Protein 8E7F (pdb70)

Secondary structure (DSSP, 8-state):
-----BTTBGGGG--HHHHTSTHHHHTTHHHHHHTT-S-TT-EEEEEESPPP--GGGTTTEEE-SSS---EEE-TT-BEEE--HHHHHHHHHH---SSSS---TTTT-EEEEEESS--TT---HHHHHHSSEEEEEE----PPPBPB-TT-PBPBPTTSSB-BPPP-HHHHHHHHHHHHHHHHHHHHSPPPSSS--HHHHHHHHHHTTPEEEEE--SS-TT----GGGGGGGT-GGGGGGEEEEEEEEETTEE-TTPPP-GGGGGGEEEEE-SSEEEEEEEEEETTSS--BHHHHHTT-EEEEEEEEEE-SHHHHHHHHHHHHHHHHHHSTT--HHHHHHHHHHHSBP-SSSSSBTTTBT-B--HHHHTT--SB---GGGS-GGG--TT-S---EEEEE---TT-EESTTSTT-EE--SGGGTEEEE-S--BSS-EEEEESSSEEEE-SEE---S-EEE-SEEEEESSEE-SEEEE-TTEEEEESSEESEEEE-TT-EEEEBSSS-EEEEEEEEEE-TT-EEEEEE-STT-B-EEEEEEEEES--EEEEEETT-SSPPPHHHHHHTTT-EEEEEE-SS-EEE--SEEE-B-SS-EEEEEE-SSEEEEEEE-S--

InterPro domains:
  IPR000209 Peptidase S8/S53 domain [PF00082] (67-389)
  IPR005546 Autotransporter beta-domain [PF03797] (776-1025)
  IPR005546 Autotransporter beta-domain [PS51208] (769-1045)
  IPR005546 Autotransporter beta-domain [SM00869] (773-1035)
  IPR006315 Outer membrane autotransporter barrel domain [TIGR01414] (529-1045)
  IPR011050 Pectin lyase fold/virulence factor [SSF51126] (277-616)
  IPR013425 Autotransporter-associated beta strand repeat [PF12951] (465-494)
  IPR013425 Autotransporter-associated beta strand repeat [TIGR02601] (464-494)
  IPR015500 Peptidase S8, subtilisin-related [PR00723] (67-86)
  IPR015500 Peptidase S8, subtilisin-related [PR00723] (108-121)
  IPR015500 Peptidase S8, subtilisin-related [PR00723] (338-354)
  IPR022398 Peptidase S8, subtilisin, His-active site [PS00137] (112-122)
  IPR023828 Peptidase S8, subtilisin, Ser-active site [PS00138] (339-349)
  IPR034061 Autotransporter serine protease peptidase domain [cd04848] (66-375)
  IPR036709 Autotransporter beta-domain superfamily [G3DSA:2.40.128.130] (724-1045)
  IPR036709 Autotransporter beta-domain superfamily [SSF103515] (731-1045)
  IPR036852 Peptidase S8/S53 domain superfamily [G3DSA:3.40.50.200] (25-400)
  IPR036852 Peptidase S8/S53 domain superfamily [SSF52743] (48-401)
  IPR050131 Subtilisin-like serine protease [PTHR43806] (47-396)

Radius of gyration: 28.95 Å; Cα contacts (8 Å, |Δi|>4): 1780; chains: 1; bounding box: 59×85×85 Å

Organism: Serratia marcescens (NCBI:txid615)

Solvent-accessible surface area: 23981 Å² total; per-residue (Å²): 133,167,60,71,11,140,102,70,38,34,108,33,22,61,24,65,4,1,83,116,2,80,0,0,90,10,0,21,0,9,50,0,0,6,112,29,19,11,0,135,76,14,24,0,0,1,4,3,26,4,2,6,70,13,82,1,3,66,92,21,41,68,82,23,18,66,74,57,58,10,35,67,86,79,123,74,52,68,11,55,14,17,32,49,0,0,0,0,1,0,0,2,0,0,69,21,42,36,50,15,0,0,0,0,0,15,48,0,67,2,23,4,3,2,44,82,102,42,53,113,91,1,3,8,32,74,1,2,89,21,62,0,12,0,1,0,0,3,34,32,116,55,12,112,51,117,137,63,123,100,33,84,44,50,156,41,146,73,53,75,13,16,22,63,43,52,69,80,78,112,5,36,42,88,0,85,176,28,78,92,81,6,53,168,28,5,94,63,91,10,85,69,12,63,50,55,36,45,9,6,5,0,24,0,5,98,43,18,0,0,0,0,1,3,3,6,37,39,3,55,105,0,25,2,15,10,25,4,0,1,0,29,4,4,37,97,4,1,38,16,1,0,0,0,0,0,0,49,63,90,99,113,16,13,90,12,0,0,4,0,5,0,0,0,0,0,0,0,0,0,0,0,13,86,0,65,0,0,16,2,171,13,72,28,92,94,82,43,60,43,30,98,63,4,94,113,146,56,51,22,37,48,57,77,24,70,21,90,55,64,2,1,11,9,0,0,0,0,0,0,0,1,0,0,0,0,1,39,4,0,20,7,0,27,3,42,21,0,0,11,0,2,2,11,1,12,46,74,11,62,117,91,39,16,5,64,65,12,1,22,0,21,0,18,0,125,45,1,3,36,0,0,76,42,3,19,15,118,130,32,11,55,165,84,27,40,0,90,48,1,17,89,124,159,44,21,76,0,44,0,9,11,111,30,71,62,3,35,96,78,47,31,3,88,45,134,2,96,40,77,27,0,45,108,6,36,1,52,22,80,1,34,1,61,0,0,0,6,0,35,5,65,6,30,0,4,0,83,6,94,2,66,2,148,14,55,0,78,0,104,66,10,43,0,8,0,46,20,28,2,65,3,64,1,61,0,48,98,67,1,25,0,15,0,99,6,30,0,1,14,3,98,0,27,144,50,0,15,0,23,2,2,77,11,26,15,31,0,79,6,95,90,29,0,27,0,29,146,15,0,50,1,57,1,26,0,25,99,144,37,130,17,0,62,0,24,8,121,107,0,62,4,78,1,0,14,0,18,0,15,54,56,173,45,179,99,75,0,50,97,123,54,3,88,89,6,89,54,30,157,5,48,0,0,30,10,102,79,14,28,85,42,159,13,78,70,19,47,14,78,56,97,149,0,74,8,29,41,74,51,112,51,67,40,0,1,2,6,0,44,154,42,149,100

Sequence (614 aa):
YQDPGRRLGAPDSWKTAEFNRQWGLEAISAEFAYARGYTGKGITIGVIDNAILSHSEFSGKLTRLDNGSYNFSYDKQDNMSFGDHGTHVAGIAAAKRDGAGMHGVAFDADIIGTKLNDYGNRNGREELIQSAARVINNSWGIAPDIRRDAKGDIIWLPNGRPDYVAFVKKSEVIAEMMRSKSSVEWGSEQPVPTGGHSAMSTLLRAARHGKLIVFSAGNYNNYNIPEAQKSLPYAFPDVLNNYLIVTNLSDENQLSVSSTSCGQTASYCVSAPGSDIYSTVGRLESNTGGAVNREAYNKGELSLNPGYGNKSGTSMAAPHVTGVAAVLMQRFPYMSADQISAVIKTTATDLGVAGIDNLFGWGRVNLRDAINGPKMFITKEDIPQEYYVPGSYSEKQFVVNIPGLGNIVEPGTPVERRCTSSECSFDSWSNDISGHGGLTKTGAGTLALLGNNTYRRGDTWVKQGVLAIDGSVASNVYIENSGTLSSGEGTVGAFRAARSGSVAPGNGIGTLHVLHDAIFDRGSQYNVEVADNGRSDKIAARRAFLNGGSVNVSLERSQNLLSQNEAQSLLGNKYTILTTTDGVTGRFENANPSYPFVKVALDYRGNDVGLGITRTDA

Structure (mmCIF, N/CA/C/O backbone):
data_8E7F
#
_entry.id   8E7F
#
_cell.length_a   47.482
_cell.length_b   55.356
_cell.length_c   61.883
_cell.angle_alpha   91.520
_cell.angle_beta   93.040
_cell.angle_gamma   102.760
#
_symmetry.space_group_name_H-M   'P 1'
#
loop_
_entity.id
_entity.type
_entity.pdbx_description
1 polymer 'Extracellular serine protease'
2 non-polymer DI(HYDROXYETHYL)ETHER
3 non-polymer GLYCEROL
4 non-polymer 'IODIDE ION'
5 non-polymer 'CALCIUM ION'
6 water water
#
loop_
_atom_site.group_PDB
_atom_site.id
_atom_site.type_symbol
_atom_site.label_atom_id
_atom_site.label_alt_id
_atom_site.label_comp_id
_atom_site.label_asym_id
_atom_site.label_entity_id
_atom_site.label_seq_id
_atom_site.pdbx_PDB_ins_code
_atom_site.Cartn_x
_atom_site.Cartn_y
_atom_site.Cartn_z
_atom_site.occupancy
_atom_site.B_iso_or_equiv
_atom_site.auth_seq_id
_atom_site.auth_comp_id
_atom_site.auth_asym_id
_atom_site.auth_atom_id
_atom_site.pdbx_PDB_model_num
ATOM 1 N N . TYR A 1 2 ? 42.785 -23.590 57.802 1.00 82.71 29 TYR A N 1
ATOM 2 C CA . TYR A 1 2 ? 42.801 -24.459 56.591 1.00 71.78 29 TYR A CA 1
ATOM 3 C C . TYR A 1 2 ? 42.374 -23.632 55.381 1.00 61.92 29 TYR A C 1
ATOM 4 O O . TYR A 1 2 ? 41.249 -23.103 55.432 1.00 58.22 29 TYR A O 1
ATOM 13 N N . GLN A 1 3 ? 43.223 -23.565 54.348 1.00 60.34 30 GLN A N 1
ATOM 14 C CA . GLN A 1 3 ? 42.918 -22.932 53.034 1.00 64.02 30 GLN A CA 1
ATOM 15 C C . GLN A 1 3 ? 42.486 -24.038 52.064 1.00 60.50 30 GLN A C 1
ATOM 16 O O . GLN A 1 3 ? 43.365 -24.752 51.554 1.00 62.54 30 GLN A O 1
ATOM 22 N N . ASP A 1 4 ? 41.178 -24.203 51.856 1.00 56.52 31 ASP A N 1
ATOM 23 C CA . ASP A 1 4 ? 40.608 -25.312 51.040 1.00 52.92 31 ASP A CA 1
ATOM 24 C C . ASP A 1 4 ? 41.003 -25.055 49.587 1.00 47.26 31 ASP A C 1
ATOM 25 O O . ASP A 1 4 ? 40.708 -23.987 49.067 1.00 52.37 31 ASP A O 1
ATOM 30 N N . PRO A 1 5 ? 41.717 -25.982 48.900 1.00 47.29 32 PRO A N 1
ATOM 31 C CA . PRO A 1 5 ? 41.963 -25.862 47.459 1.00 46.76 32 PRO A CA 1
ATOM 32 C C . PRO A 1 5 ? 40.776 -26.218 46.547 1.00 50.01 32 PRO A C 1
ATOM 33 O O . PRO A 1 5 ? 40.895 -26.083 45.351 1.00 48.64 32 PRO A O 1
ATOM 37 N N . GLY A 1 6 ? 39.658 -26.675 47.115 1.00 53.89 33 GLY A N 1
ATOM 38 C CA . GLY A 1 6 ? 38.417 -26.939 46.358 1.00 52.08 33 GLY A CA 1
ATOM 39 C C . GLY A 1 6 ? 37.928 -25.684 45.652 1.00 52.86 33 GLY A C 1
ATOM 40 O O . GLY A 1 6 ? 37.852 -24.608 46.304 1.00 53.73 33 GLY A O 1
ATOM 41 N N A ARG A 1 7 ? 37.608 -25.794 44.360 0.53 50.19 34 ARG A N 1
ATOM 42 N N B ARG A 1 7 ? 37.596 -25.802 44.362 0.47 49.72 34 ARG A N 1
ATOM 43 C CA A ARG A 1 7 ? 37.159 -24.637 43.545 0.53 50.09 34 ARG A CA 1
ATOM 44 C CA B ARG A 1 7 ? 37.186 -24.653 43.514 0.47 49.20 34 ARG A CA 1
ATOM 45 C C A ARG A 1 7 ? 35.960 -25.030 42.680 0.53 46.56 34 ARG A C 1
ATOM 46 C C B ARG A 1 7 ? 35.961 -25.033 42.676 0.47 46.34 34 ARG A C 1
ATOM 47 O O A ARG A 1 7 ? 35.992 -26.101 42.054 0.53 47.62 34 ARG A O 1
ATOM 48 O O B ARG A 1 7 ? 35.975 -26.109 42.059 0.47 47.26 34 ARG A O 1
ATOM 63 N N . LEU A 1 8 ? 34.952 -24.159 42.648 1.00 48.85 35 LEU A N 1
ATOM 64 C CA . LEU A 1 8 ? 33.772 -24.282 41.754 1.00 48.40 35 LEU A CA 1
ATOM 65 C C . LEU A 1 8 ? 34.245 -24.510 40.317 1.00 45.88 35 LEU A C 1
ATOM 66 O O . LEU A 1 8 ? 35.131 -23.791 39.870 1.00 53.73 35 LEU A O 1
ATOM 71 N N . GLY A 1 9 ? 33.721 -25.537 39.660 1.00 46.02 36 GLY A N 1
ATOM 72 C CA . GLY A 1 9 ? 33.999 -25.838 38.247 1.00 47.62 36 GLY A CA 1
ATOM 73 C C . GLY A 1 9 ? 35.139 -26.825 38.065 1.00 50.47 36 GLY A C 1
ATOM 74 O O . GLY A 1 9 ? 35.379 -27.207 36.912 1.00 51.94 36 GLY A O 1
ATOM 75 N N . ALA A 1 10 ? 35.809 -27.239 39.147 1.00 52.79 37 ALA A N 1
ATOM 76 C CA . ALA A 1 10 ? 37.035 -28.073 39.125 1.00 53.10 37 ALA A CA 1
ATOM 77 C C . ALA A 1 10 ? 36.877 -29.305 40.023 1.00 51.80 37 ALA A C 1
ATOM 78 O O . ALA A 1 10 ? 37.438 -29.364 41.117 1.00 50.47 37 ALA A O 1
ATOM 80 N N . PRO A 1 11 ? 36.150 -30.356 39.582 1.00 48.07 38 PRO A N 1
ATOM 81 C CA . PRO A 1 11 ? 35.978 -31.567 40.384 1.00 50.35 38 PRO A CA 1
ATOM 82 C C . PRO A 1 11 ? 37.272 -32.179 40.948 1.00 49.85 38 PRO A C 1
ATOM 83 O O . PRO A 1 11 ? 37.241 -32.657 42.061 1.00 49.55 38 PRO A O 1
ATOM 87 N N . ASP A 1 12 ? 38.377 -32.141 40.203 1.00 51.45 39 ASP A N 1
ATOM 88 C CA . ASP A 1 12 ? 39.668 -32.727 40.653 1.00 53.51 39 ASP A CA 1
ATOM 89 C C . ASP A 1 12 ? 40.285 -31.874 41.770 1.00 50.01 39 ASP A C 1
ATOM 90 O O . ASP A 1 12 ? 41.036 -32.420 42.574 1.00 50.56 39 ASP A O 1
ATOM 95 N N . SER A 1 13 ? 39.947 -30.595 41.875 1.00 46.02 40 SER A N 1
ATOM 96 C CA . SER A 1 13 ? 40.488 -29.722 42.947 1.00 49.25 40 SER A CA 1
ATOM 97 C C . SER A 1 13 ? 40.039 -30.236 44.320 1.00 52.08 40 SER A C 1
ATOM 98 O O . SER A 1 13 ? 40.716 -29.929 45.315 1.00 52.59 40 SER A O 1
ATOM 101 N N . TRP A 1 14 ? 38.936 -30.990 44.380 1.00 49.83 41 TRP A N 1
ATOM 102 C CA . TRP A 1 14 ? 38.337 -31.446 45.661 1.00 47.03 41 TRP A CA 1
ATOM 103 C C . TRP A 1 14 ? 38.996 -32.747 46.145 1.00 46.69 41 TRP A C 1
ATOM 104 O O . TRP A 1 14 ? 38.852 -33.063 47.335 1.00 47.21 41 TRP A O 1
ATOM 115 N N . LYS A 1 15 ? 39.750 -33.438 45.288 1.00 51.27 42 LYS A N 1
ATOM 116 C CA . LYS A 1 15 ? 40.359 -34.770 45.575 1.00 52.57 42 LYS A CA 1
ATOM 117 C C . LYS A 1 15 ? 41.656 -34.557 46.375 1.00 49.80 42 LYS A C 1
ATOM 118 O O . LYS A 1 15 ? 42.731 -34.894 45.904 1.00 51.74 42 LYS A O 1
ATOM 124 N N . THR A 1 16 ? 41.549 -34.001 47.570 1.00 51.79 43 THR A N 1
ATOM 125 C CA . THR A 1 16 ? 42.691 -33.727 48.468 1.00 47.51 43 THR A CA 1
ATOM 126 C C . THR A 1 16 ? 43.002 -34.982 49.285 1.00 48.61 43 THR A C 1
ATOM 127 O O . THR A 1 16 ? 42.230 -35.953 49.213 1.00 49.23 43 THR A O 1
ATOM 131 N N . ALA A 1 17 ? 44.103 -34.967 50.035 1.00 48.83 44 ALA A N 1
ATOM 132 C CA . ALA A 1 17 ? 44.514 -36.088 50.908 1.00 44.37 44 ALA A CA 1
ATOM 133 C C . ALA A 1 17 ? 43.361 -36.416 51.865 1.00 41.94 44 ALA A C 1
ATOM 134 O O . ALA A 1 17 ? 43.062 -37.580 52.017 1.00 44.08 44 ALA A O 1
ATOM 136 N N . GLU A 1 18 ? 42.730 -35.417 52.477 1.00 45.57 45 GLU A N 1
ATOM 137 C CA . GLU A 1 18 ? 41.569 -35.605 53.385 1.00 44.51 45 GLU A CA 1
ATOM 138 C C . GLU A 1 18 ? 40.466 -36.372 52.644 1.00 43.89 45 GLU A C 1
ATOM 139 O O . GLU A 1 18 ? 40.007 -37.382 53.179 1.00 41.22 45 GLU A O 1
ATOM 145 N N . PHE A 1 19 ? 40.091 -35.906 51.451 1.00 42.35 46 PHE A N 1
ATOM 146 C CA . PHE A 1 19 ? 39.034 -36.485 50.579 1.00 40.53 46 PHE A CA 1
ATOM 147 C C . PHE A 1 19 ? 39.356 -37.944 50.250 1.00 43.38 46 PHE A C 1
ATOM 148 O O . PHE A 1 19 ? 38.465 -38.814 50.337 1.00 38.72 46 PHE A O 1
ATOM 156 N N . ASN A 1 20 ? 40.608 -38.189 49.867 1.00 43.75 47 ASN A N 1
ATOM 157 C CA . ASN A 1 20 ? 41.074 -39.492 49.344 1.00 44.67 47 ASN A CA 1
ATOM 158 C C . ASN A 1 20 ? 41.184 -40.520 50.467 1.00 43.02 47 ASN A C 1
ATOM 159 O O . ASN A 1 20 ? 41.164 -41.679 50.140 1.00 47.15 47 ASN A O 1
ATOM 164 N N . ARG A 1 21 ? 41.252 -40.120 51.734 1.00 45.70 48 ARG A N 1
ATOM 165 C CA . ARG A 1 21 ? 41.325 -41.075 52.875 1.00 44.72 48 ARG A CA 1
ATOM 166 C C . ARG A 1 21 ? 40.014 -41.865 53.037 1.00 45.23 48 ARG A C 1
ATOM 167 O O . ARG A 1 21 ? 40.075 -42.900 53.743 1.00 42.06 48 ARG A O 1
ATOM 175 N N . GLN A 1 22 ? 38.905 -41.451 52.391 1.00 43.31 49 GLN A N 1
ATOM 176 C CA . GLN A 1 22 ? 37.581 -42.144 52.472 1.00 38.76 49 GLN A CA 1
ATOM 177 C C . GLN A 1 22 ? 37.107 -42.514 51.060 1.00 38.26 49 GLN A C 1
ATOM 178 O O . GLN A 1 22 ? 36.419 -41.690 50.445 1.00 37.27 49 GLN A O 1
ATOM 184 N N . TRP A 1 23 ? 37.436 -43.722 50.581 1.00 37.76 50 TRP A N 1
ATOM 185 C CA . TRP A 1 23 ? 37.277 -44.149 49.161 1.00 34.05 50 TRP A CA 1
ATOM 186 C C . TRP A 1 23 ? 35.825 -44.055 48.688 1.00 34.94 50 TRP A C 1
ATOM 187 O O . TRP A 1 23 ? 35.614 -43.830 47.483 1.00 37.73 50 TRP A O 1
ATOM 198 N N . GLY A 1 24 ? 34.855 -44.185 49.590 1.00 34.94 51 GLY A N 1
ATOM 199 C CA . GLY A 1 24 ? 33.424 -44.052 49.261 1.00 33.79 51 GLY A CA 1
ATOM 200 C C . GLY A 1 24 ? 33.076 -42.738 48.580 1.00 32.69 51 GLY A C 1
ATOM 201 O O . GLY A 1 24 ? 32.136 -42.735 47.745 1.00 30.99 51 GLY A O 1
ATOM 202 N N . LEU A 1 25 ? 33.774 -41.648 48.901 1.00 31.65 52 LEU A N 1
ATOM 203 C CA . LEU A 1 25 ? 33.462 -40.309 48.341 1.00 34.45 52 L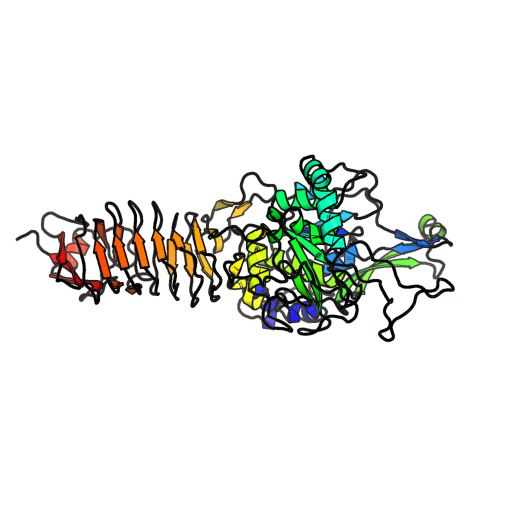EU A CA 1
ATOM 204 C C . LEU A 1 25 ? 33.665 -40.321 46.826 1.00 35.71 52 LEU A C 1
ATOM 205 O O . LEU A 1 25 ? 32.725 -39.937 46.099 1.00 36.96 52 LEU A O 1
ATOM 210 N N . GLU A 1 26 ? 34.844 -40.723 46.354 1.00 41.02 53 GLU A N 1
ATOM 211 C CA . GLU A 1 26 ? 35.121 -40.892 44.905 1.00 39.97 53 GLU A CA 1
ATOM 212 C C . GLU A 1 26 ? 34.122 -41.877 44.292 1.00 37.80 53 GLU A C 1
ATOM 213 O O . GLU A 1 26 ? 33.703 -41.629 43.173 1.00 40.10 53 GLU A O 1
ATOM 219 N N . ALA A 1 27 ? 33.763 -42.968 44.977 1.00 37.48 54 ALA A N 1
ATOM 220 C CA . ALA A 1 27 ? 32.898 -44.035 44.408 1.00 34.75 54 ALA A CA 1
ATOM 221 C C . ALA A 1 27 ? 31.481 -43.502 44.113 1.00 38.49 54 ALA A C 1
ATOM 222 O O . ALA A 1 27 ? 30.846 -44.019 43.174 1.00 43.72 54 ALA A O 1
ATOM 224 N N . ILE A 1 28 ? 30.992 -42.506 44.865 1.00 37.76 55 ILE A N 1
ATOM 225 C CA . ILE A 1 28 ? 29.643 -41.881 44.664 1.00 35.08 55 ILE A CA 1
ATOM 226 C C . ILE A 1 28 ? 29.774 -40.540 43.920 1.00 36.11 55 ILE A C 1
ATOM 227 O O . ILE A 1 28 ? 28.744 -39.869 43.749 1.00 34.03 55 ILE A O 1
ATOM 232 N N . SER A 1 29 ? 30.992 -40.158 43.518 1.00 36.40 56 SER A N 1
ATOM 233 C CA . SER A 1 29 ? 31.291 -38.966 42.682 1.00 37.88 56 SER A CA 1
ATOM 234 C C . SER A 1 29 ? 30.893 -37.681 43.421 1.00 37.79 56 SER A C 1
ATOM 235 O O . SER A 1 29 ? 30.365 -36.749 42.775 1.00 37.81 56 SER A O 1
ATOM 238 N N . ALA A 1 30 ? 31.164 -37.624 44.728 1.00 36.45 57 ALA A N 1
ATOM 239 C CA . ALA A 1 30 ? 30.870 -36.476 45.616 1.00 36.80 57 ALA A CA 1
ATOM 240 C C . ALA A 1 30 ? 31.551 -35.195 45.110 1.00 38.47 57 ALA A C 1
ATOM 241 O O . ALA A 1 30 ? 30.960 -34.107 45.291 1.00 37.05 57 ALA A O 1
ATOM 243 N N . GLU A 1 31 ? 32.738 -35.293 44.507 1.00 38.94 58 GLU A N 1
ATOM 244 C CA . GLU A 1 31 ? 33.504 -34.111 44.009 1.00 41.69 58 GLU A CA 1
ATOM 245 C C . GLU A 1 31 ? 32.702 -33.336 42.950 1.00 41.21 58 GLU A C 1
ATOM 246 O O . GLU A 1 31 ? 32.902 -32.109 42.840 1.00 44.73 58 GLU A O 1
ATOM 252 N N . PHE A 1 32 ? 31.807 -33.978 42.203 1.00 38.28 59 PHE A N 1
ATOM 253 C CA . PHE A 1 32 ? 31.030 -33.274 41.154 1.00 36.17 59 PHE A CA 1
ATOM 254 C C . PHE A 1 32 ? 29.991 -32.368 41.814 1.00 39.10 59 PHE A C 1
ATOM 255 O O . PHE A 1 32 ? 29.726 -31.284 41.272 1.00 41.53 59 PHE A O 1
ATOM 263 N N . ALA A 1 33 ? 29.443 -32.768 42.961 1.00 37.22 60 ALA A N 1
ATOM 264 C CA . ALA A 1 33 ? 28.489 -31.932 43.726 1.00 35.66 60 ALA A CA 1
ATOM 265 C C . ALA A 1 33 ? 29.255 -30.737 44.310 1.00 35.62 60 ALA A C 1
ATOM 266 O O . ALA A 1 33 ? 28.766 -29.612 44.210 1.00 36.10 60 ALA A O 1
ATOM 268 N N . TYR A 1 34 ? 30.419 -30.972 44.911 1.00 35.98 61 TYR A N 1
ATOM 269 C CA . TYR A 1 34 ? 31.253 -29.903 45.527 1.00 37.18 61 TYR A CA 1
ATOM 270 C C . TYR A 1 34 ? 31.601 -28.839 44.476 1.00 39.25 61 TYR A C 1
ATOM 271 O O . TYR A 1 34 ? 31.444 -27.625 44.757 1.00 40.06 61 TYR A O 1
ATOM 280 N N . ALA A 1 35 ? 31.992 -29.279 43.278 1.00 39.82 62 ALA A N 1
ATOM 281 C CA . ALA A 1 35 ? 32.425 -28.406 42.167 1.00 41.44 62 ALA A CA 1
ATOM 282 C C . ALA A 1 35 ? 31.268 -27.524 41.697 1.00 44.44 62 ALA A C 1
ATOM 283 O O . ALA A 1 35 ? 31.552 -26.499 41.082 1.00 46.83 62 ALA A O 1
ATOM 285 N N . ARG A 1 36 ? 30.015 -27.913 41.952 1.00 42.98 63 ARG A N 1
ATOM 286 C CA . ARG A 1 36 ? 28.817 -27.104 41.602 1.00 41.35 63 ARG A CA 1
ATOM 287 C C . ARG A 1 36 ? 28.303 -26.347 42.834 1.00 41.42 63 ARG A C 1
ATOM 288 O O . ARG A 1 36 ? 27.251 -25.705 42.711 1.00 46.14 63 ARG A O 1
ATOM 296 N N . GLY A 1 37 ? 29.006 -26.424 43.974 1.00 42.66 64 GLY A N 1
ATOM 297 C CA . GLY A 1 37 ? 28.714 -25.646 45.194 1.00 39.13 64 GLY A CA 1
ATOM 298 C C . GLY A 1 37 ? 27.783 -26.361 46.167 1.00 38.51 64 GLY A C 1
ATOM 299 O O . GLY A 1 37 ? 27.214 -25.679 47.028 1.00 38.76 64 GLY A O 1
ATOM 300 N N . TYR A 1 38 ? 27.641 -27.688 46.083 1.00 38.92 65 TYR A N 1
ATOM 301 C CA . TYR A 1 38 ? 26.670 -28.450 46.916 1.00 37.89 65 TYR A CA 1
ATOM 302 C C . TYR A 1 38 ? 27.401 -29.335 47.939 1.00 37.52 65 TYR A C 1
ATOM 303 O O . TYR A 1 38 ? 28.031 -30.356 47.556 1.00 37.30 65 TYR A O 1
ATOM 312 N N . THR A 1 39 ? 27.300 -28.948 49.218 1.00 32.91 66 THR A N 1
ATOM 313 C CA . THR A 1 39 ? 28.071 -29.540 50.340 1.00 33.87 66 THR A CA 1
ATOM 314 C C . THR A 1 39 ? 27.160 -29.909 51.509 1.00 31.47 66 THR A C 1
ATOM 315 O O . THR A 1 39 ? 27.663 -30.431 52.486 1.00 31.31 66 THR A O 1
ATOM 319 N N . GLY A 1 40 ? 25.857 -29.665 51.405 1.00 35.58 67 GLY A N 1
ATOM 320 C CA . GLY A 1 40 ? 24.903 -29.891 52.500 1.00 34.66 67 GLY A CA 1
ATOM 321 C C . GLY A 1 40 ? 24.811 -28.697 53.430 1.00 36.45 67 GLY A C 1
ATOM 322 O O . GLY A 1 40 ? 24.296 -28.861 54.566 1.00 37.14 67 GLY A O 1
ATOM 323 N N . LYS A 1 41 ? 25.261 -27.526 52.973 1.00 40.35 68 LYS A N 1
ATOM 324 C CA . LYS A 1 41 ? 25.248 -26.289 53.788 1.00 39.78 68 LYS A CA 1
ATOM 325 C C . LYS A 1 41 ? 23.810 -25.873 54.075 1.00 37.03 68 LYS A C 1
ATOM 326 O O . LYS A 1 41 ? 23.019 -25.791 53.141 1.00 40.43 68 LYS A O 1
ATOM 332 N N . GLY A 1 42 ? 23.499 -25.664 55.352 1.00 38.27 69 GLY A N 1
ATOM 333 C CA . GLY A 1 42 ? 22.165 -25.251 55.816 1.00 37.49 69 GLY A CA 1
ATOM 334 C C . GLY A 1 42 ? 21.262 -26.440 56.018 1.00 37.17 69 GLY A C 1
ATOM 335 O O . GLY A 1 42 ? 20.081 -26.239 56.295 1.00 40.67 69 GLY A O 1
ATOM 336 N N . ILE A 1 43 ? 21.803 -27.650 55.944 1.00 37.17 70 ILE A N 1
ATOM 337 C CA . ILE A 1 43 ? 20.990 -28.882 56.118 1.00 36.22 70 ILE A CA 1
ATOM 338 C C . ILE A 1 43 ? 21.367 -29.550 57.436 1.00 36.66 70 ILE A C 1
ATOM 339 O O . ILE A 1 43 ? 22.564 -29.635 57.767 1.00 37.60 70 ILE A O 1
ATOM 344 N N . THR A 1 44 ? 20.354 -29.996 58.161 1.00 36.06 71 THR A N 1
ATOM 345 C CA . THR A 1 44 ? 20.504 -30.748 59.424 1.00 38.63 71 THR A CA 1
ATOM 346 C C . THR A 1 44 ? 20.128 -32.213 59.185 1.00 36.56 71 THR A C 1
ATOM 347 O O . THR A 1 44 ? 19.019 -32.487 58.688 1.00 35.08 71 THR A O 1
ATOM 351 N N . ILE A 1 45 ? 21.035 -33.095 59.579 1.00 37.49 72 ILE A N 1
ATOM 352 C CA . ILE A 1 45 ? 20.889 -34.576 59.566 1.00 40.70 72 ILE A CA 1
ATOM 353 C C . ILE A 1 45 ? 20.640 -35.033 61.007 1.00 38.48 72 ILE A C 1
ATOM 354 O O . ILE A 1 45 ? 21.251 -34.470 61.931 1.00 37.77 72 ILE A O 1
ATOM 359 N N . GLY A 1 46 ? 19.755 -36.004 61.169 1.00 32.36 73 GLY A N 1
ATOM 360 C CA . GLY A 1 46 ? 19.499 -36.691 62.435 1.00 34.68 73 GLY A CA 1
ATOM 361 C C . GLY A 1 46 ? 20.155 -38.056 62.424 1.00 33.44 73 GLY A C 1
ATOM 362 O O . GLY A 1 46 ? 20.222 -38.673 61.337 1.00 35.40 73 GLY A O 1
ATOM 363 N N . VAL A 1 47 ? 20.659 -38.489 63.575 1.00 29.90 74 VAL A N 1
ATOM 364 C CA . VAL A 1 47 ? 21.270 -39.831 63.771 1.00 30.92 74 VAL A CA 1
ATOM 365 C C . VAL A 1 47 ? 20.643 -40.465 65.010 1.00 34.72 74 VAL A C 1
ATOM 366 O O . VAL A 1 47 ? 20.611 -39.812 66.073 1.00 32.67 74 VAL A O 1
ATOM 370 N N . ILE A 1 48 ? 20.127 -41.678 64.846 1.00 33.85 75 ILE A N 1
ATOM 371 C CA . ILE A 1 48 ? 19.707 -42.559 65.962 1.00 34.01 75 ILE A CA 1
ATOM 372 C C . ILE A 1 48 ? 20.732 -43.692 66.001 1.00 36.73 75 ILE A C 1
ATOM 373 O O . ILE A 1 48 ? 20.721 -44.522 65.072 1.00 31.68 75 ILE A O 1
ATOM 378 N N . ASP A 1 49 ? 21.621 -43.656 66.997 1.00 37.51 76 ASP A N 1
ATOM 379 C CA . ASP A 1 49 ? 22.727 -44.631 67.155 1.00 41.77 76 ASP A CA 1
ATOM 380 C C . ASP A 1 49 ? 23.347 -44.456 68.546 1.00 40.36 76 ASP A C 1
ATOM 381 O O . ASP A 1 49 ? 22.741 -43.799 69.389 1.00 38.47 76 ASP A O 1
ATOM 386 N N . ASN A 1 50 ? 24.530 -45.025 68.774 1.00 40.52 77 ASN A N 1
ATOM 387 C CA . ASN A 1 50 ? 25.359 -44.710 69.965 1.00 42.30 77 ASN A CA 1
ATOM 388 C C . ASN A 1 50 ? 25.548 -43.195 70.033 1.00 38.93 77 ASN A C 1
ATOM 389 O O . ASN A 1 50 ? 25.596 -42.551 68.967 1.00 36.60 77 ASN A O 1
ATOM 394 N N . ALA A 1 51 ? 25.638 -42.655 71.247 1.00 34.98 78 ALA A N 1
ATOM 395 C CA . ALA A 1 51 ? 25.974 -41.237 71.473 1.00 36.27 78 ALA A CA 1
ATOM 396 C C . ALA A 1 51 ? 27.231 -40.900 70.664 1.00 36.32 78 ALA A C 1
ATOM 397 O O . ALA A 1 51 ? 28.211 -41.637 70.740 1.00 38.15 78 ALA A O 1
ATOM 399 N N . ILE A 1 52 ? 27.161 -39.858 69.841 1.00 35.34 79 ILE A N 1
ATOM 400 C CA . ILE A 1 52 ? 28.303 -39.381 69.020 1.00 37.71 79 ILE A CA 1
ATOM 401 C C . ILE A 1 52 ? 29.296 -38.675 69.948 1.00 38.75 79 ILE A C 1
ATOM 402 O O . ILE A 1 52 ? 28.863 -37.796 70.718 1.00 38.12 79 ILE A O 1
ATOM 407 N N . LEU A 1 53 ? 30.573 -39.029 69.842 1.00 41.87 80 LEU A N 1
ATOM 408 C CA . LEU A 1 53 ? 31.681 -38.405 70.602 1.00 41.29 80 LEU A CA 1
ATOM 409 C C . LEU A 1 53 ? 31.852 -36.945 70.172 1.00 43.97 80 LEU A C 1
ATOM 410 O O . LEU A 1 53 ? 31.818 -36.663 68.970 1.00 46.44 80 LEU A O 1
ATOM 415 N N . SER A 1 54 ? 32.056 -36.054 71.140 1.00 46.47 81 SER A N 1
ATOM 416 C CA . SER A 1 54 ? 32.567 -34.681 70.920 1.00 45.36 81 SER A CA 1
ATOM 417 C C . SER A 1 54 ? 33.933 -34.965 70.306 1.00 45.48 81 SER A C 1
ATOM 418 O O . SER A 1 54 ? 34.785 -35.581 70.948 1.00 54.94 81 SER A O 1
ATOM 421 N N . HIS A 1 55 ? 34.071 -34.614 69.042 1.00 43.45 82 HIS A N 1
ATOM 422 C CA . HIS A 1 55 ? 35.252 -34.889 68.200 1.00 40.05 82 HIS A CA 1
ATOM 423 C C . HIS A 1 55 ? 35.455 -33.557 67.495 1.00 38.83 82 HIS A C 1
ATOM 424 O O . HIS A 1 55 ? 34.437 -32.900 67.249 1.00 42.01 82 HIS A O 1
ATOM 431 N N . SER A 1 56 ? 36.702 -33.162 67.248 1.00 40.09 83 SER A N 1
ATOM 432 C CA . SER A 1 56 ? 37.084 -31.999 66.412 1.00 40.76 83 SER A CA 1
ATOM 433 C C . SER A 1 56 ? 36.266 -31.976 65.119 1.00 40.70 83 SER A C 1
ATOM 434 O O . SER A 1 56 ? 35.915 -30.884 64.647 1.00 39.06 83 SER A O 1
ATOM 437 N N . GLU A 1 57 ? 36.007 -33.151 64.537 1.00 39.93 84 GLU A N 1
ATOM 438 C CA . GLU A 1 57 ? 35.390 -33.284 63.190 1.00 38.72 84 GLU A CA 1
ATOM 439 C C . GLU A 1 57 ? 33.950 -32.772 63.226 1.00 34.40 84 GLU A C 1
ATOM 440 O O . GLU A 1 57 ? 33.434 -32.480 62.156 1.00 34.77 84 GLU A O 1
ATOM 446 N N . PHE A 1 58 ? 33.346 -32.665 64.404 1.00 32.50 85 PHE A N 1
ATOM 447 C CA . PHE A 1 58 ? 31.960 -32.173 64.589 1.00 34.92 85 PHE A CA 1
ATOM 448 C C . PHE A 1 58 ? 31.909 -30.858 65.384 1.00 37.15 85 PHE A C 1
ATOM 449 O O . PHE A 1 58 ? 30.789 -30.462 65.747 1.00 35.76 85 PHE A O 1
ATOM 457 N N . SER A 1 59 ? 33.037 -30.195 65.671 1.00 40.21 86 SER A N 1
ATOM 458 C CA . SER A 1 59 ? 33.032 -29.016 66.582 1.00 43.32 86 SER A CA 1
ATOM 459 C C . SER A 1 59 ? 32.206 -27.899 65.937 1.00 37.75 86 SER A C 1
ATOM 460 O O . SER A 1 59 ? 32.456 -27.581 64.788 1.00 43.50 86 SER A O 1
ATOM 463 N N . GLY A 1 60 ? 31.205 -27.397 66.649 1.00 40.05 87 GLY A N 1
ATOM 464 C CA . GLY A 1 60 ? 30.312 -26.319 66.198 1.00 42.51 87 GLY A CA 1
ATOM 465 C C . GLY A 1 60 ? 29.134 -26.824 65.390 1.00 46.34 87 GLY A C 1
ATOM 466 O O . GLY A 1 60 ? 28.337 -25.978 65.010 1.00 51.22 87 GLY A O 1
ATOM 467 N N . LYS A 1 61 ? 29.003 -28.128 65.117 1.00 43.27 88 LYS A N 1
ATOM 468 C CA . LYS A 1 61 ? 27.952 -28.616 64.187 1.00 40.70 88 LYS A CA 1
ATOM 469 C C . LYS A 1 61 ? 27.174 -29.803 64.775 1.00 42.48 88 LYS A C 1
ATOM 470 O O . LYS A 1 61 ? 26.400 -30.424 64.032 1.00 46.91 88 LYS A O 1
ATOM 476 N N . LEU A 1 62 ? 27.351 -30.121 66.052 1.00 40.20 89 LEU A N 1
ATOM 477 C CA . LEU A 1 62 ? 26.729 -31.312 66.678 1.00 38.85 89 LEU A CA 1
ATOM 478 C C . LEU A 1 62 ? 25.874 -30.881 67.879 1.00 39.31 89 LEU A C 1
ATOM 479 O O . LEU A 1 62 ? 26.360 -30.192 68.776 1.00 40.63 89 LEU A O 1
ATOM 484 N N . THR A 1 63 ? 24.633 -31.321 67.888 1.00 37.15 90 THR A N 1
ATOM 485 C CA . THR A 1 63 ? 23.698 -31.236 69.014 1.00 37.93 90 THR A CA 1
ATOM 486 C C . THR A 1 63 ? 23.324 -32.663 69.387 1.00 38.01 90 THR A C 1
ATOM 487 O O . THR A 1 63 ? 22.897 -33.394 68.485 1.00 37.78 90 THR A O 1
ATOM 491 N N . ARG A 1 64 ? 23.443 -33.024 70.662 1.00 37.71 91 ARG A N 1
ATOM 492 C CA . ARG A 1 64 ? 22.920 -34.299 71.195 1.00 38.39 91 ARG A CA 1
ATOM 493 C C . ARG A 1 64 ? 21.679 -34.002 72.030 1.00 41.86 91 ARG A C 1
ATOM 494 O O . ARG A 1 64 ? 21.715 -33.049 72.825 1.00 42.07 91 ARG A O 1
ATOM 502 N N . LEU A 1 65 ? 20.620 -34.783 71.815 1.00 40.01 92 LEU A N 1
ATOM 503 C CA . LEU A 1 65 ? 19.371 -34.756 72.610 1.00 43.74 92 LEU A CA 1
ATOM 504 C C . LEU A 1 65 ? 19.287 -36.088 73.343 1.00 43.92 92 LEU A C 1
ATOM 505 O O . LEU A 1 65 ? 18.727 -37.046 72.787 1.00 44.54 92 LEU A O 1
ATOM 510 N N . ASP A 1 66 ? 19.888 -36.157 74.524 1.00 44.57 93 ASP A N 1
ATOM 511 C CA . ASP A 1 66 ? 20.042 -37.438 75.253 1.00 48.42 93 ASP A CA 1
ATOM 512 C C . ASP A 1 66 ? 20.062 -37.185 76.763 1.00 45.96 93 ASP A C 1
ATOM 513 O O . ASP A 1 66 ? 19.861 -36.045 77.200 1.00 43.70 93 ASP A O 1
ATOM 518 N N . ASN A 1 67 ? 20.323 -38.241 77.519 1.00 44.74 94 ASN A N 1
ATOM 519 C CA . ASN A 1 67 ? 20.352 -38.240 78.997 1.00 44.45 94 ASN A CA 1
ATOM 520 C C . ASN A 1 67 ? 21.760 -37.898 79.500 1.00 43.93 94 ASN A C 1
ATOM 521 O O . ASN A 1 67 ? 22.028 -38.161 80.671 1.00 48.54 94 ASN A O 1
ATOM 526 N N . GLY A 1 68 ? 22.635 -37.370 78.646 1.00 43.69 95 GLY A N 1
ATOM 527 C CA . GLY A 1 68 ? 23.926 -36.781 79.054 1.00 48.64 95 GLY A CA 1
ATOM 528 C C . GLY A 1 68 ? 25.042 -37.788 79.327 1.00 53.12 95 GLY A C 1
ATOM 529 O O . GLY A 1 68 ? 26.103 -37.341 79.794 1.00 58.67 95 GLY A O 1
ATOM 530 N N . SER A 1 69 ? 24.870 -39.083 79.038 1.00 47.68 96 SER A N 1
ATOM 531 C CA . SER A 1 69 ? 25.962 -40.091 79.134 1.00 46.99 96 SER A CA 1
ATOM 532 C C . SER A 1 69 ? 26.257 -40.687 77.751 1.00 48.11 96 SER A C 1
ATOM 533 O O . SER A 1 69 ? 25.295 -40.840 76.919 1.00 43.65 96 SER A O 1
ATOM 536 N N . TYR A 1 70 ? 27.517 -41.055 77.517 1.00 40.99 97 TYR A N 1
ATOM 537 C CA . TYR A 1 70 ? 27.914 -41.865 76.335 1.00 41.28 97 TYR A CA 1
ATOM 538 C C . TYR A 1 70 ? 27.471 -43.323 76.516 1.00 40.13 97 TYR A C 1
ATOM 539 O O . TYR A 1 70 ? 27.136 -43.720 77.621 1.00 37.91 97 TYR A O 1
ATOM 548 N N . ASN A 1 71 ? 27.412 -44.076 75.416 1.00 41.14 98 ASN A N 1
ATOM 549 C CA . ASN A 1 71 ? 27.139 -45.536 75.412 1.00 40.55 98 ASN A CA 1
ATOM 550 C C . ASN A 1 71 ? 28.440 -46.317 75.632 1.00 44.18 98 ASN A C 1
ATOM 551 O O . ASN A 1 71 ? 29.434 -46.100 74.864 1.00 42.31 98 ASN A O 1
ATOM 556 N N . PHE A 1 72 ? 28.407 -47.228 76.610 1.00 40.79 99 PHE A N 1
ATOM 557 C CA . PHE A 1 72 ? 29.524 -48.119 77.007 1.00 41.77 99 PHE A CA 1
ATOM 558 C C . PHE A 1 72 ? 28.996 -49.548 77.065 1.00 45.35 99 PHE A C 1
ATOM 559 O O . PHE A 1 72 ? 27.873 -49.737 77.557 1.00 44.34 99 PHE A O 1
ATOM 567 N N . SER A 1 73 ? 29.762 -50.511 76.536 1.00 44.94 100 SER A N 1
ATOM 568 C CA . SER A 1 73 ? 29.459 -51.957 76.672 1.00 50.55 100 SER A CA 1
ATOM 569 C C . SER A 1 73 ? 30.456 -52.582 77.661 1.00 58.60 100 SER A C 1
ATOM 570 O O . SER A 1 73 ? 31.668 -52.196 77.673 1.00 54.62 100 SER A O 1
ATOM 573 N N . TYR A 1 74 ? 29.926 -53.455 78.515 1.00 59.40 101 TYR A N 1
ATOM 574 C CA . TYR A 1 74 ? 30.659 -54.195 79.569 1.00 61.12 101 TYR A CA 1
ATOM 575 C C . TYR A 1 74 ? 30.550 -55.697 79.272 1.00 64.69 101 TYR A C 1
ATOM 576 O O . TYR A 1 74 ? 29.571 -56.151 78.652 1.00 64.01 101 TYR A O 1
ATOM 585 N N . ASP A 1 75 ? 31.554 -56.459 79.693 1.00 69.73 102 ASP A N 1
ATOM 586 C CA . ASP A 1 75 ? 31.538 -57.945 79.639 1.00 70.40 102 ASP A CA 1
ATOM 587 C C . ASP A 1 75 ? 31.351 -58.473 81.068 1.00 72.35 102 ASP A C 1
ATOM 588 O O . ASP A 1 75 ? 31.141 -57.644 81.985 1.00 68.38 102 ASP A O 1
ATOM 593 N N . LYS A 1 76 ? 31.417 -59.800 81.240 1.00 80.20 103 LYS A N 1
ATOM 594 C CA . LYS A 1 76 ? 31.166 -60.507 82.527 1.00 76.49 103 LYS A CA 1
ATOM 595 C C . LYS A 1 76 ? 32.147 -60.004 83.602 1.00 75.93 103 LYS A C 1
ATOM 596 O O . LYS A 1 76 ? 31.731 -59.929 84.778 1.00 70.72 103 LYS A O 1
ATOM 598 N N . GLN A 1 77 ? 33.373 -59.618 83.218 1.00 72.91 104 GLN A N 1
ATOM 599 C CA . GLN A 1 77 ? 34.428 -59.114 84.146 1.00 71.94 104 GLN A CA 1
ATOM 600 C C . GLN A 1 77 ? 34.459 -57.572 84.209 1.00 70.37 104 GLN A C 1
ATOM 601 O O . GLN A 1 77 ? 35.480 -57.048 84.690 1.00 74.99 104 GLN A O 1
ATOM 603 N N . ASP A 1 78 ? 33.417 -56.867 83.738 1.00 62.84 105 ASP A N 1
ATOM 604 C CA . ASP A 1 78 ? 33.299 -55.378 83.732 1.00 60.71 105 ASP A CA 1
ATOM 605 C C . ASP A 1 78 ? 34.439 -54.707 82.945 1.00 55.69 105 ASP A C 1
ATOM 606 O O . ASP A 1 78 ? 34.783 -53.554 83.271 1.00 54.82 105 ASP A O 1
ATOM 611 N N . ASN A 1 79 ? 34.985 -55.361 81.921 1.00 50.57 106 ASN A N 1
ATOM 612 C CA . ASN A 1 79 ? 35.872 -54.680 80.944 1.00 55.64 106 ASN A CA 1
ATOM 613 C C . ASN A 1 79 ? 34.998 -53.752 80.089 1.00 54.78 106 ASN A C 1
ATOM 614 O O . ASN A 1 79 ? 33.993 -54.211 79.499 1.00 58.83 106 ASN A O 1
ATOM 619 N N . MET A 1 80 ? 35.360 -52.476 80.064 1.00 49.09 107 MET A N 1
ATOM 620 C CA . MET A 1 80 ? 34.507 -51.377 79.568 1.00 48.93 107 MET A CA 1
ATOM 621 C C . MET A 1 80 ? 34.985 -51.015 78.162 1.00 47.35 107 MET A C 1
ATOM 622 O O . MET A 1 80 ? 36.216 -50.941 77.932 1.00 44.42 107 MET A O 1
ATOM 627 N N . SER A 1 81 ? 34.062 -50.820 77.230 1.00 44.66 108 SER A N 1
ATOM 628 C CA . SER A 1 81 ? 34.409 -50.263 75.901 1.00 47.55 108 SER A CA 1
ATOM 629 C C . SER A 1 81 ? 33.374 -49.226 75.449 1.00 46.73 108 SER A C 1
ATOM 630 O O . SER A 1 81 ? 32.148 -49.347 75.772 1.00 42.07 108 SER A O 1
ATOM 633 N N . PHE A 1 82 ? 33.869 -48.227 74.727 1.00 40.86 109 PHE A N 1
ATOM 634 C CA . PHE A 1 82 ? 33.058 -47.120 74.164 1.00 40.80 109 PHE A CA 1
ATOM 635 C C . PHE A 1 82 ? 32.351 -47.600 72.901 1.00 38.93 109 PHE A C 1
ATOM 636 O O . PHE A 1 82 ? 33.033 -48.106 72.009 1.00 37.17 109 PHE A O 1
ATOM 644 N N . GLY A 1 83 ? 31.041 -47.370 72.796 1.00 41.54 110 GLY A N 1
ATOM 645 C CA . GLY A 1 83 ? 30.348 -47.680 71.530 1.00 41.36 110 GLY A CA 1
ATOM 646 C C . GLY A 1 83 ? 30.653 -46.589 70.516 1.00 38.91 110 GLY A C 1
ATOM 647 O O . GLY A 1 83 ? 29.996 -45.536 70.590 1.00 39.64 110 GLY A O 1
ATOM 648 N N . ASP A 1 84 ? 31.633 -46.808 69.633 1.00 35.96 111 ASP A N 1
ATOM 649 C CA . ASP A 1 84 ? 32.056 -45.768 68.651 1.00 37.08 111 ASP A CA 1
ATOM 650 C C . ASP A 1 84 ? 31.306 -45.938 67.326 1.00 35.86 111 ASP A C 1
ATOM 651 O O . ASP A 1 84 ? 31.804 -45.429 66.302 1.00 35.35 111 ASP A O 1
ATOM 656 N N . HIS A 1 85 ? 30.150 -46.602 67.348 1.00 37.23 112 HIS A N 1
ATOM 657 C CA . HIS A 1 85 ? 29.400 -46.886 66.103 1.00 37.36 112 HIS A CA 1
ATOM 658 C C . HIS A 1 85 ? 28.770 -45.591 65.579 1.00 37.66 112 HIS A C 1
ATOM 659 O O . HIS A 1 85 ? 29.016 -45.251 64.413 1.00 38.31 112 HIS A O 1
ATOM 666 N N . GLY A 1 86 ? 27.993 -44.897 66.419 1.00 33.29 113 GLY A N 1
ATOM 667 C CA . GLY A 1 86 ? 27.418 -43.573 66.133 1.00 32.55 113 GLY A CA 1
ATOM 668 C C . GLY A 1 86 ? 28.467 -42.599 65.647 1.00 31.13 113 GLY A C 1
ATOM 669 O O . GLY A 1 86 ? 28.176 -41.859 64.710 1.00 33.83 113 GLY A O 1
ATOM 670 N N . THR A 1 87 ? 29.641 -42.565 66.268 1.00 31.20 114 THR A N 1
ATOM 671 C CA . THR A 1 87 ? 30.708 -41.581 65.930 1.00 29.71 114 THR A CA 1
ATOM 672 C C . THR A 1 87 ? 31.156 -41.858 64.500 1.00 30.26 114 THR A C 1
ATOM 673 O O . THR A 1 87 ? 31.274 -40.906 63.702 1.00 30.70 114 THR A O 1
ATOM 677 N N . HIS A 1 88 ? 31.377 -43.135 64.193 1.00 32.61 115 HIS A N 1
ATOM 678 C CA . HIS A 1 88 ? 31.811 -43.607 62.857 1.00 33.62 115 HIS A CA 1
ATOM 679 C C . HIS A 1 88 ? 30.761 -43.219 61.808 1.00 31.59 115 HIS A C 1
ATOM 680 O O . HIS A 1 88 ? 31.131 -42.571 60.799 1.00 28.96 115 HIS A O 1
ATOM 687 N N . VAL A 1 89 ? 29.492 -43.544 62.070 1.00 31.28 116 VAL A N 1
ATOM 688 C CA . VAL A 1 89 ? 28.352 -43.224 61.162 1.00 33.61 116 VAL A CA 1
ATOM 689 C C . VAL A 1 89 ? 28.280 -41.703 60.918 1.00 33.54 116 VAL A C 1
ATOM 690 O O . VAL A 1 89 ? 28.215 -41.257 59.742 1.00 32.76 116 VAL A O 1
ATOM 694 N N . ALA A 1 90 ? 28.290 -40.906 61.984 1.00 33.88 117 ALA A N 1
ATOM 695 C CA . ALA A 1 90 ? 28.164 -39.438 61.890 1.00 32.35 117 ALA A CA 1
ATOM 696 C C . ALA A 1 90 ? 29.293 -38.883 61.016 1.00 30.93 117 ALA A C 1
ATOM 697 O O . ALA A 1 90 ? 29.042 -37.961 60.207 1.00 32.67 117 ALA A O 1
ATOM 699 N N . GLY A 1 91 ? 30.489 -39.441 61.136 1.00 32.06 118 GLY A N 1
ATOM 700 C CA . GLY A 1 91 ? 31.678 -38.958 60.411 1.00 32.06 118 GLY A CA 1
ATOM 701 C C . GLY A 1 91 ? 31.534 -39.155 58.920 1.00 34.51 118 GLY A C 1
ATOM 702 O O . GLY A 1 91 ? 31.900 -38.224 58.137 1.00 31.29 118 GLY A O 1
ATOM 703 N N . ILE A 1 92 ? 31.000 -40.316 58.520 1.00 30.73 119 ILE A N 1
ATOM 704 C CA . ILE A 1 92 ? 30.846 -40.659 57.079 1.00 29.96 119 ILE A CA 1
ATOM 705 C C . ILE A 1 92 ? 29.901 -39.643 56.438 1.00 29.27 119 ILE A C 1
ATOM 706 O O . ILE A 1 92 ? 30.188 -39.171 55.338 1.00 30.95 119 ILE A O 1
ATOM 711 N N . ALA A 1 93 ? 28.805 -39.317 57.115 1.00 31.45 120 ALA A N 1
ATOM 712 C CA . ALA A 1 93 ? 27.803 -38.348 56.627 1.00 31.37 120 ALA A CA 1
ATOM 713 C C . ALA A 1 93 ? 28.320 -36.900 56.709 1.00 31.10 120 ALA A C 1
ATOM 714 O O . ALA A 1 93 ? 28.016 -36.139 55.798 1.00 31.14 120 ALA A O 1
ATOM 716 N N . ALA A 1 94 ? 28.970 -36.470 57.786 1.00 32.98 121 ALA A N 1
ATOM 717 C CA . ALA A 1 94 ? 29.110 -35.012 58.021 1.00 34.35 121 ALA A CA 1
ATOM 718 C C . ALA A 1 94 ? 30.362 -34.588 58.809 1.00 34.68 121 ALA A C 1
ATOM 719 O O . ALA A 1 94 ? 30.358 -33.474 59.285 1.00 34.73 121 ALA A O 1
ATOM 721 N N . ALA A 1 95 ? 31.437 -35.372 58.870 1.00 36.59 122 ALA A N 1
ATOM 722 C CA . ALA A 1 95 ? 32.739 -34.877 59.379 1.00 36.24 122 ALA A CA 1
ATOM 723 C C . ALA A 1 95 ? 33.159 -33.614 58.597 1.00 34.31 122 ALA A C 1
ATOM 724 O O . ALA A 1 95 ? 32.990 -33.567 57.372 1.00 34.00 122 ALA A O 1
ATOM 726 N N . LYS A 1 96 ? 33.758 -32.655 59.293 1.00 33.87 123 LYS A N 1
ATOM 727 C CA . LYS A 1 96 ? 34.263 -31.378 58.727 1.00 37.64 123 LYS A CA 1
ATOM 728 C C . LYS A 1 96 ? 35.304 -31.633 57.663 1.00 34.03 123 LYS A C 1
ATOM 729 O O . LYS A 1 96 ? 36.183 -32.464 57.847 1.00 35.75 123 LYS A O 1
ATOM 735 N N . ARG A 1 97 ? 35.220 -30.873 56.596 1.00 36.30 124 ARG A N 1
ATOM 736 C CA . ARG A 1 97 ? 36.320 -30.769 55.622 1.00 38.32 124 ARG A CA 1
ATOM 737 C C . ARG A 1 97 ? 37.209 -29.644 56.138 1.00 41.75 124 ARG A C 1
ATOM 738 O O . ARG A 1 97 ? 36.860 -28.490 55.908 1.00 44.45 124 ARG A O 1
ATOM 746 N N . ASP A 1 98 ? 38.236 -29.988 56.914 1.00 44.56 125 ASP A N 1
ATOM 747 C CA . ASP A 1 98 ? 39.070 -29.025 57.685 1.00 43.71 125 ASP A CA 1
ATOM 748 C C . ASP A 1 98 ? 40.557 -29.318 57.445 1.00 44.60 125 ASP A C 1
ATOM 749 O O . ASP A 1 98 ? 41.384 -28.808 58.215 1.00 46.16 125 ASP A O 1
ATOM 754 N N . GLY A 1 99 ? 40.885 -30.090 56.409 1.00 42.90 126 GLY A N 1
ATOM 755 C CA . GLY A 1 99 ? 42.261 -30.519 56.108 1.00 45.64 126 GLY A CA 1
ATOM 756 C C . GLY A 1 99 ? 42.782 -31.560 57.084 1.00 47.41 126 GLY A C 1
ATOM 757 O O . GLY A 1 99 ? 43.977 -31.868 57.016 1.00 49.85 126 GLY A O 1
ATOM 758 N N . ALA A 1 100 ? 41.948 -32.116 57.965 1.00 46.60 127 ALA A N 1
ATOM 759 C CA . ALA A 1 100 ? 42.411 -33.134 58.931 1.00 44.70 127 ALA A CA 1
ATOM 760 C C . ALA A 1 100 ? 41.588 -34.423 58.801 1.00 46.59 127 ALA A C 1
ATOM 761 O O . ALA A 1 100 ? 40.355 -34.320 58.634 1.00 44.64 127 ALA A O 1
ATOM 763 N N . GLY A 1 101 ? 42.273 -35.579 58.858 1.00 45.54 128 GLY A N 1
ATOM 764 C CA . GLY A 1 101 ? 41.698 -36.939 58.853 1.00 44.60 128 GLY A CA 1
ATOM 765 C C . GLY A 1 101 ? 40.880 -37.200 57.591 1.00 45.21 128 GLY A C 1
ATOM 766 O O . GLY A 1 101 ? 41.475 -37.278 56.496 1.00 41.28 128 GLY A O 1
ATOM 767 N N . MET A 1 102 ? 39.553 -37.282 57.723 1.00 39.58 129 MET A N 1
ATOM 768 C CA . MET A 1 102 ? 38.636 -37.474 56.570 1.00 39.60 129 MET A CA 1
ATOM 769 C C . MET A 1 102 ? 37.480 -36.484 56.702 1.00 36.45 129 MET A C 1
ATOM 770 O O . MET A 1 102 ? 37.456 -35.736 57.666 1.00 36.25 129 MET A O 1
ATOM 775 N N . HIS A 1 103 ? 36.552 -36.458 55.757 1.00 36.12 130 HIS A N 1
ATOM 776 C CA . HIS A 1 103 ? 35.354 -35.594 55.883 1.00 36.17 130 HIS A CA 1
ATOM 777 C C . HIS A 1 103 ? 34.118 -36.313 55.364 1.00 33.52 130 HIS A C 1
ATOM 778 O O . HIS A 1 103 ? 34.254 -37.326 54.638 1.00 32.79 130 HIS A O 1
ATOM 785 N N . GLY A 1 104 ? 32.966 -35.780 55.742 1.00 31.59 131 GLY A N 1
ATOM 786 C CA . GLY A 1 104 ? 31.672 -36.390 55.434 1.00 33.07 131 GLY A CA 1
ATOM 787 C C . GLY A 1 104 ? 31.293 -36.118 53.996 1.00 35.24 131 GLY A C 1
ATOM 788 O O . GLY A 1 104 ? 31.920 -35.241 53.344 1.00 35.02 131 GLY A O 1
ATOM 789 N N . VAL A 1 105 ? 30.309 -36.855 53.505 1.00 32.95 132 VAL A N 1
ATOM 790 C CA . VAL A 1 105 ? 29.706 -36.588 52.173 1.00 32.64 132 VAL A CA 1
ATOM 791 C C . VAL A 1 105 ? 29.155 -35.161 52.193 1.00 29.82 132 VAL A C 1
ATOM 792 O O . VAL A 1 105 ? 29.464 -34.400 51.254 1.00 32.50 132 VAL A O 1
ATOM 796 N N . ALA A 1 106 ? 28.340 -34.841 53.207 1.00 29.72 133 ALA A N 1
ATOM 797 C CA . ALA A 1 106 ? 27.725 -33.515 53.432 1.00 30.67 133 ALA A CA 1
ATOM 798 C C . ALA A 1 106 ? 28.551 -32.768 54.494 1.00 31.29 133 ALA A C 1
ATOM 799 O O . ALA A 1 106 ? 28.068 -32.552 55.600 1.00 33.38 133 ALA A O 1
ATOM 801 N N . PHE A 1 107 ? 29.772 -32.369 54.148 1.00 31.33 134 PHE A N 1
ATOM 802 C CA . PHE A 1 107 ? 30.777 -31.867 55.115 1.00 34.47 134 PHE A CA 1
ATOM 803 C C . PHE A 1 107 ? 30.362 -30.518 55.715 1.00 37.46 134 PHE A C 1
ATOM 804 O O . PHE A 1 107 ? 30.944 -30.190 56.761 1.00 37.69 134 PHE A O 1
ATOM 812 N N . ASP A 1 108 ? 29.374 -29.814 55.147 1.00 35.62 135 ASP A N 1
ATOM 813 C CA . ASP A 1 108 ? 28.809 -28.557 55.718 1.00 34.99 135 ASP A CA 1
ATOM 814 C C . ASP A 1 108 ? 27.488 -28.817 56.455 1.00 35.11 135 ASP A C 1
ATOM 815 O O . ASP A 1 108 ? 26.926 -27.868 56.976 1.00 34.59 135 ASP A O 1
ATOM 820 N N . ALA A 1 109 ? 26.998 -30.053 56.537 1.00 34.97 136 ALA A N 1
ATOM 821 C CA . ALA A 1 109 ? 25.723 -30.356 57.233 1.00 34.68 136 ALA A CA 1
ATOM 822 C C . ALA A 1 109 ? 25.925 -30.321 58.755 1.00 35.87 136 ALA A C 1
ATOM 823 O O . ALA A 1 109 ? 27.022 -30.659 59.242 1.00 32.73 136 ALA A O 1
ATOM 825 N N . ASP A 1 110 ? 24.870 -29.965 59.475 1.00 33.76 137 ASP A N 1
ATOM 826 C CA . ASP A 1 110 ? 24.800 -30.055 60.949 1.00 38.49 137 ASP A CA 1
ATOM 827 C C . ASP A 1 110 ? 24.176 -31.405 61.332 1.00 39.03 137 ASP A C 1
ATOM 828 O O . ASP A 1 110 ? 23.528 -32.063 60.469 1.00 37.21 137 ASP A O 1
ATOM 833 N N . ILE A 1 111 ? 24.390 -31.809 62.580 1.00 35.52 138 ILE A N 1
ATOM 834 C CA . ILE A 1 111 ? 24.046 -33.153 63.117 1.00 34.63 138 ILE A CA 1
ATOM 835 C C . ILE A 1 111 ? 23.245 -32.965 64.399 1.00 35.36 138 ILE A C 1
ATOM 836 O O . ILE A 1 111 ? 23.720 -32.259 65.291 1.00 35.97 138 ILE A O 1
ATOM 841 N N . ILE A 1 112 ? 22.106 -33.621 64.490 1.00 32.00 139 ILE A N 1
ATOM 842 C CA . ILE A 1 112 ? 21.362 -33.837 65.752 1.00 34.65 139 ILE A CA 1
ATOM 843 C C . ILE A 1 112 ? 21.424 -35.333 66.029 1.00 36.41 139 ILE A C 1
ATOM 844 O O . ILE A 1 112 ? 20.892 -36.096 65.215 1.00 35.88 139 ILE A O 1
ATOM 849 N N . GLY A 1 113 ? 21.995 -35.718 67.165 1.00 35.97 140 GLY A N 1
ATOM 850 C CA . GLY A 1 113 ? 22.192 -37.125 67.547 1.00 35.49 140 GLY A CA 1
ATOM 851 C C . GLY A 1 113 ? 21.320 -37.505 68.721 1.00 36.79 140 GLY A C 1
ATOM 852 O O . GLY A 1 113 ? 21.244 -36.725 69.702 1.00 38.13 140 GLY A O 1
ATOM 853 N N . THR A 1 114 ? 20.656 -38.647 68.616 1.00 32.98 141 THR A N 1
ATOM 854 C CA . THR A 1 114 ? 19.913 -39.297 69.710 1.00 34.46 141 THR A CA 1
ATOM 855 C C . THR A 1 114 ? 20.511 -40.693 69.933 1.00 35.67 141 THR A C 1
ATOM 856 O O . THR A 1 114 ? 21.120 -41.275 68.986 1.00 35.31 141 THR A O 1
ATOM 860 N N . LYS A 1 115 ? 20.323 -41.203 71.141 1.00 34.03 142 LYS A N 1
ATOM 861 C CA . LYS A 1 115 ? 20.798 -42.525 71.584 1.00 36.51 142 LYS A CA 1
ATOM 862 C C . LYS A 1 115 ? 19.757 -43.577 71.217 1.00 34.36 142 LYS A C 1
ATOM 863 O O . LYS A 1 115 ? 18.600 -43.441 71.630 1.00 35.12 142 LYS A O 1
ATOM 869 N N . LEU A 1 116 ? 20.189 -44.581 70.454 1.00 36.14 143 LEU A N 1
ATOM 870 C CA . LEU A 1 116 ? 19.439 -45.824 70.169 1.00 35.57 143 LEU A CA 1
ATOM 871 C C . LEU A 1 116 ? 19.074 -46.533 71.481 1.00 35.11 143 LEU A C 1
ATOM 872 O O . LEU A 1 116 ? 17.912 -46.898 71.606 1.00 36.07 143 LEU A O 1
ATOM 877 N N . ASN A 1 117 ? 20.045 -46.733 72.388 1.00 36.01 144 ASN A N 1
ATOM 878 C CA . ASN A 1 117 ? 19.953 -47.541 73.647 1.00 41.34 144 ASN A CA 1
ATOM 879 C C . ASN A 1 117 ? 20.376 -46.719 74.889 1.00 41.56 144 ASN A C 1
ATOM 880 O O . ASN A 1 117 ? 21.090 -45.681 74.734 1.00 37.25 144 ASN A O 1
ATOM 885 N N . ASP A 1 118 ? 19.973 -47.177 76.089 1.00 43.27 145 ASP A N 1
ATOM 886 C CA . ASP A 1 118 ? 20.328 -46.593 77.419 1.00 48.08 145 ASP A CA 1
ATOM 887 C C . ASP A 1 118 ? 20.032 -45.086 77.432 1.00 41.98 145 ASP A C 1
ATOM 888 O O . ASP A 1 118 ? 20.945 -44.293 77.797 1.00 36.70 145 ASP A O 1
ATOM 893 N N . TYR A 1 119 ? 18.821 -44.691 77.025 1.00 40.71 146 TYR A N 1
ATOM 894 C CA . TYR A 1 119 ? 18.451 -43.261 76.825 1.00 40.56 146 TYR A CA 1
ATOM 895 C C . TYR A 1 119 ? 17.735 -42.703 78.067 1.00 41.72 146 TYR A C 1
ATOM 896 O O . TYR A 1 119 ? 17.414 -41.497 78.076 1.00 38.53 146 TYR A O 1
ATOM 905 N N . GLY A 1 120 ? 17.533 -43.529 79.093 1.00 42.38 147 GLY A N 1
ATOM 906 C CA . GLY A 1 120 ? 16.855 -43.122 80.340 1.00 43.69 147 GLY A CA 1
ATOM 907 C C . GLY A 1 120 ? 15.433 -42.686 80.044 1.00 42.84 147 GLY A C 1
ATOM 908 O O . GLY A 1 120 ? 14.675 -43.484 79.460 1.00 39.78 147 GLY A O 1
ATOM 909 N N . ASN A 1 121 ? 15.108 -41.439 80.372 1.00 40.23 148 ASN A N 1
ATOM 910 C CA . ASN A 1 121 ? 13.789 -40.834 80.093 1.00 41.84 148 ASN A CA 1
ATOM 911 C C . ASN A 1 121 ? 13.943 -39.629 79.156 1.00 42.92 148 ASN A C 1
ATOM 912 O O . ASN A 1 121 ? 13.018 -38.809 79.123 1.00 43.51 148 ASN A O 1
ATOM 917 N N . ARG A 1 122 ? 15.061 -39.520 78.431 1.00 40.84 149 ARG A N 1
ATOM 918 C CA . ARG A 1 122 ? 15.218 -38.553 77.320 1.00 40.23 149 ARG A CA 1
ATOM 919 C C . ARG A 1 122 ? 15.736 -39.235 76.041 1.00 36.17 149 ARG A C 1
ATOM 920 O O . ARG A 1 122 ? 16.905 -39.034 75.641 1.00 32.52 149 ARG A O 1
ATOM 928 N N . ASN A 1 123 ? 14.855 -39.945 75.353 1.00 34.19 150 ASN A N 1
ATOM 929 C CA . ASN A 1 123 ? 15.217 -40.643 74.093 1.00 36.78 150 ASN A CA 1
ATOM 930 C C . ASN A 1 123 ? 15.336 -39.619 72.952 1.00 36.49 150 ASN A C 1
ATOM 931 O O . ASN A 1 123 ? 15.981 -39.944 71.938 1.00 39.37 150 ASN A O 1
ATOM 936 N N . GLY A 1 124 ? 14.765 -38.420 73.114 1.00 37.10 151 GLY A N 1
ATOM 937 C CA . GLY A 1 124 ? 14.916 -37.301 72.161 1.00 36.73 151 GLY A CA 1
ATOM 938 C C . GLY A 1 124 ? 14.194 -37.554 70.840 1.00 35.70 151 GLY A C 1
ATOM 939 O O . GLY A 1 124 ? 14.392 -36.745 69.909 1.00 31.95 151 GLY A O 1
ATOM 940 N N . ARG A 1 125 ? 13.356 -38.597 70.762 1.00 34.35 152 ARG A N 1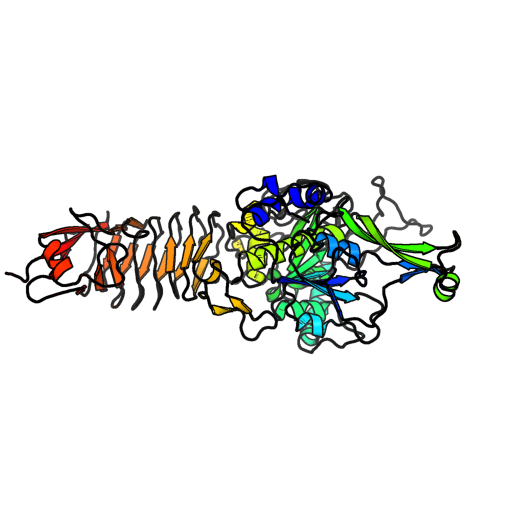
ATOM 941 C CA . ARG A 1 125 ? 12.740 -39.040 69.484 1.00 35.26 152 ARG A CA 1
ATOM 942 C C . ARG A 1 125 ? 11.773 -37.950 69.014 1.00 34.97 152 ARG A C 1
ATOM 943 O O . ARG A 1 125 ? 11.905 -37.512 67.875 1.00 35.84 152 ARG A O 1
ATOM 951 N N . GLU A 1 126 ? 10.846 -37.510 69.872 1.00 38.73 153 GLU A N 1
ATOM 952 C CA . GLU A 1 126 ? 9.787 -36.564 69.448 1.00 38.22 153 GLU A CA 1
ATOM 953 C C . GLU A 1 126 ? 10.475 -35.236 69.128 1.00 38.28 153 GLU A C 1
ATOM 954 O O . GLU A 1 126 ? 10.087 -34.591 68.141 1.00 37.18 153 GLU A O 1
ATOM 960 N N . GLU A 1 127 ? 11.519 -34.886 69.872 1.00 35.93 154 GLU A N 1
ATOM 961 C CA . GLU A 1 127 ? 12.328 -33.686 69.568 1.00 39.30 154 GLU A CA 1
ATOM 962 C C . GLU A 1 127 ? 12.928 -33.819 68.165 1.00 41.45 154 GLU A C 1
ATOM 963 O O . GLU A 1 127 ? 12.883 -32.827 67.395 1.00 40.70 154 GLU A O 1
ATOM 969 N N . LEU A 1 128 ? 13.508 -34.978 67.842 1.00 41.38 155 LEU A N 1
ATOM 970 C CA . LEU A 1 128 ? 14.169 -35.174 66.533 1.00 38.36 155 LEU A CA 1
ATOM 971 C C . LEU A 1 128 ? 13.118 -34.995 65.436 1.00 36.44 155 LEU A C 1
ATOM 972 O O . LEU A 1 128 ? 13.414 -34.343 64.421 1.00 36.50 155 LEU A O 1
ATOM 977 N N . ILE A 1 129 ? 11.916 -35.519 65.673 1.00 34.51 156 ILE A N 1
ATOM 978 C CA . ILE A 1 129 ? 10.803 -35.493 64.692 1.00 33.62 156 ILE A CA 1
ATOM 979 C C . ILE A 1 129 ? 10.386 -34.032 64.487 1.00 37.27 156 ILE A C 1
ATOM 980 O O . ILE A 1 129 ? 10.140 -33.666 63.325 1.00 36.91 156 ILE A O 1
ATOM 985 N N . GLN A 1 130 ? 10.362 -33.233 65.560 1.00 36.11 157 GLN A N 1
ATOM 986 C CA . GLN A 1 130 ? 9.923 -31.813 65.547 1.00 39.95 157 GLN A CA 1
ATOM 987 C C . GLN A 1 130 ? 11.089 -30.897 65.154 1.00 37.87 157 GLN A C 1
ATOM 988 O O . GLN A 1 130 ? 10.845 -29.712 64.892 1.00 42.18 157 GLN A O 1
ATOM 994 N N . SER A 1 131 ? 12.302 -31.419 65.044 1.00 34.80 158 SER A N 1
ATOM 995 C CA . SER A 1 131 ? 13.470 -30.600 64.645 1.00 35.53 158 SER A CA 1
ATOM 996 C C . SER A 1 131 ? 13.411 -30.343 63.138 1.00 35.94 158 SER A C 1
ATOM 997 O O . SER A 1 131 ? 12.519 -30.871 62.445 1.00 32.11 158 SER A O 1
ATOM 1000 N N . ALA A 1 132 ? 14.360 -29.544 62.667 1.00 35.94 159 ALA A N 1
ATOM 1001 C CA . ALA A 1 132 ? 14.608 -29.263 61.245 1.00 40.25 159 ALA A CA 1
ATOM 1002 C C . ALA A 1 132 ? 15.474 -30.378 60.632 1.00 37.66 159 ALA A C 1
ATOM 1003 O O . ALA A 1 132 ? 15.854 -30.235 59.474 1.00 38.15 159 ALA A O 1
ATOM 1005 N N . ALA A 1 133 ? 15.798 -31.447 61.367 1.00 37.38 160 ALA A N 1
ATOM 1006 C CA . ALA A 1 133 ? 16.522 -32.614 60.788 1.00 36.93 160 ALA A CA 1
ATOM 1007 C C . ALA A 1 133 ? 15.730 -33.091 59.572 1.00 33.61 160 ALA A C 1
ATOM 1008 O O . ALA A 1 133 ? 14.511 -33.325 59.707 1.00 35.40 160 ALA A O 1
ATOM 1010 N N . ARG A 1 134 ? 16.377 -33.186 58.413 1.00 32.85 161 ARG A N 1
ATOM 1011 C CA . ARG A 1 134 ? 15.682 -33.446 57.127 1.00 32.78 161 ARG A CA 1
ATOM 1012 C C . ARG A 1 134 ? 15.654 -34.942 56.801 1.00 32.86 161 ARG A C 1
ATOM 1013 O O . ARG A 1 134 ? 14.776 -35.408 56.038 1.00 30.46 161 ARG A O 1
ATOM 1021 N N . VAL A 1 135 ? 16.650 -35.644 57.289 1.00 31.28 162 VAL A N 1
ATOM 1022 C CA . VAL A 1 135 ? 16.893 -37.067 56.970 1.00 32.20 162 VAL A CA 1
ATOM 1023 C C . VAL A 1 135 ? 17.404 -37.683 58.269 1.00 32.76 162 VAL A C 1
ATOM 1024 O O . VAL A 1 135 ? 18.168 -36.999 58.985 1.00 33.60 162 VAL A O 1
ATOM 1028 N N . ILE A 1 136 ? 16.963 -38.891 58.571 1.00 29.32 163 ILE A N 1
ATOM 1029 C CA . ILE A 1 136 ? 17.405 -39.630 59.775 1.00 31.79 163 ILE A CA 1
ATOM 1030 C C . ILE A 1 136 ? 18.106 -40.920 59.360 1.00 32.21 163 ILE A C 1
ATOM 1031 O O . ILE A 1 136 ? 17.507 -41.744 58.660 1.00 31.10 163 ILE A O 1
ATOM 1036 N N . ASN A 1 137 ? 19.333 -41.084 59.822 1.00 31.31 164 ASN A N 1
ATOM 1037 C CA . ASN A 1 137 ? 20.145 -42.290 59.578 1.00 32.29 164 ASN A CA 1
ATOM 1038 C C . ASN A 1 137 ? 19.860 -43.323 60.674 1.00 31.33 164 ASN A C 1
ATOM 1039 O O . ASN A 1 137 ? 20.050 -43.021 61.850 1.00 29.96 164 ASN A O 1
ATOM 1044 N N . ASN A 1 138 ? 19.459 -44.525 60.292 1.00 34.87 165 ASN A N 1
ATOM 1045 C CA . ASN A 1 138 ? 19.223 -45.658 61.228 1.00 36.23 165 ASN A CA 1
ATOM 1046 C C . ASN A 1 138 ? 20.137 -46.815 60.836 1.00 38.66 165 ASN A C 1
ATOM 1047 O O . ASN A 1 138 ? 19.668 -47.729 60.140 1.00 36.76 165 ASN A O 1
ATOM 1052 N N . SER A 1 139 ? 21.389 -46.757 61.284 1.00 37.49 166 SER A N 1
ATOM 1053 C CA . SER A 1 139 ? 22.413 -47.806 61.067 1.00 38.21 166 SER A CA 1
ATOM 1054 C C . SER A 1 139 ? 22.242 -48.870 62.163 1.00 39.38 166 SER A C 1
ATOM 1055 O O . SER A 1 139 ? 23.181 -49.135 62.910 1.00 41.09 166 SER A O 1
ATOM 1058 N N . TRP A 1 140 ? 21.052 -49.453 62.269 1.00 35.22 167 TRP A N 1
ATOM 1059 C CA . TRP A 1 140 ? 20.744 -50.442 63.323 1.00 36.36 167 TRP A CA 1
ATOM 1060 C C . TRP A 1 140 ? 19.636 -51.367 62.828 1.00 36.21 167 TRP A C 1
ATOM 1061 O O . TRP A 1 140 ? 18.976 -51.027 61.846 1.00 34.99 167 TRP A O 1
ATOM 1072 N N . GLY A 1 141 ? 19.413 -52.471 63.528 1.00 36.89 168 GLY A N 1
ATOM 1073 C CA . GLY A 1 141 ? 18.320 -53.408 63.216 1.00 36.21 168 GLY A CA 1
ATOM 1074 C C . GLY A 1 141 ? 18.388 -54.621 64.111 1.00 40.12 168 GLY A C 1
ATOM 1075 O O . GLY A 1 141 ? 19.167 -54.601 65.062 1.00 42.46 168 GLY A O 1
ATOM 1076 N N . ILE A 1 142 ? 17.564 -55.622 63.831 1.00 41.87 169 ILE A N 1
ATOM 1077 C CA . ILE A 1 142 ? 17.485 -56.892 64.596 1.00 41.55 169 ILE A CA 1
ATOM 1078 C C . ILE A 1 142 ? 18.118 -57.974 63.715 1.00 42.53 169 ILE A C 1
ATOM 1079 O O . ILE A 1 142 ? 17.694 -58.107 62.540 1.00 44.83 169 ILE A O 1
ATOM 1084 N N . ALA A 1 143 ? 19.051 -58.738 64.290 1.00 40.74 170 ALA A N 1
ATOM 1085 C CA . ALA A 1 143 ? 19.757 -59.880 63.670 1.00 40.15 170 ALA A CA 1
ATOM 1086 C C . ALA A 1 143 ? 18.815 -61.072 63.593 1.00 40.94 170 ALA A C 1
ATOM 1087 O O . ALA A 1 143 ? 18.014 -61.273 64.491 1.00 43.44 170 ALA A O 1
ATOM 1089 N N . PRO A 1 144 ? 18.849 -61.867 62.500 1.00 39.71 171 PRO A N 1
ATOM 1090 C CA . PRO A 1 144 ? 18.134 -63.135 62.463 1.00 40.77 171 PRO A CA 1
ATOM 1091 C C . PRO A 1 144 ? 18.943 -64.118 63.323 1.00 39.11 171 PRO A C 1
ATOM 1092 O O . PRO A 1 144 ? 20.064 -63.809 63.674 1.00 37.26 171 PRO A O 1
ATOM 1096 N N . ASP A 1 145 ? 18.365 -65.275 63.642 1.00 43.39 172 ASP A N 1
ATOM 1097 C CA . ASP A 1 145 ? 19.075 -66.390 64.320 1.00 46.03 172 ASP A CA 1
ATOM 1098 C C . ASP A 1 145 ? 20.349 -66.737 63.539 1.00 42.66 172 ASP A C 1
ATOM 1099 O O . ASP A 1 145 ? 20.391 -66.552 62.296 1.00 39.51 172 ASP A O 1
ATOM 1104 N N . ILE A 1 146 ? 21.354 -67.214 64.256 1.00 41.52 173 ILE A N 1
ATOM 1105 C CA . ILE A 1 146 ? 22.539 -67.892 63.675 1.00 46.68 173 ILE A CA 1
ATOM 1106 C C . ILE A 1 146 ? 22.316 -69.404 63.730 1.00 46.65 173 ILE A C 1
ATOM 1107 O O . ILE A 1 146 ? 21.825 -69.900 64.766 1.00 47.06 173 ILE A O 1
ATOM 1112 N N . ARG A 1 147 ? 22.653 -70.102 62.645 1.00 45.29 174 ARG A N 1
ATOM 1113 C CA . ARG A 1 147 ? 22.579 -71.584 62.576 1.00 43.12 174 ARG A CA 1
ATOM 1114 C C . ARG A 1 147 ? 23.629 -72.158 63.537 1.00 42.79 174 ARG A C 1
ATOM 1115 O O . ARG A 1 147 ? 24.794 -71.723 63.490 1.00 41.48 174 ARG A O 1
ATOM 1123 N N . ARG A 1 148 ? 23.217 -73.075 64.405 1.00 44.22 175 ARG A N 1
ATOM 1124 C CA . ARG A 1 148 ? 24.089 -73.674 65.450 1.00 51.56 175 ARG A CA 1
ATOM 1125 C C . ARG A 1 148 ? 24.149 -75.183 65.240 1.00 48.36 175 ARG A C 1
ATOM 1126 O O . ARG A 1 148 ? 23.119 -75.747 64.846 1.00 46.87 175 ARG A O 1
ATOM 1134 N N . ASP A 1 149 ? 25.295 -75.797 65.523 1.00 52.62 176 ASP A N 1
ATOM 1135 C CA . ASP A 1 149 ? 25.457 -77.277 65.484 1.00 53.55 176 ASP A CA 1
ATOM 1136 C C . ASP A 1 149 ? 24.685 -77.904 66.661 1.00 54.13 176 ASP A C 1
ATOM 1137 O O . ASP A 1 149 ? 24.160 -77.171 67.533 1.00 51.90 176 ASP A O 1
ATOM 1142 N N . ALA A 1 150 ? 24.592 -79.227 66.673 1.00 55.17 177 ALA A N 1
ATOM 1143 C CA . ALA A 1 150 ? 23.839 -80.003 67.680 1.00 61.66 177 ALA A CA 1
ATOM 1144 C C . ALA A 1 150 ? 24.383 -79.704 69.089 1.00 62.85 177 ALA A C 1
ATOM 1145 O O . ALA A 1 150 ? 23.606 -79.832 70.035 1.00 67.72 177 ALA A O 1
ATOM 1147 N N . LYS A 1 151 ? 25.657 -79.315 69.220 1.00 65.22 178 LYS A N 1
ATOM 1148 C CA . LYS A 1 151 ? 26.293 -78.886 70.503 1.00 68.66 178 LYS A CA 1
ATOM 1149 C C . LYS A 1 151 ? 25.791 -77.493 70.923 1.00 71.83 178 LYS A C 1
ATOM 1150 O O . LYS A 1 151 ? 25.725 -77.249 72.140 1.00 80.90 178 LYS A O 1
ATOM 1153 N N . GLY A 1 152 ? 25.472 -76.611 69.964 1.00 69.37 179 GLY A N 1
ATOM 1154 C CA . GLY A 1 152 ? 25.002 -75.231 70.209 1.00 61.76 179 GLY A CA 1
ATOM 1155 C C . GLY A 1 152 ? 26.058 -74.182 69.889 1.00 59.10 179 GLY A C 1
ATOM 1156 O O . GLY A 1 152 ? 25.833 -73.022 70.252 1.00 60.81 179 GLY A O 1
ATOM 1157 N N . ASP A 1 153 ? 27.155 -74.544 69.206 1.00 54.58 180 ASP A N 1
ATOM 1158 C CA . ASP A 1 153 ? 28.179 -73.579 68.727 1.00 54.96 180 ASP A CA 1
ATOM 1159 C C . ASP A 1 153 ? 27.751 -73.007 67.368 1.00 55.26 180 ASP A C 1
ATOM 1160 O O . ASP A 1 153 ? 27.091 -73.728 66.569 1.00 52.54 180 ASP A O 1
ATOM 1165 N N . ILE A 1 154 ? 28.132 -71.752 67.134 1.00 49.05 181 ILE A N 1
ATOM 1166 C CA . ILE A 1 154 ? 27.905 -70.979 65.886 1.00 53.82 181 ILE A CA 1
ATOM 1167 C C . ILE A 1 154 ? 28.520 -71.751 64.715 1.00 47.67 181 ILE A C 1
ATOM 1168 O O . ILE A 1 154 ? 29.728 -72.023 64.756 1.00 47.43 181 ILE A O 1
ATOM 1173 N N . ILE A 1 155 ? 27.728 -72.014 63.677 1.00 44.50 182 ILE A N 1
ATOM 1174 C CA . ILE A 1 155 ? 28.232 -72.548 62.384 1.00 46.00 182 ILE A CA 1
ATOM 1175 C C . ILE A 1 155 ? 28.772 -71.360 61.573 1.00 49.44 182 ILE A C 1
ATOM 1176 O O . ILE A 1 155 ? 28.005 -70.402 61.319 1.00 49.18 182 ILE A O 1
ATOM 1181 N N . TRP A 1 156 ? 30.054 -71.400 61.217 1.00 46.15 183 TRP A N 1
ATOM 1182 C CA . TRP A 1 156 ? 30.729 -70.343 60.427 1.00 51.22 183 TRP A CA 1
ATOM 1183 C C . TRP A 1 156 ? 30.818 -70.784 58.974 1.00 51.02 183 TRP A C 1
ATOM 1184 O O . TRP A 1 156 ? 31.130 -71.948 58.755 1.00 52.34 183 TRP A O 1
ATOM 1195 N N . LEU A 1 157 ? 30.535 -69.876 58.044 1.00 48.25 184 LEU A N 1
ATOM 1196 C CA . LEU A 1 157 ? 30.657 -70.107 56.587 1.00 49.24 184 LEU A CA 1
ATOM 1197 C C . LEU A 1 157 ? 32.126 -69.958 56.209 1.00 53.93 184 LEU A C 1
ATOM 1198 O O . LEU A 1 157 ? 32.859 -69.230 56.882 1.00 52.16 184 LEU A O 1
ATOM 1203 N N . PRO A 1 158 ? 32.594 -70.662 55.148 1.00 60.61 185 PRO A N 1
ATOM 1204 C CA . PRO A 1 158 ? 33.994 -70.597 54.717 1.00 61.79 185 PRO A CA 1
ATOM 1205 C C . PRO A 1 158 ? 34.469 -69.172 54.403 1.00 64.66 185 PRO A C 1
ATOM 1206 O O . PRO A 1 158 ? 35.652 -68.959 54.417 1.00 74.40 185 PRO A O 1
ATOM 1210 N N . ASN A 1 159 ? 33.538 -68.241 54.154 1.00 68.63 186 ASN A N 1
ATOM 1211 C CA . ASN A 1 159 ? 33.822 -66.806 53.870 1.00 64.08 186 ASN A CA 1
ATOM 1212 C C . ASN A 1 159 ? 34.153 -66.039 55.163 1.00 62.00 186 ASN A C 1
ATOM 1213 O O . ASN A 1 159 ? 34.388 -64.825 55.065 1.00 65.60 186 ASN A O 1
ATOM 1218 N N . GLY A 1 160 ? 34.144 -66.692 56.330 1.00 54.39 187 GLY A N 1
ATOM 1219 C CA . GLY A 1 160 ? 34.518 -66.064 57.610 1.00 53.95 187 GLY A CA 1
ATOM 1220 C C . GLY A 1 160 ? 33.325 -65.487 58.360 1.00 53.96 187 GLY A C 1
ATOM 1221 O O . GLY A 1 160 ? 33.531 -64.989 59.477 1.00 57.08 187 GLY A O 1
ATOM 1222 N N . ARG A 1 161 ? 32.111 -65.579 57.811 1.00 50.31 188 ARG A N 1
ATOM 1223 C CA . ARG A 1 161 ? 30.892 -64.931 58.373 1.00 46.54 188 ARG A CA 1
ATOM 1224 C C . ARG A 1 161 ? 30.011 -65.968 59.061 1.00 40.91 188 ARG A C 1
ATOM 1225 O O . ARG A 1 161 ? 29.944 -67.110 58.625 1.00 41.92 188 ARG A O 1
ATOM 1233 N N . PRO A 1 162 ? 29.259 -65.597 60.119 1.00 38.50 189 PRO A N 1
ATOM 1234 C CA . PRO A 1 162 ? 28.245 -66.488 60.687 1.00 40.33 189 PRO A CA 1
ATOM 1235 C C . PRO A 1 162 ? 27.228 -66.988 59.652 1.00 38.39 189 PRO A C 1
ATOM 1236 O O . PRO A 1 162 ? 26.908 -66.230 58.737 1.00 36.66 189 PRO A O 1
ATOM 1240 N N . ASP A 1 163 ? 26.762 -68.239 59.810 1.00 38.03 190 ASP A N 1
ATOM 1241 C CA . ASP A 1 163 ? 25.733 -68.864 58.941 1.00 39.21 190 ASP A CA 1
ATOM 1242 C C . ASP A 1 163 ? 24.391 -68.384 59.474 1.00 38.29 190 ASP A C 1
ATOM 1243 O O . ASP A 1 163 ? 23.730 -69.111 60.215 1.00 38.91 190 ASP A O 1
ATOM 1248 N N . TYR A 1 164 ? 24.014 -67.161 59.138 1.00 39.54 191 TYR A N 1
ATOM 1249 C CA . TYR A 1 164 ? 22.726 -66.588 59.596 1.00 37.09 191 TYR A CA 1
ATOM 1250 C C . TYR A 1 164 ? 21.598 -67.342 58.900 1.00 33.66 191 TYR A C 1
ATOM 1251 O O . TYR A 1 164 ? 21.718 -67.657 57.703 1.00 37.12 191 TYR A O 1
ATOM 1260 N N . VAL A 1 165 ? 20.519 -67.586 59.616 1.00 36.70 192 VAL A N 1
ATOM 1261 C CA . VAL A 1 165 ? 19.239 -68.062 59.018 1.00 36.79 192 VAL A CA 1
ATOM 1262 C C . VAL A 1 165 ? 18.647 -66.918 58.170 1.00 37.83 192 VAL A C 1
ATOM 1263 O O . VAL A 1 165 ? 18.716 -65.743 58.577 1.00 37.20 192 VAL A O 1
ATOM 1267 N N . ALA A 1 166 ? 18.115 -67.259 57.005 1.00 37.29 193 ALA A N 1
ATOM 1268 C CA . ALA A 1 166 ? 17.504 -66.321 56.047 1.00 35.73 193 ALA A CA 1
ATOM 1269 C C . ALA A 1 166 ? 16.111 -65.961 56.553 1.00 36.65 193 ALA A C 1
ATOM 1270 O O . ALA A 1 166 ? 15.333 -66.868 56.822 1.00 35.82 193 ALA A O 1
ATOM 1272 N N . PHE A 1 167 ? 15.805 -64.675 56.676 1.00 37.77 194 PHE A N 1
ATOM 1273 C CA . PHE A 1 167 ? 14.402 -64.215 56.774 1.00 38.03 194 PHE A CA 1
ATOM 1274 C C . PHE A 1 167 ? 13.670 -64.664 55.502 1.00 36.81 194 PHE A C 1
ATOM 1275 O O . PHE A 1 167 ? 14.284 -64.810 54.470 1.00 37.40 194 PHE A O 1
ATOM 1283 N N . VAL A 1 168 ? 12.368 -64.875 55.592 1.00 38.81 195 VAL A N 1
ATOM 1284 C CA . VAL A 1 168 ? 11.521 -65.325 54.463 1.00 38.84 195 VAL A CA 1
ATOM 1285 C C . VAL A 1 168 ? 10.566 -64.187 54.118 1.00 36.20 195 VAL A C 1
ATOM 1286 O O . VAL A 1 168 ? 9.869 -63.723 55.017 1.00 36.88 195 VAL A O 1
ATOM 1290 N N . LYS A 1 169 ? 10.513 -63.809 52.848 1.00 41.14 196 LYS A N 1
ATOM 1291 C CA A LYS A 1 169 ? 9.726 -62.648 52.356 0.50 42.83 196 LYS A CA 1
ATOM 1292 C CA B LYS A 1 169 ? 9.723 -62.653 52.339 0.50 41.98 196 LYS A CA 1
ATOM 1293 C C . LYS A 1 169 ? 8.290 -62.708 52.896 1.00 42.30 196 LYS A C 1
ATOM 1294 O O . LYS A 1 169 ? 7.874 -61.748 53.568 1.00 40.91 196 LYS A O 1
ATOM 1305 N N . SER A 1 170 ? 7.567 -63.796 52.621 1.00 41.21 197 SER A N 1
ATOM 1306 C CA . SER A 1 170 ? 6.148 -63.955 53.018 1.00 43.99 197 SER A CA 1
ATOM 1307 C C . SER A 1 170 ? 5.998 -63.771 54.535 1.00 42.16 197 SER A C 1
ATOM 1308 O O . SER A 1 170 ? 5.031 -63.137 54.943 1.00 44.80 197 SER A O 1
ATOM 1311 N N . GLU A 1 171 ? 6.943 -64.260 55.341 1.00 44.38 198 GLU A N 1
ATOM 1312 C CA . GLU A 1 171 ? 6.887 -64.188 56.830 1.00 43.82 198 GLU A CA 1
ATOM 1313 C C . GLU A 1 171 ? 7.193 -62.764 57.325 1.00 42.19 198 GLU A C 1
ATOM 1314 O O . GLU A 1 171 ? 6.473 -62.275 58.211 1.00 41.06 198 GLU A O 1
ATOM 1320 N N . VAL A 1 172 ? 8.206 -62.088 56.785 1.00 40.27 199 VAL A N 1
ATOM 1321 C CA . VAL A 1 172 ? 8.532 -60.706 57.245 1.00 40.01 199 VAL A CA 1
ATOM 1322 C C . VAL A 1 172 ? 7.352 -59.796 56.897 1.00 39.49 199 VAL A C 1
ATOM 1323 O O . VAL A 1 172 ? 6.985 -58.962 57.764 1.00 40.98 199 VAL A O 1
ATOM 1327 N N . ILE A 1 173 ? 6.766 -59.950 55.707 1.00 37.55 200 ILE A N 1
ATOM 1328 C CA . ILE A 1 173 ? 5.637 -59.071 55.271 1.00 40.15 200 ILE A CA 1
ATOM 1329 C C . ILE A 1 173 ? 4.418 -59.383 56.137 1.00 39.61 200 ILE A C 1
ATOM 1330 O O . ILE A 1 173 ? 3.726 -58.432 56.518 1.00 38.07 200 ILE A O 1
ATOM 1335 N N . ALA A 1 174 ? 4.180 -60.654 56.468 1.00 40.91 201 ALA A N 1
ATOM 1336 C CA . ALA A 1 174 ? 3.032 -61.072 57.318 1.00 42.72 201 ALA A CA 1
ATOM 1337 C C . ALA A 1 174 ? 3.190 -60.459 58.712 1.00 40.83 201 ALA A C 1
ATOM 1338 O O . ALA A 1 174 ? 2.197 -60.059 59.290 1.00 43.52 201 ALA A O 1
ATOM 1340 N N . GLU A 1 175 ? 4.408 -60.416 59.235 1.00 42.81 202 GLU A N 1
ATOM 1341 C CA . GLU A 1 175 ? 4.702 -59.867 60.575 1.00 43.51 202 GLU A CA 1
ATOM 1342 C C . GLU A 1 175 ? 4.408 -58.361 60.525 1.00 40.77 202 GLU A C 1
ATOM 1343 O O . GLU A 1 175 ? 3.702 -57.837 61.412 1.00 38.14 202 GLU A O 1
ATOM 1349 N N . MET A 1 176 ? 4.859 -57.688 59.478 1.00 38.92 203 MET A N 1
ATOM 1350 C CA . MET A 1 176 ? 4.591 -56.238 59.302 1.00 38.69 203 MET A CA 1
ATOM 1351 C C . MET A 1 176 ? 3.077 -55.995 59.207 1.00 41.22 203 MET A C 1
ATOM 1352 O O . MET A 1 176 ? 2.580 -55.092 59.920 1.00 42.28 203 MET A O 1
ATOM 1357 N N . MET A 1 177 ? 2.355 -56.773 58.394 1.00 41.51 204 MET A N 1
ATOM 1358 C CA . MET A 1 177 ? 0.887 -56.616 58.228 1.00 42.97 204 MET A CA 1
ATOM 1359 C C . MET A 1 177 ? 0.182 -56.814 59.573 1.00 43.96 204 MET A C 1
ATOM 1360 O O . MET A 1 177 ? -0.739 -56.061 59.831 1.00 43.86 204 MET A O 1
ATOM 1365 N N . ARG A 1 178 ? 0.617 -57.770 60.403 1.00 48.75 205 ARG A N 1
ATOM 1366 C CA . ARG A 1 178 ? 0.035 -58.035 61.752 1.00 49.51 205 ARG A CA 1
ATOM 1367 C C . ARG A 1 178 ? 0.283 -56.846 62.689 1.00 47.45 205 ARG A C 1
ATOM 1368 O O . ARG A 1 178 ? -0.515 -56.676 63.605 1.00 50.31 205 ARG A O 1
ATOM 1376 N N . SER A 1 179 ? 1.379 -56.099 62.506 1.00 45.42 206 SER A N 1
ATOM 1377 C CA . SER A 1 179 ? 1.768 -54.942 63.361 1.00 41.67 206 SER A CA 1
ATOM 1378 C C . SER A 1 179 ? 1.039 -53.668 62.942 1.00 37.31 206 SER A C 1
ATOM 1379 O O . SER A 1 179 ? 1.122 -52.691 63.686 1.00 35.16 206 SER A O 1
ATOM 1382 N N . LYS A 1 180 ? 0.385 -53.672 61.784 1.00 38.99 207 LYS A N 1
ATOM 1383 C CA . LYS A 1 180 ? -0.071 -52.451 61.075 1.00 38.38 207 LYS A CA 1
ATOM 1384 C C . LYS A 1 180 ? -0.951 -51.589 61.985 1.00 38.41 207 LYS A C 1
ATOM 1385 O O . LYS A 1 180 ? -0.689 -50.377 62.082 1.00 33.67 207 LYS A O 1
ATOM 1391 N N . SER A 1 181 ? -2.011 -52.158 62.558 1.00 39.14 208 SER A N 1
ATOM 1392 C CA . SER A 1 181 ? -3.075 -51.360 63.231 1.00 42.69 208 SER A CA 1
ATOM 1393 C C . SER A 1 181 ? -2.479 -50.692 64.472 1.00 40.58 208 SER A C 1
ATOM 1394 O O . SER A 1 181 ? -2.714 -49.500 64.684 1.00 45.31 208 SER A O 1
ATOM 1397 N N . SER A 1 182 ? -1.662 -51.420 65.223 1.00 39.73 209 SER A N 1
ATOM 1398 C CA . SER A 1 182 ? -0.972 -50.905 66.431 1.00 39.28 209 SER A CA 1
ATOM 1399 C C . SER A 1 182 ? 0.076 -49.855 66.024 1.00 38.00 209 SER A C 1
ATOM 1400 O O . SER A 1 182 ? 0.087 -48.785 66.600 1.00 37.04 209 SER A O 1
ATOM 1403 N N . VAL A 1 183 ? 0.903 -50.114 65.015 1.00 38.60 210 VAL A N 1
ATOM 1404 C CA . VAL A 1 183 ? 1.922 -49.125 64.552 1.00 38.11 210 VAL A CA 1
ATOM 1405 C C . VAL A 1 183 ? 1.206 -47.873 64.022 1.00 36.31 210 VAL A C 1
ATOM 1406 O O . VAL A 1 183 ? 1.714 -46.773 64.230 1.00 41.26 210 VAL A O 1
ATOM 1410 N N . GLU A 1 184 ? 0.095 -48.005 63.318 1.00 36.97 211 GLU A N 1
ATOM 1411 C CA . GLU A 1 184 ? -0.626 -46.811 62.804 1.00 42.84 211 GLU A CA 1
ATOM 1412 C C . GLU A 1 184 ? -1.050 -45.962 64.010 1.00 43.55 211 GLU A C 1
ATOM 1413 O O . GLU A 1 184 ? -0.756 -44.750 64.024 1.00 42.77 211 GLU A O 1
ATOM 1419 N N . TRP A 1 185 ? -1.729 -46.576 64.986 1.00 41.73 212 TRP A N 1
ATOM 1420 C CA . TRP A 1 185 ? -2.192 -45.891 66.223 1.00 37.67 212 TRP A CA 1
ATOM 1421 C C . TRP A 1 185 ? -0.998 -45.196 66.890 1.00 37.12 212 TRP A C 1
ATOM 1422 O O . TRP A 1 185 ? -1.063 -43.988 67.134 1.00 35.84 212 TRP A O 1
ATOM 1433 N N . GLY A 1 186 ? 0.095 -45.925 67.115 1.00 37.71 213 GLY A N 1
ATOM 1434 C CA . GLY A 1 186 ? 1.270 -45.400 67.837 1.00 36.94 213 GLY A CA 1
ATOM 1435 C C . GLY A 1 186 ? 1.812 -44.143 67.184 1.00 37.68 213 GLY A C 1
ATOM 1436 O O . GLY A 1 186 ? 2.266 -43.239 67.909 1.00 44.45 213 GLY A O 1
ATOM 1437 N N . SER A 1 187 ? 1.797 -44.089 65.857 1.00 36.66 214 SER A N 1
ATOM 1438 C CA . SER A 1 187 ? 2.465 -43.027 65.065 1.00 41.63 214 SER A CA 1
ATOM 1439 C C . SER A 1 187 ? 1.736 -41.680 65.208 1.00 41.87 214 SER A C 1
ATOM 1440 O O . SER A 1 187 ? 2.373 -40.646 64.962 1.00 38.04 214 SER A O 1
ATOM 1443 N N . GLU A 1 188 ? 0.457 -41.697 65.593 1.00 47.41 215 GLU A N 1
ATOM 1444 C CA . GLU A 1 188 ? -0.411 -40.491 65.674 1.00 49.50 215 GLU A CA 1
ATOM 1445 C C . GLU A 1 188 ? -0.154 -39.735 66.986 1.00 50.85 215 GLU A C 1
ATOM 1446 O O . GLU A 1 188 ? -0.427 -38.518 67.005 1.00 51.53 215 GLU A O 1
ATOM 1452 N N . GLN A 1 189 ? 0.403 -40.366 68.030 1.00 48.23 216 GLN A N 1
ATOM 1453 C CA . GLN A 1 189 ? 0.692 -39.631 69.295 1.00 50.50 216 GLN A CA 1
ATOM 1454 C C . GLN A 1 189 ? 2.149 -39.199 69.321 1.00 46.27 216 GLN A C 1
ATOM 1455 O O . GLN A 1 189 ? 2.988 -39.745 68.610 1.00 40.21 216 GLN A O 1
ATOM 1461 N N . PRO A 1 190 ? 2.499 -38.186 70.137 1.00 49.82 217 PRO A N 1
ATOM 1462 C CA . PRO A 1 190 ? 3.900 -37.790 70.275 1.00 47.03 217 PRO A CA 1
ATOM 1463 C C . PRO A 1 190 ? 4.667 -38.973 70.894 1.00 44.14 217 PRO A C 1
ATOM 1464 O O . PRO A 1 190 ? 4.098 -39.747 71.632 1.00 39.83 217 PRO A O 1
ATOM 1468 N N . VAL A 1 191 ? 5.937 -39.130 70.545 1.00 37.95 218 VAL A N 1
ATOM 1469 C CA . VAL A 1 191 ? 6.724 -40.310 70.992 1.00 39.68 218 VAL A CA 1
ATOM 1470 C C . VAL A 1 191 ? 7.043 -40.131 72.472 1.00 37.59 218 VAL A C 1
ATOM 1471 O O . VAL A 1 191 ? 7.698 -39.156 72.832 1.00 37.39 218 VAL A O 1
ATOM 1475 N N . PRO A 1 192 ? 6.676 -41.080 73.360 1.00 35.12 219 PRO A N 1
ATOM 1476 C CA . PRO A 1 192 ? 7.052 -40.972 74.772 1.00 34.95 219 PRO A CA 1
ATOM 1477 C C . PRO A 1 192 ? 8.574 -40.826 74.862 1.00 37.61 219 PRO A C 1
ATOM 1478 O O . PRO A 1 192 ? 9.264 -41.299 73.942 1.00 42.04 219 PRO A O 1
ATOM 1482 N N . THR A 1 193 ? 9.076 -40.175 75.911 1.00 38.85 220 THR A N 1
ATOM 1483 C CA . THR A 1 193 ? 10.523 -39.853 76.089 1.00 38.94 220 THR A CA 1
ATOM 1484 C C . THR A 1 193 ? 11.306 -41.049 76.654 1.00 36.39 220 THR A C 1
ATOM 1485 O O . THR A 1 193 ? 12.547 -41.007 76.631 1.00 34.21 220 THR A O 1
ATOM 1489 N N . GLY A 1 194 ? 10.621 -42.105 77.075 1.00 35.28 221 GLY A N 1
ATOM 1490 C CA . GLY A 1 194 ? 11.254 -43.343 77.571 1.00 40.28 221 GLY A CA 1
ATOM 1491 C C . GLY A 1 194 ? 10.965 -44.514 76.657 1.00 40.53 221 GLY A C 1
ATOM 1492 O O . GLY A 1 194 ? 11.252 -44.411 75.448 1.00 44.43 221 GLY A O 1
ATOM 1493 N N . GLY A 1 195 ? 10.409 -45.592 77.201 1.00 41.67 222 GLY A N 1
ATOM 1494 C CA . GLY A 1 195 ? 9.988 -46.766 76.415 1.00 39.69 222 GLY A CA 1
ATOM 1495 C 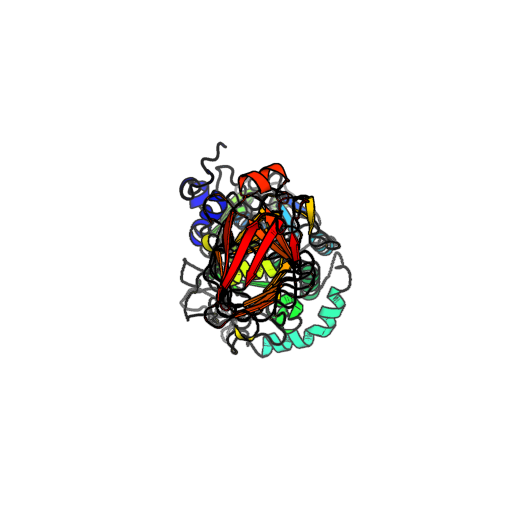C . GLY A 1 195 ? 9.180 -46.301 75.228 1.00 38.80 222 GLY A C 1
ATOM 1496 O O . GLY A 1 195 ? 8.430 -45.349 75.398 1.00 38.00 222 GLY A O 1
ATOM 1497 N N . HIS A 1 196 ? 9.335 -46.918 74.065 1.00 35.59 223 HIS A N 1
ATOM 1498 C CA . HIS A 1 196 ? 8.636 -46.470 72.836 1.00 40.51 223 HIS A CA 1
ATOM 1499 C C . HIS A 1 196 ? 8.727 -47.515 71.725 1.00 39.21 223 HIS A C 1
ATOM 1500 O O . HIS A 1 196 ? 9.630 -48.359 71.757 1.00 35.39 223 HIS A O 1
ATOM 1507 N N . SER A 1 197 ? 7.859 -47.395 70.729 1.00 39.49 224 SER A N 1
ATOM 1508 C CA . SER A 1 197 ? 7.853 -48.278 69.534 1.00 40.52 224 SER A CA 1
ATOM 1509 C C . SER A 1 197 ? 8.736 -47.680 68.439 1.00 37.93 224 SER A C 1
ATOM 1510 O O . SER A 1 197 ? 8.395 -46.589 67.935 1.00 39.33 224 SER A O 1
ATOM 1513 N N . ALA A 1 198 ? 9.796 -48.389 68.047 1.00 38.05 225 ALA A N 1
ATOM 1514 C CA . ALA A 1 198 ? 10.680 -48.019 66.908 1.00 37.57 225 ALA A CA 1
ATOM 1515 C C . ALA A 1 198 ? 9.839 -47.842 65.633 1.00 35.58 225 ALA A C 1
ATOM 1516 O O . ALA A 1 198 ? 10.032 -46.845 64.926 1.00 34.75 225 ALA A O 1
ATOM 1518 N N . MET A 1 199 ? 8.910 -48.752 65.354 1.00 34.17 226 MET A N 1
ATOM 1519 C CA . MET A 1 199 ? 8.148 -48.726 64.082 1.00 38.73 226 MET A CA 1
ATOM 1520 C C . MET A 1 199 ? 7.211 -47.512 64.050 1.00 37.05 226 MET A C 1
ATOM 1521 O O . MET A 1 199 ? 7.184 -46.835 63.006 1.00 38.44 226 MET A O 1
ATOM 1526 N N . SER A 1 200 ? 6.490 -47.242 65.139 1.00 34.40 227 SER A N 1
ATOM 1527 C CA . SER A 1 200 ? 5.622 -46.045 65.274 1.00 33.73 227 SER A CA 1
ATOM 1528 C C . SER A 1 200 ? 6.475 -44.784 65.133 1.00 32.77 227 SER A C 1
ATOM 1529 O O . SER A 1 200 ? 6.029 -43.820 64.477 1.00 32.45 227 SER A O 1
ATOM 1532 N N . THR A 1 201 ? 7.678 -44.803 65.697 1.00 31.00 228 THR A N 1
ATOM 1533 C CA . THR A 1 201 ? 8.560 -43.619 65.712 1.00 32.49 228 THR A CA 1
ATOM 1534 C C . THR A 1 201 ? 8.955 -43.281 64.278 1.00 33.39 228 THR A C 1
ATOM 1535 O O . THR A 1 201 ? 8.821 -42.085 63.898 1.00 30.85 228 THR A O 1
ATOM 1539 N N . LEU A 1 202 ? 9.371 -44.271 63.489 1.00 31.99 229 LEU A N 1
ATOM 1540 C CA . LEU A 1 202 ? 9.900 -43.975 62.132 1.00 32.87 229 LEU A CA 1
ATOM 1541 C C . LEU A 1 202 ? 8.756 -43.677 61.177 1.00 32.83 229 LEU A C 1
ATOM 1542 O O . LEU A 1 202 ? 8.929 -42.773 60.310 1.00 34.13 229 LEU A O 1
ATOM 1547 N N . LEU A 1 203 ? 7.601 -44.307 61.378 1.00 32.55 230 LEU A N 1
ATOM 1548 C CA . LEU A 1 203 ? 6.414 -43.984 60.556 1.00 31.41 230 LEU A CA 1
ATOM 1549 C C . LEU A 1 203 ? 6.042 -42.523 60.819 1.00 32.88 230 LEU A C 1
ATOM 1550 O O . LEU A 1 203 ? 5.790 -41.771 59.851 1.00 31.25 230 LEU A O 1
ATOM 1555 N N . ARG A 1 204 ? 6.024 -42.116 62.081 1.00 32.42 231 ARG A N 1
ATOM 1556 C CA . ARG A 1 204 ? 5.660 -40.721 62.450 1.00 32.97 231 ARG A CA 1
ATOM 1557 C C . ARG A 1 204 ? 6.662 -39.742 61.824 1.00 30.70 231 ARG A C 1
ATOM 1558 O O . ARG A 1 204 ? 6.243 -38.717 61.248 1.00 29.89 231 ARG A O 1
ATOM 1566 N N . ALA A 1 205 ? 7.954 -40.017 61.926 1.00 31.05 232 ALA A N 1
ATOM 1567 C CA . ALA A 1 205 ? 8.998 -39.151 61.331 1.00 31.04 232 ALA A CA 1
ATOM 1568 C C . ALA A 1 205 ? 8.760 -39.020 59.825 1.00 30.41 232 ALA A C 1
ATOM 1569 O O . ALA A 1 205 ? 8.835 -37.904 59.301 1.00 29.69 232 ALA A O 1
ATOM 1571 N N . ALA A 1 206 ? 8.533 -40.137 59.132 1.00 33.79 233 ALA A N 1
ATOM 1572 C CA . ALA A 1 206 ? 8.295 -40.136 57.669 1.00 34.48 233 ALA A CA 1
ATOM 1573 C C . ALA A 1 206 ? 7.071 -39.261 57.389 1.00 34.99 233 ALA A C 1
ATOM 1574 O O . ALA A 1 206 ? 7.128 -38.421 56.492 1.00 37.40 233 ALA A O 1
ATOM 1576 N N . ARG A 1 207 ? 6.019 -39.372 58.188 1.00 35.42 234 ARG A N 1
ATOM 1577 C CA . ARG A 1 207 ? 4.798 -38.560 57.960 1.00 35.56 234 ARG A CA 1
ATOM 1578 C C . ARG A 1 207 ? 4.993 -37.092 58.367 1.00 38.52 234 ARG A C 1
ATOM 1579 O O . ARG A 1 207 ? 4.131 -36.308 58.022 1.00 38.47 234 ARG A O 1
ATOM 1587 N N . HIS A 1 208 ? 6.081 -36.726 59.049 1.00 37.35 235 HIS A N 1
ATOM 1588 C CA . HIS A 1 208 ? 6.432 -35.318 59.373 1.00 38.06 235 HIS A CA 1
ATOM 1589 C C . HIS A 1 208 ? 7.457 -34.801 58.362 1.00 39.34 235 HIS A C 1
ATOM 1590 O O . HIS A 1 208 ? 8.115 -33.806 58.675 1.00 42.45 235 HIS A O 1
ATOM 1597 N N . GLY A 1 209 ? 7.612 -35.480 57.222 1.00 38.02 236 GLY A N 1
ATOM 1598 C CA . GLY A 1 209 ? 8.347 -34.965 56.053 1.00 37.16 236 GLY A CA 1
ATOM 1599 C C . GLY A 1 209 ? 9.837 -35.258 56.085 1.00 33.79 236 GLY A C 1
ATOM 1600 O O . GLY A 1 209 ? 10.573 -34.576 55.351 1.00 32.08 236 GLY A O 1
ATOM 1601 N N . LYS A 1 210 ? 10.272 -36.256 56.860 1.00 34.27 237 LYS A N 1
ATOM 1602 C CA . LYS A 1 210 ? 11.702 -36.660 56.950 1.00 33.52 237 LYS A CA 1
ATOM 1603 C C . LYS A 1 210 ? 11.967 -37.901 56.089 1.00 31.84 237 LYS A C 1
ATOM 1604 O O . LYS A 1 210 ? 11.071 -38.755 55.906 1.00 29.29 237 LYS A O 1
ATOM 1610 N N . LEU A 1 211 ? 13.162 -37.942 55.520 1.00 30.68 238 LEU A N 1
ATOM 1611 C CA . LEU A 1 211 ? 13.686 -39.106 54.786 1.00 30.57 238 LEU A CA 1
ATOM 1612 C C . LEU A 1 211 ? 14.285 -40.077 55.812 1.00 31.41 238 LEU A C 1
ATOM 1613 O O . LEU A 1 211 ? 15.132 -39.658 56.641 1.00 29.92 238 LEU A O 1
ATOM 1618 N N . ILE A 1 212 ? 13.831 -41.328 55.786 1.00 29.01 239 ILE A N 1
ATOM 1619 C CA . ILE A 1 212 ? 14.293 -42.396 56.713 1.00 31.49 239 ILE A CA 1
ATOM 1620 C C . ILE A 1 212 ? 15.275 -43.285 55.961 1.00 32.20 239 ILE A C 1
ATOM 1621 O O . ILE A 1 212 ? 14.880 -43.879 54.972 1.00 31.12 239 ILE A O 1
ATOM 1626 N N . VAL A 1 213 ? 16.513 -43.366 56.427 1.00 32.25 240 VAL A N 1
ATOM 1627 C CA . VAL A 1 213 ? 17.572 -44.179 55.768 1.00 32.13 240 VAL A CA 1
ATOM 1628 C C . VAL A 1 213 ? 17.941 -45.310 56.712 1.00 31.21 240 VAL A C 1
ATOM 1629 O O . VAL A 1 213 ? 18.275 -45.018 57.878 1.00 29.95 240 VAL A O 1
ATOM 1633 N N . PHE A 1 214 ? 17.895 -46.540 56.228 1.00 30.73 241 PHE A N 1
ATOM 1634 C CA . PHE A 1 214 ? 18.212 -47.739 57.038 1.00 30.30 241 PHE A CA 1
ATOM 1635 C C . PHE A 1 214 ? 19.311 -48.554 56.388 1.00 29.52 241 PHE A C 1
ATOM 1636 O O . PHE A 1 214 ? 19.307 -48.699 55.159 1.00 29.00 241 PHE A O 1
ATOM 1644 N N . SER A 1 215 ? 20.162 -49.154 57.209 1.00 30.81 242 SER A N 1
ATOM 1645 C CA . SER A 1 215 ? 21.132 -50.178 56.765 1.00 30.99 242 SER A CA 1
ATOM 1646 C C . SER A 1 215 ? 20.327 -51.445 56.425 1.00 33.32 242 SER A C 1
ATOM 1647 O O . SER A 1 215 ? 19.286 -51.692 57.084 1.00 30.71 242 SER A O 1
ATOM 1650 N N . ALA A 1 216 ? 20.682 -52.147 55.351 1.00 30.64 243 ALA A N 1
ATOM 1651 C CA . ALA A 1 216 ? 19.985 -53.391 54.947 1.00 31.46 243 ALA A CA 1
ATOM 1652 C C . ALA A 1 216 ? 20.228 -54.512 55.979 1.00 30.45 243 ALA A C 1
ATOM 1653 O O . ALA A 1 216 ? 19.325 -55.347 56.143 1.00 31.26 243 ALA A O 1
ATOM 1655 N N . GLY A 1 217 ? 21.368 -54.525 56.668 1.00 28.62 244 GLY A N 1
ATOM 1656 C CA . GLY A 1 217 ? 21.779 -55.620 57.574 1.00 29.83 244 GLY A CA 1
ATOM 1657 C C . GLY A 1 217 ? 23.019 -56.309 57.033 1.00 27.11 244 GLY A C 1
ATOM 1658 O O . GLY A 1 217 ? 23.279 -56.140 55.846 1.00 29.22 244 GLY A O 1
ATOM 1659 N N . ASN A 1 218 ? 23.749 -57.026 57.890 1.00 30.18 245 ASN A N 1
ATOM 1660 C CA . ASN A 1 218 ? 25.030 -57.693 57.575 1.00 33.26 245 ASN A CA 1
ATOM 1661 C C . ASN A 1 218 ? 24.844 -59.209 57.721 1.00 32.40 245 ASN A C 1
ATOM 1662 O O . ASN A 1 218 ? 25.624 -59.843 58.432 1.00 36.50 245 ASN A O 1
ATOM 1667 N N . TYR A 1 219 ? 23.829 -59.778 57.089 1.00 33.40 246 TYR A N 1
ATOM 1668 C CA . TYR A 1 219 ? 23.409 -61.179 57.349 1.00 34.64 246 TYR A CA 1
ATOM 1669 C C . TYR A 1 219 ? 23.473 -62.006 56.058 1.00 34.79 246 TYR A C 1
ATOM 1670 O O . TYR A 1 219 ? 22.748 -63.028 55.955 1.00 34.22 246 TYR A O 1
ATOM 1679 N N . ASN A 1 220 ? 24.379 -61.618 55.154 1.00 31.48 247 ASN A N 1
ATOM 1680 C CA . ASN A 1 220 ? 24.832 -62.417 53.977 1.00 33.69 247 ASN A CA 1
ATOM 1681 C C . ASN A 1 220 ? 23.878 -62.185 52.796 1.00 32.90 247 ASN A C 1
ATOM 1682 O O . ASN A 1 220 ? 22.697 -61.799 53.017 1.00 28.99 247 ASN A O 1
ATOM 1687 N N . ASN A 1 221 ? 24.385 -62.399 51.574 1.00 31.58 248 ASN A N 1
ATOM 1688 C CA . ASN A 1 221 ? 23.708 -62.022 50.299 1.00 32.94 248 ASN A CA 1
ATOM 1689 C C . ASN A 1 221 ? 22.444 -62.853 50.071 1.00 32.64 248 ASN A C 1
ATOM 1690 O O . ASN A 1 221 ? 21.562 -62.372 49.338 1.00 32.44 248 ASN A O 1
ATOM 1695 N N . TYR A 1 222 ? 22.346 -64.037 50.678 1.00 31.77 249 TYR A N 1
ATOM 1696 C CA . TYR A 1 222 ? 21.149 -64.911 50.568 1.00 32.40 249 TYR A CA 1
ATOM 1697 C C . TYR A 1 222 ? 20.027 -64.343 51.440 1.00 33.56 249 TYR A C 1
ATOM 1698 O O . TYR A 1 222 ? 18.913 -64.842 51.348 1.00 34.08 249 TYR A O 1
ATOM 1707 N N . ASN A 1 223 ? 20.338 -63.367 52.303 1.00 32.81 250 ASN A N 1
ATOM 1708 C CA . ASN A 1 223 ? 19.368 -62.801 53.280 1.00 33.57 250 ASN A CA 1
ATOM 1709 C C . ASN A 1 223 ? 18.665 -61.559 52.724 1.00 34.17 250 ASN A C 1
ATOM 1710 O O . ASN A 1 223 ? 19.178 -60.902 51.770 1.00 32.24 250 ASN A O 1
ATOM 1715 N N . ILE A 1 224 ? 17.523 -61.252 53.336 1.00 33.68 251 ILE A N 1
ATOM 1716 C CA . ILE A 1 224 ? 16.664 -60.095 52.985 1.00 32.40 251 ILE A CA 1
ATOM 1717 C C . ILE A 1 224 ? 16.439 -59.297 54.263 1.00 31.70 251 ILE A C 1
ATOM 1718 O O . ILE A 1 224 ? 16.651 -59.790 55.370 1.00 35.00 251 ILE A O 1
ATOM 1723 N N . PRO A 1 225 ? 16.045 -58.022 54.138 1.00 29.28 252 PRO A N 1
ATOM 1724 C CA . PRO A 1 225 ? 15.808 -57.173 55.303 1.00 31.64 252 PRO A CA 1
ATOM 1725 C C . PRO A 1 225 ? 14.610 -57.638 56.147 1.00 33.23 252 PRO A C 1
ATOM 1726 O O . PRO A 1 225 ? 13.674 -58.273 55.616 1.00 30.49 252 PRO A O 1
ATOM 1730 N N . GLU A 1 226 ? 14.676 -57.328 57.442 1.00 34.03 253 GLU A N 1
ATOM 1731 C CA . GLU A 1 226 ? 13.676 -57.732 58.467 1.00 36.81 253 GLU A CA 1
ATOM 1732 C C . GLU A 1 226 ? 12.370 -56.954 58.309 1.00 33.02 253 GLU A C 1
ATOM 1733 O O . GLU A 1 226 ? 12.308 -56.045 57.465 1.00 36.06 253 GLU A O 1
ATOM 1739 N N . ALA A 1 227 ? 11.366 -57.300 59.123 1.00 34.72 254 ALA A N 1
ATOM 1740 C CA . ALA A 1 227 ? 9.996 -56.724 59.112 1.00 37.72 254 ALA A CA 1
ATOM 1741 C C . ALA A 1 227 ? 9.990 -55.193 59.290 1.00 39.34 254 ALA A C 1
ATOM 1742 O O . ALA A 1 227 ? 9.232 -54.530 58.564 1.00 45.28 254 ALA A O 1
ATOM 1744 N N . GLN A 1 228 ? 10.726 -54.670 60.272 1.00 39.94 255 GLN A N 1
ATOM 1745 C CA . GLN A 1 228 ? 10.987 -53.222 60.535 1.00 43.25 255 GLN A CA 1
ATOM 1746 C C . GLN A 1 228 ? 11.236 -52.460 59.219 1.00 39.42 255 GLN A C 1
ATOM 1747 O O . GLN A 1 228 ? 10.641 -51.380 58.977 1.00 38.42 255 GLN A O 1
ATOM 1753 N N . LYS A 1 229 ? 12.118 -53.003 58.383 1.00 38.86 256 LYS A N 1
ATOM 1754 C CA . LYS A 1 229 ? 12.595 -52.377 57.122 1.00 37.85 256 LYS A CA 1
ATOM 1755 C C . LYS A 1 229 ? 11.610 -52.677 55.976 1.00 36.56 256 LYS A C 1
ATOM 1756 O O . LYS A 1 229 ? 11.776 -52.116 54.901 1.00 35.85 256 LYS A O 1
ATOM 1762 N N . SER A 1 230 ? 10.572 -53.478 56.224 1.00 35.74 257 SER A N 1
ATOM 1763 C CA . SER A 1 230 ? 9.455 -53.784 55.288 1.00 35.09 257 SER A CA 1
ATOM 1764 C C . SER A 1 230 ? 8.214 -52.934 55.626 1.00 33.88 257 SER A C 1
ATOM 1765 O O . SER A 1 230 ? 7.137 -53.203 55.074 1.00 32.34 257 SER A O 1
ATOM 1768 N N . LEU A 1 231 ? 8.346 -51.910 56.471 1.00 34.42 258 LEU A N 1
ATOM 1769 C CA . LEU A 1 231 ? 7.183 -51.113 56.958 1.00 34.06 258 LEU A CA 1
ATOM 1770 C C . LEU A 1 231 ? 6.383 -50.523 55.795 1.00 33.96 258 LEU A C 1
ATOM 1771 O O . LEU A 1 231 ? 5.151 -50.465 55.853 1.00 36.62 258 LEU A O 1
ATOM 1776 N N . PRO A 1 232 ? 7.010 -50.058 54.691 1.00 34.18 259 PRO A N 1
ATOM 1777 C CA . PRO A 1 232 ? 6.230 -49.591 53.536 1.00 32.94 259 PRO A CA 1
ATOM 1778 C C . PRO A 1 232 ? 5.191 -50.578 52.981 1.00 32.59 259 PRO A C 1
ATOM 1779 O O . PRO A 1 232 ? 4.281 -50.135 52.327 1.00 36.90 259 PRO A O 1
ATOM 1783 N N . TYR A 1 233 ? 5.335 -51.883 53.219 1.00 31.34 260 TYR A N 1
ATOM 1784 C CA . TYR A 1 233 ? 4.313 -52.868 52.790 1.00 32.23 260 TYR A CA 1
ATOM 1785 C C . TYR A 1 233 ? 3.009 -52.561 53.537 1.00 33.92 260 TYR A C 1
ATOM 1786 O O . TYR A 1 233 ? 1.962 -52.660 52.936 1.00 33.79 260 TYR A O 1
ATOM 1795 N N . ALA A 1 234 ? 3.085 -52.152 54.803 1.00 33.68 261 ALA A N 1
ATOM 1796 C CA . ALA A 1 234 ? 1.913 -51.821 55.646 1.00 32.18 261 ALA A CA 1
ATOM 1797 C C . ALA A 1 234 ? 1.454 -50.387 55.371 1.00 34.28 261 ALA A C 1
ATOM 1798 O O . ALA A 1 234 ? 0.233 -50.145 55.401 1.00 32.02 261 ALA A O 1
ATOM 1800 N N . PHE A 1 235 ? 2.413 -49.475 55.115 1.00 33.66 262 PHE A N 1
ATOM 1801 C CA . PHE A 1 235 ? 2.200 -48.023 54.898 1.00 33.57 262 PHE A CA 1
ATOM 1802 C C . PHE A 1 235 ? 2.844 -47.612 53.568 1.00 33.25 262 PHE A C 1
ATOM 1803 O O . PHE A 1 235 ? 3.860 -46.918 53.547 1.00 33.11 262 PHE A O 1
ATOM 1811 N N . PRO A 1 236 ? 2.293 -48.021 52.406 1.00 34.64 263 PRO A N 1
ATOM 1812 C CA . PRO A 1 236 ? 2.898 -47.663 51.121 1.00 35.96 263 PRO A CA 1
ATOM 1813 C C . PRO A 1 236 ? 2.968 -46.139 50.892 1.00 36.12 263 PRO A C 1
ATOM 1814 O O . PRO A 1 236 ? 3.868 -45.698 50.178 1.00 33.74 263 PRO A O 1
ATOM 1818 N N . ASP A 1 237 ? 2.124 -45.357 51.573 1.00 35.99 264 ASP A N 1
ATOM 1819 C CA . ASP A 1 237 ? 2.178 -43.866 51.548 1.00 38.63 264 ASP A CA 1
ATOM 1820 C C . ASP A 1 237 ? 3.558 -43.344 51.972 1.00 34.46 264 ASP A C 1
ATOM 1821 O O . ASP A 1 237 ? 3.840 -42.206 51.652 1.00 33.00 264 ASP A O 1
ATOM 1826 N N . VAL A 1 238 ? 4.377 -44.118 52.685 1.00 31.10 265 VAL A N 1
ATOM 1827 C CA . VAL A 1 238 ? 5.710 -43.628 53.142 1.00 33.71 265 VAL A CA 1
ATOM 1828 C C . VAL A 1 238 ? 6.836 -44.361 52.412 1.00 31.87 265 VAL A C 1
ATOM 1829 O O . VAL A 1 238 ? 7.993 -44.063 52.743 1.00 33.33 265 VAL A O 1
ATOM 1833 N N . LEU A 1 239 ? 6.536 -45.218 51.438 1.00 29.89 266 LEU A N 1
ATOM 1834 C CA . LEU A 1 239 ? 7.610 -45.927 50.689 1.00 31.94 266 LEU A CA 1
ATOM 1835 C C . LEU A 1 239 ? 8.636 -44.913 50.145 1.00 28.33 266 LEU A C 1
ATOM 1836 O O . LEU A 1 239 ? 9.809 -45.171 50.261 1.00 29.08 266 LEU A O 1
ATOM 1841 N N . ASN A 1 240 ? 8.193 -43.773 49.625 1.00 30.00 267 ASN A N 1
ATOM 1842 C CA . ASN A 1 240 ? 9.060 -42.738 49.016 1.00 32.60 267 ASN A CA 1
ATOM 1843 C C . ASN A 1 240 ? 9.917 -42.008 50.056 1.00 33.40 267 ASN A C 1
ATOM 1844 O O . ASN A 1 240 ? 10.854 -41.328 49.631 1.00 34.93 267 ASN A O 1
ATOM 1849 N N . ASN A 1 241 ? 9.621 -42.146 51.350 1.00 34.03 268 ASN A N 1
ATOM 1850 C CA . ASN A 1 241 ? 10.391 -41.559 52.483 1.00 31.78 268 ASN A CA 1
ATOM 1851 C C . ASN A 1 241 ? 11.319 -42.597 53.140 1.00 31.00 268 ASN A C 1
ATOM 1852 O O . ASN A 1 241 ? 11.910 -42.263 54.170 1.00 29.37 268 ASN A O 1
ATOM 1857 N N . TYR A 1 242 ? 11.417 -43.816 52.603 1.00 32.36 269 TYR A N 1
ATOM 1858 C CA . TYR A 1 242 ? 12.294 -44.905 53.120 1.00 30.88 269 TYR A CA 1
ATOM 1859 C C . TYR A 1 242 ? 13.349 -45.241 52.059 1.00 29.47 269 TYR A C 1
ATOM 1860 O O . TYR A 1 242 ? 13.021 -45.351 50.885 1.00 31.42 269 TYR A O 1
ATOM 1869 N N . LEU A 1 243 ? 14.595 -45.376 52.471 1.00 28.04 270 LEU A N 1
ATOM 1870 C CA . LEU A 1 243 ? 15.687 -45.934 51.641 1.00 28.11 270 LEU A CA 1
ATOM 1871 C C . LEU A 1 243 ? 16.428 -46.985 52.466 1.00 30.71 270 LEU A C 1
ATOM 1872 O O . LEU A 1 243 ? 16.912 -46.674 53.561 1.00 31.91 270 LEU A O 1
ATOM 1877 N N . ILE A 1 244 ? 16.478 -48.205 51.954 1.00 30.86 271 ILE A N 1
ATOM 1878 C CA . ILE A 1 244 ? 17.287 -49.314 52.515 1.00 28.77 271 ILE A CA 1
ATOM 1879 C C . ILE A 1 244 ? 18.583 -49.348 51.706 1.00 28.72 271 ILE A C 1
ATOM 1880 O O . ILE A 1 244 ? 18.553 -49.120 50.492 1.00 26.69 271 ILE A O 1
ATOM 1885 N N . VAL A 1 245 ? 19.688 -49.603 52.380 1.00 26.84 272 VAL A N 1
ATOM 1886 C CA . VAL A 1 245 ? 21.029 -49.384 51.798 1.00 26.76 272 VAL A CA 1
ATOM 1887 C C . VAL A 1 245 ? 21.852 -50.638 52.024 1.00 26.62 272 VAL A C 1
ATOM 1888 O O . VAL A 1 245 ? 22.094 -51.000 53.201 1.00 28.37 272 VAL A O 1
ATOM 1892 N N . THR A 1 246 ? 22.297 -51.239 50.925 1.00 27.70 273 THR A N 1
ATOM 1893 C CA . THR A 1 246 ? 23.223 -52.389 50.924 1.00 28.41 273 THR A CA 1
ATOM 1894 C C . THR A 1 246 ? 24.672 -51.875 50.895 1.00 31.16 273 THR A C 1
ATOM 1895 O O . THR A 1 246 ? 24.894 -50.700 50.521 1.00 32.83 273 THR A O 1
ATOM 1899 N N . ASN A 1 247 ? 25.616 -52.764 51.195 1.00 30.01 274 ASN A N 1
ATOM 1900 C CA . ASN A 1 247 ? 27.056 -52.475 51.408 1.00 31.44 274 ASN A CA 1
ATOM 1901 C C . ASN A 1 247 ? 27.867 -52.961 50.174 1.00 34.66 274 ASN A C 1
ATOM 1902 O O . ASN A 1 247 ? 27.912 -54.171 49.938 1.00 32.64 274 ASN A O 1
ATOM 1907 N N . LEU A 1 248 ? 28.444 -52.036 49.402 1.00 31.64 275 LEU A N 1
ATOM 1908 C CA . LEU A 1 248 ? 29.315 -52.297 48.231 1.00 31.98 275 LEU A CA 1
ATOM 1909 C C . LEU A 1 248 ? 30.763 -52.387 48.711 1.00 33.46 275 LEU A C 1
ATOM 1910 O O . LEU A 1 248 ? 31.224 -51.481 49.444 1.00 31.17 275 LEU A O 1
ATOM 1915 N N . SER A 1 249 ? 31.453 -53.456 48.332 1.00 38.23 276 SER A N 1
ATOM 1916 C CA . SER A 1 249 ? 32.894 -53.661 48.639 1.00 41.66 276 SER A CA 1
ATOM 1917 C C . SER A 1 249 ? 33.713 -52.861 47.637 1.00 41.68 276 SER A C 1
ATOM 1918 O O . SER A 1 249 ? 34.839 -52.514 47.963 1.00 48.86 276 SER A O 1
ATOM 1921 N N . ASP A 1 250 ? 33.126 -52.536 46.490 1.00 44.90 277 ASP A N 1
ATOM 1922 C CA . ASP A 1 250 ? 33.738 -51.666 45.451 1.00 49.92 277 ASP A CA 1
ATOM 1923 C C . ASP A 1 250 ? 32.573 -51.159 44.607 1.00 48.56 277 ASP A C 1
ATOM 1924 O O . ASP A 1 250 ? 31.445 -51.588 44.899 1.00 59.38 277 ASP A O 1
ATOM 1929 N N . GLU A 1 251 ? 32.840 -50.373 43.565 1.00 51.14 278 GLU A N 1
ATOM 1930 C CA . GLU A 1 251 ? 31.809 -49.681 42.748 1.00 55.22 278 GLU A CA 1
ATOM 1931 C C . GLU A 1 251 ? 30.777 -50.649 42.174 1.00 49.41 278 GLU A C 1
ATOM 1932 O O . GLU A 1 251 ? 29.714 -50.144 41.819 1.00 45.80 278 GLU A O 1
ATOM 1938 N N . ASN A 1 252 ? 31.058 -51.959 42.073 1.00 48.62 279 ASN A N 1
ATOM 1939 C CA . ASN A 1 252 ? 30.187 -52.891 41.307 1.00 54.42 279 ASN A CA 1
ATOM 1940 C C . ASN A 1 252 ? 29.680 -54.062 42.139 1.00 47.13 279 ASN A C 1
ATOM 1941 O O . ASN A 1 252 ? 28.813 -54.766 41.629 1.00 46.65 279 ASN A O 1
ATOM 1946 N N . GLN A 1 253 ? 30.201 -54.299 43.336 1.00 45.70 280 GLN A N 1
ATOM 1947 C CA . GLN A 1 253 ? 30.051 -55.626 43.991 1.00 47.17 280 GLN A CA 1
ATOM 1948 C C . GLN A 1 253 ? 29.567 -55.460 45.435 1.00 42.71 280 GLN A C 1
ATOM 1949 O O . GLN A 1 253 ? 30.134 -54.594 46.148 1.00 36.68 280 GLN A O 1
ATOM 1955 N N . LEU A 1 254 ? 28.591 -56.280 45.854 1.00 40.92 281 LEU A N 1
ATOM 1956 C CA . LEU A 1 254 ? 28.134 -56.345 47.272 1.00 41.30 281 LEU A CA 1
ATOM 1957 C C . LEU A 1 254 ? 29.253 -56.915 48.141 1.00 39.33 281 LEU A C 1
ATOM 1958 O O . LEU A 1 254 ? 29.935 -57.825 47.707 1.00 37.51 281 LEU A O 1
ATOM 1963 N N . SER A 1 255 ? 29.397 -56.429 49.360 1.00 37.05 282 SER A N 1
ATOM 1964 C CA . SER A 1 255 ? 30.202 -57.123 50.383 1.00 37.02 282 SER A CA 1
ATOM 1965 C C . SER A 1 255 ? 29.587 -58.509 50.594 1.00 39.30 282 SER A C 1
ATOM 1966 O O . SER A 1 255 ? 28.345 -58.620 50.520 1.00 35.80 282 SER A O 1
ATOM 1969 N N . VAL A 1 256 ? 30.427 -59.519 50.828 1.00 41.06 283 VAL A N 1
ATOM 1970 C CA . VAL A 1 256 ? 29.995 -60.921 51.110 1.00 45.10 283 VAL A CA 1
ATOM 1971 C C . VAL A 1 256 ? 29.081 -60.933 52.341 1.00 40.60 283 VAL A C 1
ATOM 1972 O O . VAL A 1 256 ? 28.228 -61.853 52.415 1.00 37.55 283 VAL A O 1
ATOM 1976 N N . SER A 1 257 ? 29.244 -59.982 53.271 1.00 35.82 284 SER A N 1
ATOM 1977 C CA . SER A 1 257 ? 28.427 -59.911 54.514 1.00 32.85 284 SER A CA 1
ATOM 1978 C C . SER A 1 257 ? 27.072 -59.214 54.297 1.00 30.95 284 SER A C 1
ATOM 1979 O O . SER A 1 257 ? 26.214 -59.374 55.158 1.00 31.75 284 SER A O 1
ATOM 1982 N N . SER A 1 258 ? 26.881 -58.442 53.220 1.00 29.37 285 SER A N 1
ATOM 1983 C CA . SER A 1 258 ? 25.690 -57.580 53.054 1.00 29.98 285 SER A CA 1
ATOM 1984 C C . SER A 1 258 ? 24.432 -58.430 52.905 1.00 29.44 285 SER A C 1
ATOM 1985 O O . SER A 1 258 ? 24.423 -59.318 52.058 1.00 29.73 285 SER A O 1
ATOM 1988 N N . THR A 1 259 ? 23.382 -58.077 53.639 1.00 28.04 286 THR A N 1
ATOM 1989 C CA . THR A 1 259 ? 21.973 -58.421 53.322 1.00 28.43 286 THR A CA 1
ATOM 1990 C C . THR A 1 259 ? 21.635 -57.881 51.928 1.00 28.74 286 THR A C 1
ATOM 1991 O O . THR A 1 259 ? 22.124 -56.797 51.580 1.00 29.37 286 THR A O 1
ATOM 1995 N N . SER A 1 260 ? 20.845 -58.617 51.158 1.00 27.33 287 SER A N 1
ATOM 1996 C CA . SER A 1 260 ? 20.366 -58.166 49.828 1.00 29.05 287 SER A CA 1
ATOM 1997 C C . SER A 1 260 ? 19.212 -57.167 50.035 1.00 30.44 287 SER A C 1
ATOM 1998 O O . SER A 1 260 ? 18.637 -57.147 51.146 1.00 31.71 287 SER A O 1
ATOM 2001 N N . CYS A 1 261 ? 18.873 -56.370 49.020 1.00 30.65 288 CYS A N 1
ATOM 2002 C CA . CYS A 1 261 ? 17.644 -55.539 48.994 1.00 31.80 288 CYS A CA 1
ATOM 2003 C C . CYS A 1 261 ? 16.407 -56.433 49.160 1.00 31.12 288 CYS A C 1
ATOM 2004 O O . CYS A 1 261 ? 15.498 -56.042 49.895 1.00 31.31 288 CYS A O 1
ATOM 2007 N N . GLY A 1 262 ? 16.331 -57.543 48.421 1.00 31.34 289 GLY A N 1
ATOM 2008 C CA . GLY A 1 262 ? 15.186 -58.477 48.428 1.00 29.92 289 GLY A CA 1
ATOM 2009 C C . GLY A 1 262 ? 13.874 -57.759 48.205 1.00 32.54 289 GLY A C 1
ATOM 2010 O O . GLY A 1 262 ? 13.735 -57.022 47.170 1.00 35.78 289 GLY A O 1
ATOM 2011 N N . GLN A 1 263 ? 12.938 -57.899 49.147 1.00 33.40 290 GLN A N 1
ATOM 2012 C CA . GLN A 1 263 ? 11.552 -57.353 49.017 1.00 32.42 290 GLN A CA 1
ATOM 2013 C C . GLN A 1 263 ? 11.530 -55.813 49.081 1.00 30.20 290 GLN A C 1
ATOM 2014 O O . GLN A 1 263 ? 10.460 -55.251 48.824 1.00 29.67 290 GLN A O 1
ATOM 2020 N N . THR A 1 264 ? 12.629 -55.166 49.478 1.00 29.06 291 THR A N 1
ATOM 2021 C CA . THR A 1 264 ? 12.734 -53.691 49.610 1.00 30.81 291 THR A CA 1
ATOM 2022 C C . THR A 1 264 ? 13.340 -53.089 48.336 1.00 32.37 291 THR A C 1
ATOM 2023 O O . THR A 1 264 ? 13.540 -51.871 48.312 1.00 31.64 291 THR A O 1
ATOM 2027 N N . ALA A 1 265 ? 13.598 -53.893 47.307 1.00 33.21 292 ALA A N 1
ATOM 2028 C CA . ALA A 1 265 ? 14.383 -53.496 46.114 1.00 35.01 292 ALA A CA 1
ATOM 2029 C C . ALA A 1 265 ? 13.850 -52.191 45.508 1.00 32.88 292 ALA A C 1
ATOM 2030 O O . ALA A 1 265 ? 14.674 -51.384 45.066 1.00 33.37 292 ALA A O 1
ATOM 2032 N N . SER A 1 266 ? 12.532 -51.994 45.456 1.00 30.72 293 SER A N 1
ATOM 2033 C CA . SER A 1 266 ? 11.932 -50.783 44.840 1.00 29.23 293 SER A CA 1
ATOM 2034 C C . SER A 1 266 ? 12.196 -49.537 45.706 1.00 27.19 293 SER A C 1
ATOM 2035 O O . SER A 1 266 ? 11.957 -48.417 45.199 1.00 28.36 293 SER A O 1
ATOM 2038 N N . TYR A 1 267 ? 12.659 -49.682 46.953 1.00 26.19 294 TYR A N 1
ATOM 2039 C CA . TYR A 1 267 ? 13.068 -48.517 47.771 1.00 29.12 294 TYR A CA 1
ATOM 2040 C C . TYR A 1 267 ? 14.450 -48.736 48.371 1.00 31.20 294 TYR A C 1
ATOM 2041 O O . TYR A 1 267 ? 14.716 -48.277 49.504 1.00 30.74 294 TYR A O 1
ATOM 2050 N N . CYS A 1 268 ? 15.328 -49.377 47.607 1.00 30.71 295 CYS A N 1
ATOM 2051 C CA . CYS A 1 268 ? 16.655 -49.784 48.104 1.00 30.80 295 CYS A CA 1
ATOM 2052 C C . CYS A 1 268 ? 17.730 -49.270 47.143 1.00 30.55 295 CYS A C 1
ATOM 2053 O O . CYS A 1 268 ? 17.516 -49.281 45.919 1.00 31.59 295 CYS A O 1
ATOM 2056 N N . VAL A 1 269 ? 18.866 -48.832 47.674 1.00 30.40 296 VAL A N 1
ATOM 2057 C CA . VAL A 1 269 ? 20.044 -48.479 46.840 1.00 29.80 296 VAL A CA 1
ATOM 2058 C C . VAL A 1 269 ? 21.289 -49.103 47.473 1.00 31.29 296 VAL A C 1
ATOM 2059 O O . VAL A 1 269 ? 21.223 -49.638 48.599 1.00 27.79 296 VAL A O 1
ATOM 2063 N N . SER A 1 270 ? 22.397 -49.023 46.755 1.00 30.17 297 SER A N 1
ATOM 2064 C CA . SER A 1 270 ? 23.693 -49.583 47.185 1.00 31.19 297 SER A CA 1
ATOM 2065 C C . SER A 1 270 ? 24.674 -48.430 47.381 1.00 30.12 297 SER A C 1
ATOM 2066 O O . SER A 1 270 ? 24.617 -47.437 46.650 1.00 28.65 297 SER A O 1
ATOM 2069 N N . ALA A 1 271 ? 25.510 -48.528 48.397 1.00 29.31 298 ALA A N 1
ATOM 2070 C CA . ALA A 1 271 ? 26.547 -47.518 48.633 1.00 31.28 298 ALA A CA 1
ATOM 2071 C C . ALA A 1 271 ? 27.750 -48.211 49.239 1.00 31.39 298 ALA A C 1
ATOM 2072 O O . ALA A 1 271 ? 27.653 -49.300 49.802 1.00 29.81 298 ALA A O 1
ATOM 2074 N N . PRO A 1 272 ? 28.912 -47.548 49.174 1.00 31.42 299 PRO A N 1
ATOM 2075 C CA . PRO A 1 272 ? 30.133 -48.100 49.746 1.00 32.45 299 PRO A CA 1
ATOM 2076 C C . PRO A 1 272 ? 30.011 -48.310 51.255 1.00 33.14 299 PRO A C 1
ATOM 2077 O O . PRO A 1 272 ? 29.607 -47.378 51.953 1.00 31.38 299 PRO A O 1
ATOM 2081 N N . GLY A 1 273 ? 30.411 -49.496 51.731 1.00 32.34 300 GLY A N 1
ATOM 2082 C CA . GLY A 1 273 ? 30.257 -49.878 53.144 1.00 31.83 300 GLY A CA 1
ATOM 2083 C C . GLY A 1 273 ? 31.405 -50.693 53.691 1.00 31.91 300 GLY A C 1
ATOM 2084 O O . GLY A 1 273 ? 31.329 -51.029 54.872 1.00 34.62 300 GLY A O 1
ATOM 2085 N N . SER A 1 274 ? 32.420 -50.990 52.871 1.00 35.13 301 SER A N 1
ATOM 2086 C CA . SER A 1 274 ? 33.557 -51.892 53.188 1.00 35.12 301 SER A CA 1
ATOM 2087 C C . SER A 1 274 ? 34.830 -51.069 53.405 1.00 35.08 301 SER A C 1
ATOM 2088 O O . SER A 1 274 ? 35.170 -50.258 52.524 1.00 35.86 301 SER A O 1
ATOM 2091 N N . ASP A 1 275 ? 35.467 -51.247 54.565 1.00 37.03 302 ASP A N 1
ATOM 2092 C CA . ASP A 1 275 ? 36.742 -50.596 54.958 1.00 37.44 302 ASP A CA 1
ATOM 2093 C C . ASP A 1 275 ? 36.556 -49.095 54.838 1.00 36.33 302 ASP A C 1
ATOM 2094 O O . ASP A 1 275 ? 37.276 -48.460 54.033 1.00 36.01 302 ASP A O 1
ATOM 2099 N N . ILE A 1 276 ? 35.576 -48.576 55.570 1.00 33.38 303 ILE A N 1
ATOM 2100 C CA . ILE A 1 276 ? 35.283 -47.123 55.600 1.00 34.83 303 ILE A CA 1
ATOM 2101 C C . ILE A 1 276 ? 36.087 -46.515 56.758 1.00 32.58 303 ILE A C 1
ATOM 2102 O O . ILE A 1 276 ? 35.926 -46.958 57.919 1.00 32.44 303 ILE A O 1
ATOM 2107 N N . TYR A 1 277 ? 36.945 -45.559 56.418 1.00 32.61 304 TYR A N 1
ATOM 2108 C CA . TYR A 1 277 ? 37.755 -44.760 57.367 1.00 33.73 304 TYR A CA 1
ATOM 2109 C C . TYR A 1 277 ? 36.920 -43.576 57.840 1.00 30.09 304 TYR A C 1
ATOM 2110 O O . TYR A 1 277 ? 36.523 -42.752 57.007 1.00 31.50 304 TYR A O 1
ATOM 2119 N N . SER A 1 278 ? 36.675 -43.491 59.137 1.00 31.99 305 SER A N 1
ATOM 2120 C CA . SER A 1 278 ? 35.821 -42.436 59.734 1.00 35.45 305 SER A CA 1
ATOM 2121 C C . SER A 1 278 ? 36.206 -42.160 61.189 1.00 35.34 305 SER A C 1
ATOM 2122 O O . SER A 1 278 ? 37.108 -42.808 61.727 1.00 32.78 305 SER A O 1
ATOM 2125 N N . THR A 1 279 ? 35.462 -41.254 61.815 1.00 34.28 306 THR A N 1
ATOM 2126 C CA . THR A 1 279 ? 35.672 -40.830 63.219 1.00 35.47 306 THR A CA 1
ATOM 2127 C C . THR A 1 279 ? 35.308 -41.959 64.195 1.00 37.70 306 THR A C 1
ATOM 2128 O O . THR A 1 279 ? 34.213 -42.572 64.045 1.00 34.89 306 THR A O 1
ATOM 2132 N N . VAL A 1 280 ? 36.155 -42.155 65.214 1.00 37.43 307 VAL A N 1
ATOM 2133 C CA . VAL A 1 280 ? 35.932 -43.118 66.335 1.00 39.78 307 VAL A CA 1
ATOM 2134 C C . VAL A 1 280 ? 36.324 -42.491 67.680 1.00 41.53 307 VAL A C 1
ATOM 2135 O O . VAL A 1 280 ? 36.939 -41.392 67.736 1.00 37.10 307 VAL A O 1
ATOM 2139 N N . GLY A 1 281 ? 35.939 -43.164 68.753 1.00 40.00 308 GLY A N 1
ATOM 2140 C CA . GLY A 1 281 ? 36.490 -42.901 70.091 1.00 41.24 308 GLY A CA 1
ATOM 2141 C C . GLY A 1 281 ? 36.976 -44.201 70.672 1.00 40.19 308 GLY A C 1
ATOM 2142 O O . GLY A 1 281 ? 36.399 -45.224 70.292 1.00 36.89 308 GLY A O 1
ATOM 2143 N N . ARG A 1 282 ? 37.994 -44.173 71.536 1.00 39.79 309 ARG A N 1
ATOM 2144 C CA . ARG A 1 282 ? 38.484 -45.387 72.236 1.00 39.06 309 ARG A CA 1
ATOM 2145 C C . ARG A 1 282 ? 38.695 -45.063 73.712 1.00 38.69 309 ARG A C 1
ATOM 2146 O O . ARG A 1 282 ? 39.376 -44.038 74.009 1.00 34.06 309 ARG A O 1
ATOM 2154 N N . LEU A 1 283 ? 38.114 -45.889 74.591 1.00 40.21 310 LEU A N 1
ATOM 2155 C CA . LEU A 1 283 ? 38.362 -45.854 76.057 1.00 41.00 310 LEU A CA 1
ATOM 2156 C C . LEU A 1 283 ? 39.721 -46.497 76.312 1.00 41.40 310 LEU A C 1
ATOM 2157 O O . LEU A 1 283 ? 39.905 -47.629 75.909 1.00 47.16 310 LEU A O 1
ATOM 2162 N N . GLU A 1 284 ? 40.654 -45.763 76.896 1.00 43.34 311 GLU A N 1
ATOM 2163 C CA . GLU A 1 284 ? 42.063 -46.200 77.043 1.00 46.64 311 GLU A CA 1
ATOM 2164 C C . GLU A 1 284 ? 42.520 -46.003 78.494 1.00 47.01 311 GLU A C 1
ATOM 2165 O O . GLU A 1 284 ? 42.107 -44.999 79.101 1.00 45.14 311 GLU A O 1
ATOM 2171 N N . SER A 1 285 ? 43.366 -46.903 79.009 1.00 42.83 312 SER A N 1
ATOM 2172 C CA . SER A 1 285 ? 44.001 -46.755 80.340 1.00 45.48 312 SER A CA 1
ATOM 2173 C C . SER A 1 285 ? 45.130 -45.732 80.254 1.00 46.15 312 SER A C 1
ATOM 2174 O O . SER A 1 285 ? 45.970 -45.872 79.369 1.00 49.57 312 SER A O 1
ATOM 2177 N N . ASN A 1 286 ? 45.163 -44.760 81.162 1.00 50.75 313 ASN A N 1
ATOM 2178 C CA . ASN A 1 286 ? 46.308 -43.820 81.296 1.00 56.01 313 ASN A CA 1
ATOM 2179 C C . ASN A 1 286 ? 47.490 -44.481 82.016 1.00 57.88 313 ASN A C 1
ATOM 2180 O O . ASN A 1 286 ? 48.561 -43.900 81.968 1.00 65.26 313 ASN A O 1
ATOM 2185 N N . THR A 1 287 ? 47.301 -45.617 82.683 1.00 65.07 314 THR A N 1
ATOM 2186 C CA . THR A 1 287 ? 48.308 -46.221 83.598 1.00 71.33 314 THR A CA 1
ATOM 2187 C C . THR A 1 287 ? 48.753 -47.580 83.045 1.00 78.29 314 THR A C 1
ATOM 2188 O O . THR A 1 287 ? 49.296 -48.370 83.837 1.00 82.96 314 THR A O 1
ATOM 2192 N N . GLY A 1 288 ? 48.526 -47.848 81.750 1.00 75.43 315 GLY A N 1
ATOM 2193 C CA . GLY A 1 288 ? 48.788 -49.159 81.120 1.00 72.54 315 GLY A CA 1
ATOM 2194 C C . GLY A 1 288 ? 48.221 -50.307 81.947 1.00 72.58 315 GLY A C 1
ATOM 2195 O O . GLY A 1 288 ? 48.950 -51.288 82.197 1.00 80.13 315 GLY A O 1
ATOM 2196 N N . GLY A 1 289 ? 46.971 -50.175 82.390 1.00 64.71 316 GLY A N 1
ATOM 2197 C CA . GLY A 1 289 ? 46.277 -51.138 83.263 1.00 59.11 316 GLY A CA 1
ATOM 2198 C C . GLY A 1 289 ? 44.971 -51.589 82.644 1.00 58.46 316 GLY A C 1
ATOM 2199 O O . GLY A 1 289 ? 44.758 -51.332 81.450 1.00 58.73 316 GLY A O 1
ATOM 2200 N N . ALA A 1 290 ? 44.107 -52.231 83.422 1.00 53.25 317 ALA A N 1
ATOM 2201 C CA . ALA A 1 290 ? 42.792 -52.713 82.946 1.00 55.12 317 ALA A CA 1
ATOM 2202 C C . ALA A 1 290 ? 41.931 -51.527 82.475 1.00 51.85 317 ALA A C 1
ATOM 2203 O O . ALA A 1 290 ? 42.033 -50.426 83.043 1.00 48.80 317 ALA A O 1
ATOM 2205 N N . VAL A 1 291 ? 41.118 -51.755 81.446 1.00 51.06 318 VAL A N 1
ATOM 2206 C CA . VAL A 1 291 ? 40.057 -50.818 80.982 1.00 47.55 318 VAL A CA 1
ATOM 2207 C C . VAL A 1 291 ? 38.732 -51.402 81.470 1.00 46.53 318 VAL A C 1
ATOM 2208 O O . VAL A 1 291 ? 38.109 -52.155 80.715 1.00 44.57 318 VAL A O 1
ATOM 2212 N N . ASN A 1 292 ? 38.345 -51.077 82.707 1.00 47.63 319 ASN A N 1
ATOM 2213 C CA . ASN A 1 292 ? 37.108 -51.592 83.355 1.00 48.93 319 ASN A CA 1
ATOM 2214 C C . ASN A 1 292 ? 36.460 -50.484 84.194 1.00 49.22 319 ASN A C 1
ATOM 2215 O O . ASN A 1 292 ? 37.029 -49.357 84.274 1.00 45.38 319 ASN A O 1
ATOM 2220 N N . ARG A 1 293 ? 35.314 -50.804 84.804 1.00 53.91 320 ARG A N 1
ATOM 2221 C CA . ARG A 1 293 ? 34.420 -49.840 85.502 1.00 54.09 320 ARG A CA 1
ATOM 2222 C C . ARG A 1 293 ? 35.158 -49.271 86.729 1.00 56.92 320 ARG A C 1
ATOM 2223 O O . ARG A 1 293 ? 35.056 -48.029 86.973 1.00 52.66 320 ARG A O 1
ATOM 2231 N N . GLU A 1 294 ? 35.895 -50.131 87.454 1.00 57.89 321 GLU A N 1
ATOM 2232 C CA . GLU A 1 294 ? 36.694 -49.779 88.667 1.00 55.01 321 GLU A CA 1
ATOM 2233 C C . GLU A 1 294 ? 37.712 -48.708 88.268 1.00 55.68 321 GLU A C 1
ATOM 2234 O O . GLU A 1 294 ? 37.729 -47.638 88.921 1.00 51.99 321 GLU A O 1
ATOM 2236 N N . ALA A 1 295 ? 38.460 -48.950 87.181 1.00 54.01 322 ALA A N 1
ATOM 2237 C CA . ALA A 1 295 ? 39.439 -47.987 86.621 1.00 53.29 322 ALA A CA 1
ATOM 2238 C C . ALA A 1 295 ? 38.729 -46.695 86.196 1.00 49.10 322 ALA A C 1
ATOM 2239 O O . ALA A 1 295 ? 39.270 -45.602 86.493 1.00 50.96 322 ALA A O 1
ATOM 2241 N N . TYR A 1 296 ? 37.607 -46.805 85.471 1.00 51.65 323 TYR A N 1
ATOM 2242 C CA . TYR A 1 296 ? 36.839 -45.639 84.952 1.00 53.75 323 TYR A CA 1
ATOM 2243 C C . TYR A 1 296 ? 36.509 -44.738 86.145 1.00 51.92 323 TYR A C 1
ATOM 2244 O O . TYR A 1 296 ? 36.794 -43.534 86.090 1.00 47.66 323 TYR A O 1
ATOM 2253 N N . ASN A 1 297 ? 35.976 -45.342 87.209 1.00 54.87 324 ASN A N 1
ATOM 2254 C CA . ASN A 1 297 ? 35.532 -44.643 88.444 1.00 59.09 324 ASN A CA 1
ATOM 2255 C C . ASN A 1 297 ? 36.721 -43.991 89.153 1.00 54.52 324 ASN A C 1
ATOM 2256 O O . ASN A 1 297 ? 36.551 -42.884 89.664 1.00 58.70 324 ASN A O 1
ATOM 2261 N N . LYS A 1 298 ? 37.891 -44.616 89.146 1.00 56.36 325 LYS A N 1
ATOM 2262 C CA . LYS A 1 298 ? 39.089 -44.068 89.836 1.00 57.97 325 LYS A CA 1
ATOM 2263 C C . LYS A 1 298 ? 39.784 -43.018 88.956 1.00 57.99 325 LYS A C 1
ATOM 2264 O O . LYS A 1 298 ? 40.894 -42.567 89.337 1.00 56.64 325 LYS A O 1
ATOM 2270 N N . GLY A 1 299 ? 39.192 -42.662 87.811 1.00 52.18 326 GLY A N 1
ATOM 2271 C CA . GLY A 1 299 ? 39.723 -41.615 86.917 1.00 49.80 326 GLY A CA 1
ATOM 2272 C C . GLY A 1 299 ? 40.997 -42.035 86.198 1.00 46.25 326 GLY A C 1
ATOM 2273 O O . GLY A 1 299 ? 41.724 -41.115 85.726 1.00 48.96 326 GLY A O 1
ATOM 2274 N N . GLU A 1 300 ? 41.244 -43.346 86.074 1.00 43.36 327 GLU A N 1
ATOM 2275 C CA . GLU A 1 300 ? 42.451 -43.912 85.400 1.00 51.69 327 GLU A CA 1
ATOM 2276 C C . GLU A 1 300 ? 42.309 -43.929 83.871 1.00 52.41 327 GLU A C 1
ATOM 2277 O O . GLU A 1 300 ? 43.366 -44.086 83.197 1.00 49.37 327 GLU A O 1
ATOM 2283 N N . LEU A 1 301 ? 41.077 -43.784 83.341 1.00 48.83 328 LEU A N 1
ATOM 2284 C CA . LEU A 1 301 ? 40.772 -43.947 81.894 1.00 46.39 328 LEU A CA 1
ATOM 2285 C C . LEU A 1 301 ? 40.596 -42.586 81.225 1.00 46.26 328 LEU A C 1
ATOM 2286 O O . LEU A 1 301 ? 40.220 -41.624 81.907 1.00 48.76 328 LEU A O 1
ATOM 2291 N N . SER A 1 302 ? 40.903 -42.543 79.932 1.00 46.32 329 SER A N 1
ATOM 2292 C CA . SER A 1 302 ? 40.651 -41.418 79.000 1.00 47.70 329 SER A CA 1
ATOM 2293 C C . SER A 1 302 ? 39.797 -41.935 77.838 1.00 44.49 329 SER A C 1
ATOM 2294 O O . SER A 1 302 ? 40.099 -43.016 77.322 1.00 43.07 329 SER A O 1
ATOM 2297 N N . LEU A 1 303 ? 38.777 -41.185 77.438 1.00 47.65 330 LEU A N 1
ATOM 2298 C CA . LEU A 1 303 ? 38.022 -41.413 76.177 1.00 44.77 330 LEU A CA 1
ATOM 2299 C C . LEU A 1 303 ? 38.615 -40.508 75.096 1.00 41.56 330 LEU A C 1
ATOM 2300 O O . LEU A 1 303 ? 38.366 -39.290 75.147 1.00 36.69 330 LEU A O 1
ATOM 2305 N N . ASN A 1 304 ? 39.397 -41.091 74.184 1.00 38.73 331 ASN A N 1
ATOM 2306 C CA . ASN A 1 304 ? 40.177 -40.365 73.154 1.00 38.35 331 ASN A CA 1
ATOM 2307 C C . ASN A 1 304 ? 39.523 -40.474 71.776 1.00 40.55 331 ASN A C 1
ATOM 2308 O O . ASN A 1 304 ? 39.104 -41.554 71.327 1.00 33.45 331 ASN A O 1
ATOM 2313 N N . PRO A 1 305 ? 39.486 -39.333 71.053 1.00 43.83 332 PRO A N 1
ATOM 2314 C CA . PRO A 1 305 ? 38.962 -39.289 69.700 1.00 46.15 332 PRO A CA 1
ATOM 2315 C C . PRO A 1 305 ? 40.049 -39.823 68.769 1.00 41.58 332 PRO A C 1
ATOM 2316 O O . PRO A 1 305 ? 41.193 -39.736 69.095 1.00 42.54 332 PRO A O 1
ATOM 2320 N N . GLY A 1 306 ? 39.643 -40.338 67.618 1.00 39.64 333 GLY A N 1
ATOM 2321 C CA . GLY A 1 306 ? 40.570 -40.691 66.539 1.00 38.80 333 GLY A CA 1
ATOM 2322 C C . GLY A 1 306 ? 39.801 -41.141 65.321 1.00 38.48 333 GLY A C 1
ATOM 2323 O O . GLY A 1 306 ? 38.656 -40.713 65.143 1.00 38.37 333 GLY A O 1
ATOM 2324 N N . TYR A 1 307 ? 40.412 -42.020 64.542 1.00 40.17 334 TYR A N 1
ATOM 2325 C CA . TYR A 1 307 ? 39.859 -42.562 63.286 1.00 43.18 334 TYR A CA 1
ATOM 2326 C C . TYR A 1 307 ? 40.130 -44.053 63.251 1.00 42.11 334 TYR A C 1
ATOM 2327 O O . TYR A 1 307 ? 41.071 -44.524 63.920 1.00 43.45 334 TYR A O 1
ATOM 2336 N N . GLY A 1 308 ? 39.307 -44.748 62.475 1.00 40.62 335 GLY A N 1
ATOM 2337 C CA . GLY A 1 308 ? 39.382 -46.201 62.318 1.00 40.54 335 GLY A CA 1
ATOM 2338 C C . GLY A 1 308 ? 38.586 -46.654 61.123 1.00 39.67 335 GLY A C 1
ATOM 2339 O O . GLY A 1 308 ? 37.677 -45.907 60.705 1.00 39.70 335 GLY A O 1
ATOM 2340 N N . ASN A 1 309 ? 38.927 -47.835 60.606 1.00 40.94 336 ASN A N 1
ATOM 2341 C CA . ASN A 1 309 ? 38.136 -48.547 59.573 1.00 42.61 336 ASN A CA 1
ATOM 2342 C C . ASN A 1 309 ? 36.992 -49.313 60.227 1.00 35.51 336 ASN A C 1
ATOM 2343 O O . ASN A 1 309 ? 37.198 -49.889 61.287 1.00 34.06 336 ASN A O 1
ATOM 2348 N N . LYS A 1 310 ? 35.841 -49.334 59.574 1.00 34.66 337 LYS A N 1
ATOM 2349 C CA . LYS A 1 310 ? 34.738 -50.277 59.878 1.00 34.91 337 LYS A CA 1
ATOM 2350 C C . LYS A 1 310 ? 34.048 -50.673 58.575 1.00 35.26 337 LYS A C 1
ATOM 2351 O O . LYS A 1 310 ? 34.121 -49.922 57.591 1.00 34.10 337 LYS A O 1
ATOM 2357 N N . SER A 1 311 ? 33.397 -51.832 58.592 1.00 36.89 338 SER A N 1
ATOM 2358 C CA . SER A 1 311 ? 32.699 -52.415 57.423 1.00 37.44 338 SER A CA 1
ATOM 2359 C C . SER A 1 311 ? 31.266 -52.742 57.827 1.00 32.06 338 SER A C 1
ATOM 2360 O O . SER A 1 311 ? 31.065 -53.147 58.945 1.00 32.93 338 SER A O 1
ATOM 2363 N N . GLY A 1 312 ? 30.304 -52.557 56.939 1.00 32.15 339 GLY A N 1
ATOM 2364 C CA . GLY A 1 312 ? 28.919 -52.987 57.203 1.00 33.69 339 GLY A CA 1
ATOM 2365 C C . GLY A 1 312 ? 27.920 -52.104 56.500 1.00 33.10 339 GLY A C 1
ATOM 2366 O O . GLY A 1 312 ? 28.293 -51.025 56.010 1.00 32.88 339 GLY A O 1
ATOM 2367 N N . THR A 1 313 ? 26.677 -52.538 56.421 1.00 32.24 340 THR A N 1
ATOM 2368 C CA . THR A 1 313 ? 25.620 -51.684 55.841 1.00 30.72 340 THR A CA 1
ATOM 2369 C C . THR A 1 313 ? 25.435 -50.460 56.743 1.00 31.90 340 THR A C 1
ATOM 2370 O O . THR A 1 313 ? 24.963 -49.450 56.227 1.00 31.90 340 THR A O 1
ATOM 2374 N N . SER A 1 314 ? 25.813 -50.540 58.024 1.00 32.94 341 SER A N 1
ATOM 2375 C CA . SER A 1 314 ? 25.874 -49.383 58.962 1.00 36.75 341 SER A CA 1
ATOM 2376 C C . SER A 1 314 ? 26.797 -48.276 58.427 1.00 33.87 341 SER A C 1
ATOM 2377 O O . SER A 1 314 ? 26.496 -47.121 58.744 1.00 30.07 341 SER A O 1
ATOM 2380 N N . MET A 1 315 ? 27.826 -48.600 57.624 1.00 28.12 342 MET A N 1
ATOM 2381 C CA . MET A 1 315 ? 28.747 -47.605 57.020 1.00 31.95 342 MET A CA 1
ATOM 2382 C C . MET A 1 315 ? 28.221 -47.162 55.634 1.00 31.68 342 MET A C 1
ATOM 2383 O O . MET A 1 315 ? 28.536 -46.026 55.191 1.00 28.98 342 MET A O 1
ATOM 2388 N N . ALA A 1 316 ? 27.420 -47.987 54.959 1.00 28.20 343 ALA A N 1
ATOM 2389 C CA . ALA A 1 316 ? 26.836 -47.625 53.652 1.00 29.08 343 ALA A CA 1
ATOM 2390 C C . ALA A 1 316 ? 25.699 -46.605 53.841 1.00 27.69 343 ALA A C 1
ATOM 2391 O O . ALA A 1 316 ? 25.632 -45.611 53.093 1.00 29.40 343 ALA A O 1
ATOM 2393 N N . ALA A 1 317 ? 24.821 -46.834 54.811 1.00 27.38 344 ALA A N 1
ATOM 2394 C CA . ALA A 1 317 ? 23.625 -45.999 55.074 1.00 27.16 344 ALA A CA 1
ATOM 2395 C C . ALA A 1 317 ? 23.986 -44.514 55.163 1.00 26.79 344 ALA A C 1
ATOM 2396 O O . ALA A 1 317 ? 23.402 -43.692 54.461 1.00 25.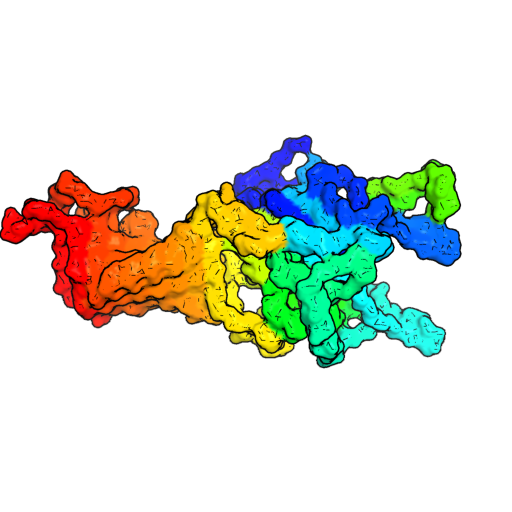89 344 ALA A O 1
ATOM 2398 N N . PRO A 1 318 ? 24.956 -44.082 55.994 1.00 28.86 345 PRO A N 1
ATOM 2399 C CA . PRO A 1 318 ? 25.319 -42.667 56.063 1.00 30.90 345 PRO A CA 1
ATOM 2400 C C . PRO A 1 318 ? 25.890 -42.067 54.774 1.00 31.83 345 PRO A C 1
ATOM 2401 O O . PRO A 1 318 ? 25.904 -40.854 54.668 1.00 34.79 345 PRO A O 1
ATOM 2405 N N . HIS A 1 319 ? 26.365 -42.876 53.828 1.00 29.57 346 HIS A N 1
ATOM 2406 C CA . HIS A 1 319 ? 26.721 -42.334 52.496 1.00 30.26 346 HIS A CA 1
ATOM 2407 C C . HIS A 1 319 ? 25.426 -41.826 51.863 1.00 29.30 346 HIS A C 1
ATOM 2408 O O . HIS A 1 319 ? 25.449 -40.737 51.273 1.00 31.21 346 HIS A O 1
ATOM 2415 N N . VAL A 1 320 ? 24.318 -42.547 52.036 1.00 29.24 347 VAL A N 1
ATOM 2416 C CA . VAL A 1 320 ? 23.028 -42.159 51.390 1.00 29.02 347 VAL A CA 1
ATOM 2417 C C . VAL A 1 320 ? 22.443 -40.958 52.145 1.00 27.27 347 VAL A C 1
ATOM 2418 O O . VAL A 1 320 ? 21.868 -40.059 51.501 1.00 26.71 347 VAL A O 1
ATOM 2422 N N . THR A 1 321 ? 22.593 -40.934 53.465 1.00 29.21 348 THR A N 1
ATOM 2423 C CA . THR A 1 321 ? 22.191 -39.795 54.340 1.00 27.74 348 THR A CA 1
ATOM 2424 C C . THR A 1 321 ? 22.950 -38.541 53.921 1.00 29.82 348 THR A C 1
ATOM 2425 O O . THR A 1 321 ? 22.314 -37.493 53.710 1.00 29.99 348 THR A O 1
ATOM 2429 N N . GLY A 1 322 ? 24.263 -38.647 53.752 1.00 32.29 349 GLY A N 1
ATOM 2430 C CA . GLY A 1 322 ? 25.065 -37.531 53.227 1.00 31.03 349 GLY A CA 1
ATOM 2431 C C . GLY A 1 322 ? 24.597 -37.130 51.848 1.00 30.35 349 GLY A C 1
ATOM 2432 O O . GLY A 1 322 ? 24.515 -35.925 51.579 1.00 33.04 349 GLY A O 1
ATOM 2433 N N . VAL A 1 323 ? 24.281 -38.084 50.983 1.00 29.30 350 VAL A N 1
ATOM 2434 C CA . VAL A 1 323 ? 23.905 -37.762 49.572 1.00 29.40 350 VAL A CA 1
ATOM 2435 C C . VAL A 1 323 ? 22.596 -36.975 49.596 1.00 29.66 350 VAL A C 1
ATOM 2436 O O . VAL A 1 323 ? 22.481 -35.992 48.855 1.00 29.67 350 VAL A O 1
ATOM 2440 N N . ALA A 1 324 ? 21.656 -37.392 50.439 1.00 27.69 351 ALA A N 1
ATOM 2441 C CA . ALA A 1 324 ? 20.350 -36.736 50.639 1.00 27.19 351 ALA A CA 1
ATOM 2442 C C . ALA A 1 324 ? 20.549 -35.279 51.107 1.00 27.46 351 ALA A C 1
ATOM 2443 O O . ALA A 1 324 ? 19.973 -34.367 50.527 1.00 29.97 351 ALA A O 1
ATOM 2445 N N . ALA A 1 325 ? 21.401 -35.036 52.078 1.00 29.41 352 ALA A N 1
ATOM 2446 C CA . ALA A 1 325 ? 21.668 -33.663 52.575 1.00 33.49 352 ALA A CA 1
ATOM 2447 C C . ALA A 1 325 ? 22.254 -32.803 51.447 1.00 30.10 352 ALA A C 1
ATOM 2448 O O . ALA A 1 325 ? 21.886 -31.649 51.345 1.00 31.70 352 ALA A O 1
ATOM 2450 N N . VAL A 1 326 ? 23.188 -33.333 50.669 1.00 29.42 353 VAL A N 1
ATOM 2451 C CA . VAL A 1 326 ? 23.798 -32.576 49.559 1.00 32.57 353 VAL A CA 1
ATOM 2452 C C . VAL A 1 326 ? 22.683 -32.240 48.567 1.00 33.55 353 VAL A C 1
ATOM 2453 O O . VAL A 1 326 ? 22.577 -31.085 48.175 1.00 31.50 353 VAL A O 1
ATOM 2457 N N . LEU A 1 327 ? 21.848 -33.212 48.221 1.00 31.33 354 LEU A N 1
ATOM 2458 C CA . LEU A 1 327 ? 20.742 -32.978 47.273 1.00 31.74 354 LEU A CA 1
ATOM 2459 C C . LEU A 1 327 ? 19.710 -32.001 47.840 1.00 29.42 354 LEU A C 1
ATOM 2460 O O . LEU A 1 327 ? 19.062 -31.309 47.025 1.00 31.48 354 LEU A O 1
ATOM 2465 N N . MET A 1 328 ? 19.534 -31.905 49.153 1.00 30.82 355 MET A N 1
ATOM 2466 C CA . MET A 1 328 ? 18.551 -30.939 49.710 1.00 33.08 355 MET A CA 1
ATOM 2467 C C . MET A 1 328 ? 19.094 -29.497 49.612 1.00 34.68 355 MET A C 1
ATOM 2468 O O . MET A 1 328 ? 18.284 -28.554 49.631 1.00 33.86 355 MET A O 1
ATOM 2473 N N . GLN A 1 329 ? 20.405 -29.307 49.470 1.00 33.77 356 GLN A N 1
ATOM 2474 C CA . GLN A 1 329 ? 20.965 -27.982 49.107 1.00 34.19 356 GLN A CA 1
ATOM 2475 C C . GLN A 1 329 ? 20.828 -27.752 47.586 1.00 35.53 356 GLN A C 1
ATOM 2476 O O . GLN A 1 329 ? 20.473 -26.645 47.187 1.00 38.36 356 GLN A O 1
ATOM 2482 N N . ARG A 1 330 ? 21.069 -28.762 46.752 1.00 33.44 357 ARG A N 1
ATOM 2483 C CA . ARG A 1 330 ? 20.902 -28.658 45.279 1.00 32.68 357 ARG A CA 1
ATOM 2484 C C . ARG A 1 330 ? 19.436 -28.362 44.916 1.00 33.51 357 ARG A C 1
ATOM 2485 O O . ARG A 1 330 ? 19.201 -27.492 44.075 1.00 32.54 357 ARG A O 1
ATOM 2493 N N . PHE A 1 331 ? 18.487 -29.090 45.497 1.00 33.87 358 PHE A N 1
ATOM 2494 C CA . PHE A 1 331 ? 17.040 -28.996 45.201 1.00 32.33 358 PHE A CA 1
ATOM 2495 C C . PHE A 1 331 ? 16.310 -28.567 46.472 1.00 33.53 358 PHE A C 1
ATOM 2496 O O . PHE A 1 331 ? 15.532 -29.346 47.025 1.00 32.71 358 PHE A O 1
ATOM 2504 N N . PRO A 1 332 ? 16.466 -27.300 46.919 1.00 33.09 359 PRO A N 1
ATOM 2505 C CA . PRO A 1 332 ? 15.939 -26.867 48.211 1.00 34.73 359 PRO A CA 1
ATOM 2506 C C . PRO A 1 332 ? 14.405 -26.844 48.257 1.00 32.12 359 PRO A C 1
ATOM 2507 O O . PRO A 1 332 ? 13.832 -26.887 49.327 1.00 33.40 359 PRO A O 1
ATOM 2511 N N . TYR A 1 333 ? 13.778 -26.855 47.096 1.00 31.74 360 TYR A N 1
ATOM 2512 C CA . TYR A 1 333 ? 12.309 -26.794 46.929 1.00 32.85 360 TYR A CA 1
ATOM 2513 C C . TYR A 1 333 ? 11.693 -28.207 46.909 1.00 32.98 360 TYR A C 1
ATOM 2514 O O . TYR A 1 333 ? 10.443 -28.322 46.920 1.00 33.85 360 TYR A O 1
ATOM 2523 N N . MET A 1 334 ? 12.512 -29.259 46.876 1.00 31.24 361 MET A N 1
ATOM 2524 C CA . MET A 1 334 ? 11.984 -30.650 46.818 1.00 31.27 361 MET A CA 1
ATOM 2525 C C . MET A 1 334 ? 11.638 -31.120 48.219 1.00 31.08 361 MET A C 1
ATOM 2526 O O . MET A 1 334 ? 12.399 -30.821 49.166 1.00 33.03 361 MET A O 1
ATOM 2531 N N . SER A 1 335 ? 10.573 -31.899 48.302 1.00 29.89 362 SER A N 1
ATOM 2532 C CA . SER A 1 335 ? 10.191 -32.660 49.519 1.00 34.89 362 SER A CA 1
ATOM 2533 C C . SER A 1 335 ? 11.070 -33.918 49.596 1.00 34.24 362 SER A C 1
ATOM 2534 O O . SER A 1 335 ? 11.699 -34.272 48.586 1.00 32.65 362 SER A O 1
ATOM 2537 N N . ALA A 1 336 ? 11.121 -34.559 50.763 1.00 34.14 363 ALA A N 1
ATOM 2538 C CA . ALA A 1 336 ? 11.958 -35.744 51.023 1.00 34.31 363 ALA A CA 1
ATOM 2539 C C . ALA A 1 336 ? 11.630 -36.856 50.019 1.00 32.42 363 ALA A C 1
ATOM 2540 O O . ALA A 1 336 ? 12.575 -37.484 49.550 1.00 34.53 363 ALA A O 1
ATOM 2542 N N . ASP A 1 337 ? 10.355 -37.106 49.721 1.00 31.63 364 ASP A N 1
ATOM 2543 C CA . ASP A 1 337 ? 9.930 -38.173 48.771 1.00 36.80 364 ASP A CA 1
ATOM 2544 C C . ASP A 1 337 ? 10.471 -37.877 47.368 1.00 33.90 364 ASP A C 1
ATOM 2545 O O . ASP A 1 337 ? 10.832 -38.820 46.653 1.00 32.74 364 ASP A O 1
ATOM 2550 N N . GLN A 1 338 ? 10.600 -36.599 47.022 1.00 30.64 365 GLN A N 1
ATOM 2551 C CA . GLN A 1 338 ? 11.170 -36.163 45.729 1.00 30.34 365 GLN A CA 1
ATOM 2552 C C . GLN A 1 338 ? 12.702 -36.290 45.736 1.00 30.09 365 GLN A C 1
ATOM 2553 O O . GLN A 1 338 ? 13.279 -36.638 44.678 1.00 28.44 365 GLN A O 1
ATOM 2559 N N . ILE A 1 339 ? 13.359 -35.987 46.858 1.00 30.91 366 ILE A N 1
ATOM 2560 C CA . ILE A 1 339 ? 14.825 -36.194 47.019 1.00 31.31 366 ILE A CA 1
ATOM 2561 C C . ILE A 1 339 ? 15.095 -37.706 46.840 1.00 32.71 366 ILE A C 1
ATOM 2562 O O . ILE A 1 339 ? 16.040 -38.112 46.098 1.00 26.15 366 ILE A O 1
ATOM 2567 N N . SER A 1 340 ? 14.275 -38.533 47.483 1.00 31.76 367 SER A N 1
ATOM 2568 C CA . SER A 1 340 ? 14.325 -40.010 47.324 1.00 32.92 367 SER A CA 1
ATOM 2569 C C . SER A 1 340 ? 14.274 -40.373 45.834 1.00 29.88 367 SER A C 1
ATOM 2570 O O . SER A 1 340 ? 15.145 -41.120 45.374 1.00 29.12 367 SER A O 1
ATOM 2573 N N . ALA A 1 341 ? 13.275 -39.884 45.106 1.00 29.54 368 ALA A N 1
ATOM 2574 C CA . ALA A 1 341 ? 13.122 -40.183 43.672 1.00 30.34 368 ALA A CA 1
ATOM 2575 C C . ALA A 1 341 ? 14.433 -39.849 42.944 1.00 30.35 368 ALA A C 1
ATOM 2576 O O . ALA A 1 341 ? 14.849 -40.633 42.089 1.00 27.65 368 ALA A O 1
ATOM 2578 N N . VAL A 1 342 ? 15.054 -38.706 43.233 1.00 28.18 369 VAL A N 1
ATOM 2579 C CA . VAL A 1 342 ? 16.306 -38.312 42.527 1.00 29.55 369 VAL A CA 1
ATOM 2580 C C . VAL A 1 342 ? 17.387 -39.368 42.819 1.00 29.34 369 VAL A C 1
ATOM 2581 O O . VAL A 1 342 ? 18.051 -39.853 41.869 1.00 28.02 369 VAL A O 1
ATOM 2585 N N . ILE A 1 343 ? 17.568 -39.720 44.092 1.00 29.13 370 ILE A N 1
ATOM 2586 C CA . ILE A 1 343 ? 18.595 -40.710 44.527 1.00 29.35 370 ILE A CA 1
ATOM 2587 C C . ILE A 1 343 ? 18.331 -42.056 43.833 1.00 27.19 370 ILE A C 1
ATOM 2588 O O . ILE A 1 343 ? 19.276 -42.625 43.282 1.00 26.38 370 ILE A O 1
ATOM 2593 N N . LYS A 1 344 ? 17.099 -42.554 43.848 1.00 26.38 371 LYS A N 1
ATOM 2594 C CA . LYS A 1 344 ? 16.746 -43.861 43.217 1.00 29.29 371 LYS A CA 1
ATOM 2595 C C . LYS A 1 344 ? 16.966 -43.838 41.686 1.00 27.57 371 LYS A C 1
ATOM 2596 O O . LYS A 1 344 ? 17.648 -44.738 41.178 1.00 27.58 371 LYS A O 1
ATOM 2602 N N . THR A 1 345 ? 16.442 -42.859 40.959 1.00 28.17 372 THR A N 1
ATOM 2603 C CA . THR A 1 345 ? 16.407 -42.890 39.472 1.00 27.41 372 THR A CA 1
ATOM 2604 C C . THR A 1 345 ? 17.772 -42.520 38.875 1.00 30.41 372 THR A C 1
ATOM 2605 O O . THR A 1 345 ? 18.007 -42.877 37.695 1.00 31.63 372 THR A O 1
ATOM 2609 N N . THR A 1 346 ? 18.659 -41.888 39.646 1.00 31.08 373 THR A N 1
ATOM 2610 C CA . THR A 1 346 ? 20.016 -41.519 39.168 1.00 31.06 373 THR A CA 1
ATOM 2611 C C . THR A 1 346 ? 21.068 -42.516 39.643 1.00 32.53 373 THR A C 1
ATOM 2612 O O . THR A 1 346 ? 22.212 -42.342 39.244 1.00 31.34 373 THR A O 1
ATOM 2616 N N . ALA A 1 347 ? 20.717 -43.531 40.438 1.00 34.07 374 ALA A N 1
ATOM 2617 C CA . ALA A 1 347 ? 21.662 -44.595 40.833 1.00 34.01 374 ALA A CA 1
ATOM 2618 C C . ALA A 1 347 ? 22.194 -45.298 39.563 1.00 35.82 374 ALA A C 1
ATOM 2619 O O . ALA A 1 347 ? 21.430 -45.465 38.585 1.00 30.06 374 ALA A O 1
ATOM 2621 N N . THR A 1 348 ? 23.480 -45.659 39.563 1.00 34.23 375 THR A N 1
ATOM 2622 C CA . THR A 1 348 ? 24.107 -46.448 38.479 1.00 33.09 375 THR A CA 1
ATOM 2623 C C . THR A 1 348 ? 23.584 -47.888 38.577 1.00 32.14 375 THR A C 1
ATOM 2624 O O . THR A 1 348 ? 23.828 -48.534 39.593 1.00 31.31 375 THR A O 1
ATOM 2628 N N . ASP A 1 349 ? 22.888 -48.370 37.554 1.00 33.30 376 ASP A N 1
ATOM 2629 C CA . ASP A 1 349 ? 22.342 -49.758 37.505 1.00 34.83 376 ASP A CA 1
ATOM 2630 C C . ASP A 1 349 ? 23.488 -50.767 37.684 1.00 35.22 376 ASP A C 1
ATOM 2631 O O . ASP A 1 349 ? 24.521 -50.594 37.066 1.00 37.45 376 ASP A O 1
ATOM 2636 N N . LEU A 1 350 ? 23.361 -51.699 38.621 1.00 36.02 377 LEU A N 1
ATOM 2637 C CA . LEU A 1 350 ? 24.365 -52.763 38.869 1.00 34.72 377 LEU A CA 1
ATOM 2638 C C . LEU A 1 350 ? 23.663 -54.107 38.690 1.00 33.62 377 LEU A C 1
ATOM 2639 O O . LEU A 1 350 ? 22.428 -54.168 38.780 1.00 34.04 377 LEU A O 1
ATOM 2644 N N . GLY A 1 351 ? 24.452 -55.143 38.454 1.00 38.33 378 GLY A N 1
ATOM 2645 C CA . GLY A 1 351 ? 24.002 -56.542 38.353 1.00 36.72 378 GLY A CA 1
ATOM 2646 C C . GLY A 1 351 ? 22.991 -56.687 37.247 1.00 35.65 378 GLY A C 1
ATOM 2647 O O . GLY A 1 351 ? 23.174 -56.089 36.197 1.00 41.13 378 GLY A O 1
ATOM 2648 N N . VAL A 1 352 ? 21.936 -57.438 37.503 1.00 37.68 379 VAL A N 1
ATOM 2649 C CA . VAL A 1 352 ? 20.845 -57.673 36.523 1.00 38.85 379 VAL A CA 1
ATOM 2650 C C . VAL A 1 352 ? 20.208 -56.316 36.171 1.00 40.37 379 VAL A C 1
ATOM 2651 O O . VAL A 1 352 ? 19.880 -55.537 37.103 1.00 41.38 379 VAL A O 1
ATOM 2655 N N . ALA A 1 353 ? 19.986 -56.059 34.880 1.00 39.11 380 ALA A N 1
ATOM 2656 C CA . ALA A 1 353 ? 19.427 -54.793 34.359 1.00 36.00 380 ALA A CA 1
ATOM 2657 C C . ALA A 1 353 ? 18.159 -54.416 35.133 1.00 36.06 380 ALA A C 1
ATOM 2658 O O . ALA A 1 353 ? 17.358 -55.285 35.479 1.00 34.05 380 ALA A O 1
ATOM 2660 N N . GLY A 1 354 ? 17.996 -53.130 35.411 1.00 37.82 381 GLY A N 1
ATOM 2661 C CA . GLY A 1 354 ? 16.826 -52.613 36.144 1.00 37.42 381 GLY A CA 1
ATOM 2662 C C . GLY A 1 354 ? 16.910 -52.897 37.627 1.00 33.83 381 GLY A C 1
ATOM 2663 O O . GLY A 1 354 ? 17.969 -53.347 38.120 1.00 35.09 381 GLY A O 1
ATOM 2664 N N . ILE A 1 355 ? 15.805 -52.665 38.322 1.00 33.87 382 ILE A N 1
ATOM 2665 C CA . ILE A 1 355 ? 15.683 -52.916 39.784 1.00 33.19 382 ILE A CA 1
ATOM 2666 C C . ILE A 1 355 ? 15.831 -54.414 40.030 1.00 32.71 382 ILE A C 1
ATOM 2667 O O . ILE A 1 355 ? 15.126 -55.195 39.371 1.00 34.70 382 ILE A O 1
ATOM 2672 N N . ASP A 1 356 ? 16.710 -54.802 40.947 1.00 32.17 383 ASP A N 1
ATOM 2673 C CA . ASP A 1 356 ? 17.016 -56.226 41.241 1.00 32.64 383 ASP A CA 1
ATOM 2674 C C . ASP A 1 356 ? 17.171 -56.415 42.756 1.00 32.98 383 ASP A C 1
ATOM 2675 O O . ASP A 1 356 ? 17.447 -55.434 43.523 1.00 32.92 383 ASP A O 1
ATOM 2680 N N . ASN A 1 357 ? 17.030 -57.657 43.165 1.00 33.37 384 ASN A N 1
ATOM 2681 C CA . ASN A 1 357 ? 17.003 -58.116 44.579 1.00 35.06 384 ASN A CA 1
ATOM 2682 C C . ASN A 1 357 ? 18.351 -57.902 45.283 1.00 31.83 384 ASN A C 1
ATOM 2683 O O . ASN A 1 357 ? 18.357 -57.930 46.514 1.00 35.98 384 ASN A O 1
ATOM 2688 N N . LEU A 1 358 ? 19.460 -57.727 44.567 1.00 30.87 385 LEU A N 1
ATOM 2689 C CA . LEU A 1 358 ? 20.776 -57.515 45.210 1.00 32.39 385 LEU A CA 1
ATOM 2690 C C . LEU A 1 358 ? 21.002 -56.016 45.457 1.00 32.60 385 LEU A C 1
ATOM 2691 O O . LEU A 1 358 ? 21.300 -55.652 46.593 1.00 30.97 385 LEU A O 1
ATOM 2696 N N . PHE A 1 359 ? 20.914 -55.187 44.420 1.00 32.05 386 PHE A N 1
ATOM 2697 C CA . PHE A 1 359 ? 21.411 -53.788 44.449 1.00 31.80 386 PHE A CA 1
ATOM 2698 C C . PHE A 1 359 ? 20.260 -52.785 44.430 1.00 30.17 386 PHE A C 1
ATOM 2699 O O . PHE A 1 359 ? 20.534 -51.581 44.556 1.00 30.73 386 PHE A O 1
ATOM 2707 N N . GLY A 1 360 ? 19.031 -53.259 44.245 1.00 29.51 387 GLY A N 1
ATOM 2708 C CA . GLY A 1 360 ? 17.844 -52.400 44.126 1.00 32.50 387 GLY A CA 1
ATOM 2709 C C . GLY A 1 360 ? 17.948 -51.523 42.889 1.00 32.79 387 GLY A C 1
ATOM 2710 O O . GLY A 1 360 ? 18.173 -52.066 41.785 1.00 32.61 387 GLY A O 1
ATOM 2711 N N . TRP A 1 361 ? 17.871 -50.204 43.082 1.00 31.76 388 TRP A N 1
ATOM 2712 C CA . TRP A 1 361 ? 18.076 -49.195 42.012 1.00 30.79 388 TRP A CA 1
ATOM 2713 C C . TRP A 1 361 ? 19.557 -49.061 41.627 1.00 30.49 388 TRP A C 1
ATOM 2714 O O . TRP A 1 361 ? 19.804 -48.510 40.545 1.00 30.59 388 TRP A O 1
ATOM 2725 N N . GLY A 1 362 ? 20.488 -49.520 42.465 1.00 26.59 389 GLY A N 1
ATOM 2726 C CA . GLY A 1 362 ? 21.925 -49.518 42.141 1.00 29.73 389 GLY A CA 1
ATOM 2727 C C . GLY A 1 362 ? 22.725 -48.547 42.995 1.00 30.94 389 GLY A C 1
ATOM 2728 O O . GLY A 1 362 ? 22.270 -48.194 44.079 1.00 32.20 389 GLY A O 1
ATOM 2729 N N . ARG A 1 363 ? 23.907 -48.157 42.527 1.00 29.75 390 ARG A N 1
ATOM 2730 C CA . ARG A 1 363 ? 24.885 -47.396 43.334 1.00 30.91 390 ARG A CA 1
ATOM 2731 C C . ARG A 1 363 ? 24.511 -45.921 43.260 1.00 32.06 390 ARG A C 1
ATOM 2732 O O . ARG A 1 363 ? 24.431 -45.377 42.131 1.00 32.30 390 ARG A O 1
ATOM 2740 N N . VAL A 1 364 ? 24.306 -45.281 44.410 1.00 31.93 391 VAL A N 1
ATOM 2741 C CA . VAL A 1 364 ? 23.993 -43.826 44.466 1.00 31.71 391 VAL A CA 1
ATOM 2742 C C . VAL A 1 364 ? 25.133 -43.061 43.785 1.00 31.35 391 VAL A C 1
ATOM 2743 O O . VAL A 1 364 ? 26.296 -43.473 43.908 1.00 30.13 391 VAL A O 1
ATOM 2747 N N . ASN A 1 365 ? 24.780 -42.003 43.062 1.00 33.47 392 ASN A N 1
ATOM 2748 C CA . ASN A 1 365 ? 25.687 -41.296 42.137 1.00 34.95 392 ASN A CA 1
ATOM 2749 C C . ASN A 1 365 ? 25.369 -39.802 42.169 1.00 35.69 392 ASN A C 1
ATOM 2750 O O . ASN A 1 365 ? 24.375 -39.383 41.539 1.00 34.89 392 ASN A O 1
ATOM 2755 N N . LEU A 1 366 ? 26.202 -39.015 42.853 1.00 33.65 393 LEU A N 1
ATOM 2756 C CA . LEU A 1 366 ? 25.929 -37.569 43.023 1.00 34.22 393 LEU A CA 1
ATOM 2757 C C . LEU A 1 366 ? 26.146 -36.861 41.681 1.00 36.72 393 LEU A C 1
ATOM 2758 O O . LEU A 1 366 ? 25.462 -35.864 41.452 1.00 31.84 393 LEU A O 1
ATOM 2763 N N . ARG A 1 367 ? 27.037 -37.359 40.817 1.00 38.30 394 ARG A N 1
ATOM 2764 C CA . ARG A 1 367 ? 27.333 -36.709 39.513 1.00 38.59 394 ARG A CA 1
ATOM 2765 C C . ARG A 1 367 ? 26.053 -36.674 38.669 1.00 38.47 394 ARG A C 1
ATOM 2766 O O . ARG A 1 367 ? 25.805 -35.662 38.005 1.00 39.48 394 ARG A O 1
ATOM 2774 N N . ASP A 1 368 ? 25.271 -37.749 38.692 1.00 36.13 395 ASP A N 1
ATOM 2775 C CA . ASP A 1 368 ? 24.002 -37.822 37.929 1.00 36.20 395 ASP A CA 1
ATOM 2776 C C . ASP A 1 368 ? 22.884 -37.178 38.741 1.00 34.13 395 ASP A C 1
ATOM 2777 O O . ASP A 1 368 ? 22.066 -36.486 38.125 1.00 33.59 395 ASP A O 1
ATOM 2782 N N . ALA A 1 369 ? 22.884 -37.338 40.069 1.00 32.36 396 ALA A N 1
ATOM 2783 C CA . ALA A 1 369 ? 21.781 -36.854 40.928 1.00 33.01 396 ALA A CA 1
ATOM 2784 C C . ALA A 1 369 ? 21.609 -35.333 40.780 1.00 34.01 396 ALA A C 1
ATOM 2785 O O . ALA A 1 369 ? 20.435 -34.848 40.737 1.00 32.28 396 ALA A O 1
ATOM 2787 N N . ILE A 1 370 ? 22.714 -34.589 40.697 1.00 33.19 397 ILE A N 1
ATOM 2788 C CA . ILE A 1 370 ? 22.658 -33.091 40.709 1.00 35.36 397 ILE A CA 1
ATOM 2789 C C . ILE A 1 370 ? 22.124 -32.533 39.375 1.00 34.55 397 ILE A C 1
ATOM 2790 O O . ILE A 1 370 ? 21.992 -31.301 39.271 1.00 33.71 397 ILE A O 1
ATOM 2795 N N . ASN A 1 371 ? 21.821 -33.375 38.384 1.00 33.26 398 ASN A N 1
ATOM 2796 C CA . ASN A 1 371 ? 21.293 -32.911 37.074 1.00 34.17 398 ASN A CA 1
ATOM 2797 C C . ASN A 1 371 ? 19.797 -33.229 36.975 1.00 33.57 398 ASN A C 1
ATOM 2798 O O . ASN A 1 371 ? 19.206 -32.973 35.928 1.00 33.22 398 ASN A O 1
ATOM 2803 N N . GLY A 1 372 ? 19.223 -33.788 38.032 1.00 31.27 399 GLY A N 1
ATOM 2804 C CA . GLY A 1 372 ? 17.764 -33.944 38.175 1.00 33.44 399 GLY A CA 1
ATOM 2805 C C . GLY A 1 372 ? 17.343 -35.405 38.141 1.00 30.73 399 GLY A C 1
ATOM 2806 O O . GLY A 1 372 ? 18.132 -36.304 37.897 1.00 31.09 399 GLY A O 1
ATOM 2807 N N . PRO A 1 373 ? 16.055 -35.672 38.381 1.00 31.40 400 PRO A N 1
ATOM 2808 C CA . PRO A 1 373 ? 15.538 -37.032 38.316 1.00 30.93 400 PRO A CA 1
ATOM 2809 C C . PRO A 1 373 ? 15.620 -37.635 36.909 1.00 31.06 400 PRO A C 1
ATOM 2810 O O . PRO A 1 373 ? 15.555 -36.907 35.948 1.00 33.35 400 PRO A O 1
ATOM 2814 N N . LYS A 1 374 ? 15.692 -38.957 36.808 1.00 31.76 401 LYS A N 1
ATOM 2815 C CA . LYS A 1 374 ? 15.754 -39.636 35.498 1.00 31.23 401 LYS A CA 1
ATOM 2816 C C . LYS A 1 374 ? 14.447 -40.378 35.239 1.00 32.78 401 LYS A C 1
ATOM 2817 O O . LYS A 1 374 ? 14.326 -40.941 34.150 1.00 30.62 401 LYS A O 1
ATOM 2823 N N . MET A 1 375 ? 13.486 -40.331 36.166 1.00 32.04 402 MET A N 1
ATOM 2824 C CA . MET A 1 375 ? 12.226 -41.090 35.997 1.00 33.96 402 MET A CA 1
ATOM 2825 C C . MET A 1 375 ? 11.125 -40.499 36.879 1.00 32.74 402 MET A C 1
ATOM 2826 O O . MET A 1 375 ? 11.382 -40.107 38.016 1.00 35.48 402 MET A O 1
ATOM 2831 N N . PHE A 1 376 ? 9.948 -40.344 36.302 1.00 34.05 403 PHE A N 1
ATOM 2832 C CA . PHE A 1 376 ? 8.683 -40.103 37.028 1.00 32.17 403 PHE A CA 1
ATOM 2833 C C . PHE A 1 376 ? 8.078 -41.486 37.211 1.00 33.93 403 PHE A C 1
ATOM 2834 O O . PHE A 1 376 ? 7.610 -42.064 36.208 1.00 31.20 403 PHE A O 1
ATOM 2842 N N . ILE A 1 377 ? 8.225 -42.039 38.411 1.00 33.06 404 ILE A N 1
ATOM 2843 C CA . ILE A 1 377 ? 7.969 -43.479 38.684 1.00 33.59 404 ILE A CA 1
ATOM 2844 C C . ILE A 1 377 ? 6.477 -43.694 38.904 1.00 34.67 404 ILE A C 1
ATOM 2845 O O . ILE A 1 377 ? 5.875 -42.956 39.715 1.00 35.00 404 ILE A O 1
ATOM 2850 N N . THR A 1 378 ? 5.915 -44.711 38.266 1.00 33.79 405 THR A N 1
ATOM 2851 C CA . THR A 1 378 ? 4.609 -45.267 38.690 1.00 35.13 405 THR A CA 1
ATOM 2852 C C . THR A 1 378 ? 4.769 -46.772 38.834 1.00 33.29 405 THR A C 1
ATOM 2853 O O . THR A 1 378 ? 5.870 -47.283 38.546 1.00 30.04 405 THR A O 1
ATOM 2857 N N . LYS A 1 379 ? 3.689 -47.426 39.257 1.00 32.99 406 LYS A N 1
ATOM 2858 C CA . LYS A 1 379 ? 3.625 -48.884 39.469 1.00 33.98 406 LYS A CA 1
ATOM 2859 C C . LYS A 1 379 ? 4.144 -49.614 38.224 1.00 35.39 406 LYS A C 1
ATOM 2860 O O . LYS A 1 379 ? 4.827 -50.633 38.371 1.00 36.14 406 LYS A O 1
ATOM 2866 N N . GLU A 1 380 ? 3.799 -49.119 37.041 1.00 37.57 407 GLU A N 1
ATOM 2867 C CA . GLU A 1 380 ? 4.150 -49.728 35.731 1.00 39.80 407 GLU A CA 1
ATOM 2868 C C . GLU A 1 380 ? 5.658 -49.703 35.505 1.00 35.35 407 GLU A C 1
ATOM 2869 O O . GLU A 1 380 ? 6.084 -50.412 34.625 1.00 38.62 407 GLU A O 1
ATOM 2875 N N . ASP A 1 381 ? 6.442 -48.930 36.261 1.00 35.15 408 ASP A N 1
ATOM 2876 C CA . ASP A 1 381 ? 7.923 -48.883 36.096 1.00 33.38 408 ASP A CA 1
ATOM 2877 C C . ASP A 1 381 ? 8.618 -49.898 37.004 1.00 33.26 408 ASP A C 1
ATOM 2878 O O . ASP A 1 381 ? 9.832 -50.053 36.897 1.00 32.86 408 ASP A O 1
ATOM 2883 N N . ILE A 1 382 ? 7.892 -50.547 37.906 1.00 33.58 409 ILE A N 1
ATOM 2884 C CA . ILE A 1 382 ? 8.508 -51.454 38.908 1.00 33.19 409 ILE A CA 1
ATOM 2885 C C . ILE A 1 382 ? 8.309 -52.880 38.426 1.00 34.50 409 ILE A C 1
ATOM 2886 O O . ILE A 1 382 ? 7.184 -53.254 38.121 1.00 36.63 409 ILE A O 1
ATOM 2891 N N . PRO A 1 383 ? 9.360 -53.722 38.350 1.00 35.27 410 PRO A N 1
ATOM 2892 C CA . PRO A 1 383 ? 9.162 -55.143 38.048 1.00 42.92 410 PRO A CA 1
ATOM 2893 C C . PRO A 1 383 ? 8.178 -55.734 39.069 1.00 44.46 410 PRO A C 1
ATOM 2894 O O . PRO A 1 383 ? 8.287 -55.416 40.241 1.00 39.90 410 PRO A O 1
ATOM 2898 N N . GLN A 1 384 ? 7.237 -56.549 38.591 1.00 46.57 411 GLN A N 1
ATOM 2899 C CA . GLN A 1 384 ? 6.134 -57.126 39.395 1.00 47.27 411 GLN A CA 1
ATOM 2900 C C . GLN A 1 384 ? 6.723 -57.819 40.619 1.00 38.86 411 GLN A C 1
ATOM 2901 O O . GLN A 1 384 ? 6.124 -57.721 41.681 1.00 38.07 411 GLN A O 1
ATOM 2907 N N . GLU A 1 385 ? 7.858 -58.491 40.457 1.00 38.18 412 GLU A N 1
ATOM 2908 C CA . GLU A 1 385 ? 8.506 -59.276 41.541 1.00 38.45 412 GLU A CA 1
ATOM 2909 C C . GLU A 1 385 ? 8.763 -58.364 42.747 1.00 38.05 412 GLU A C 1
ATOM 2910 O O . GLU A 1 385 ? 8.828 -58.909 43.854 1.00 39.36 412 GLU A O 1
ATOM 2913 N N . TYR A 1 386 ? 8.952 -57.043 42.558 1.00 35.81 413 TYR A N 1
ATOM 2914 C CA . TYR A 1 386 ? 9.409 -56.117 43.636 1.00 34.87 413 TYR A CA 1
ATOM 2915 C C . TYR A 1 386 ? 8.339 -55.086 43.950 1.00 33.43 413 TYR A C 1
ATOM 2916 O O . TYR A 1 386 ? 8.581 -54.236 44.801 1.00 35.54 413 TYR A O 1
ATOM 2925 N N . TYR A 1 387 ? 7.203 -55.131 43.271 1.00 31.86 414 TYR A N 1
ATOM 2926 C CA . TYR A 1 387 ? 6.207 -54.049 43.397 1.00 34.07 414 TYR A CA 1
ATOM 2927 C C . TYR A 1 387 ? 5.560 -54.166 44.782 1.00 35.70 414 TYR A C 1
ATOM 2928 O O . TYR A 1 387 ? 5.067 -55.218 45.122 1.00 40.65 414 TYR A O 1
ATOM 2937 N N . VAL A 1 388 ? 5.573 -53.095 45.572 1.00 35.78 415 VAL A N 1
ATOM 2938 C CA . VAL A 1 388 ? 4.879 -53.025 46.892 1.00 34.22 415 VAL A CA 1
ATOM 2939 C C . VAL A 1 388 ? 3.463 -52.521 46.645 1.00 33.63 415 VAL A C 1
ATOM 2940 O O . VAL A 1 388 ? 3.290 -51.387 46.205 1.00 36.75 415 VAL A O 1
ATOM 2944 N N . PRO A 1 389 ? 2.414 -53.338 46.883 1.00 34.55 416 PRO A N 1
ATOM 2945 C CA . PRO A 1 389 ? 1.036 -52.936 46.590 1.00 36.12 416 PRO A CA 1
ATOM 2946 C C . PRO A 1 389 ? 0.641 -51.617 47.260 1.00 33.97 416 PRO A C 1
ATOM 2947 O O . PRO A 1 389 ? 0.946 -51.429 48.402 1.00 35.76 416 PRO A O 1
ATOM 2951 N N . GLY A 1 390 ? -0.010 -50.743 46.501 1.00 33.45 417 GLY A N 1
ATOM 2952 C CA . GLY A 1 390 ? -0.411 -49.399 46.933 1.00 30.98 417 GLY A CA 1
ATOM 2953 C C . GLY A 1 390 ? 0.699 -48.381 46.751 1.00 31.35 417 GLY A C 1
ATOM 2954 O O . GLY A 1 390 ? 0.426 -47.214 46.988 1.00 35.27 417 GLY A O 1
ATOM 2955 N N . SER A 1 391 ? 1.905 -48.756 46.315 1.00 29.66 418 SER A N 1
ATOM 2956 C CA . SER A 1 391 ? 3.036 -47.793 46.208 1.00 30.04 418 SER A CA 1
ATOM 2957 C C . SER A 1 391 ? 3.067 -47.148 44.823 1.00 33.69 418 SER A C 1
ATOM 2958 O O . SER A 1 391 ? 2.453 -47.715 43.880 1.00 31.66 418 SER A O 1
ATOM 2961 N N . TYR A 1 392 ? 3.724 -45.989 44.710 1.00 30.01 419 TYR A N 1
ATOM 2962 C CA . TYR A 1 392 ? 3.912 -45.282 43.425 1.00 31.17 419 TYR A CA 1
ATOM 2963 C C . TYR A 1 392 ? 2.551 -45.116 42.731 1.00 31.17 419 TYR A C 1
ATOM 2964 O O . TYR A 1 392 ? 2.429 -45.389 41.543 1.00 31.41 419 TYR A O 1
ATOM 2973 N N . SER A 1 393 ? 1.531 -44.698 43.462 1.00 33.65 420 SER A N 1
ATOM 2974 C CA . SER A 1 393 ? 0.153 -44.539 42.925 1.00 39.65 420 SER A CA 1
ATOM 2975 C C . SER A 1 393 ? -0.040 -43.123 42.395 1.00 37.94 420 SER A C 1
ATOM 2976 O O . SER A 1 393 ? -0.991 -42.944 41.673 1.00 42.97 420 SER A O 1
ATOM 2979 N N . GLU A 1 394 ? 0.811 -42.166 42.778 1.00 39.04 421 GLU A N 1
ATOM 2980 C CA . GLU A 1 394 ? 0.768 -40.755 42.300 1.00 42.77 421 GLU A CA 1
ATOM 2981 C C . GLU A 1 394 ? 1.241 -40.708 40.849 1.00 39.21 421 GLU A C 1
ATOM 2982 O O . GLU A 1 394 ? 2.347 -41.204 40.578 1.00 39.30 421 GLU A O 1
ATOM 2988 N N . LYS A 1 395 ? 0.439 -40.151 39.953 1.00 38.17 422 LYS A N 1
ATOM 2989 C CA . LYS A 1 395 ? 0.784 -40.064 38.510 1.00 43.17 422 LYS A CA 1
ATOM 2990 C C . LYS A 1 395 ? 1.808 -38.937 38.311 1.00 42.27 422 LYS A C 1
ATOM 2991 O O . LYS A 1 395 ? 2.813 -39.162 37.600 1.00 42.10 422 LYS A O 1
ATOM 2997 N N . GLN A 1 396 ? 1.627 -37.801 38.986 1.00 36.26 423 GLN A N 1
ATOM 2998 C CA . GLN A 1 396 ? 2.419 -36.574 38.746 1.00 34.63 423 GLN A CA 1
ATOM 2999 C C . GLN A 1 396 ? 3.554 -36.441 39.770 1.00 35.37 423 GLN A C 1
ATOM 3000 O O . GLN A 1 396 ? 3.303 -36.565 40.965 1.00 37.92 423 GLN A O 1
ATOM 3006 N N . PHE A 1 397 ? 4.757 -36.142 39.284 1.00 32.66 424 PHE A N 1
ATOM 3007 C CA . PHE A 1 397 ? 5.841 -35.473 40.034 1.00 30.57 424 PHE A CA 1
ATOM 3008 C C . PHE A 1 397 ? 5.498 -33.979 40.123 1.00 34.91 424 PHE A C 1
ATOM 3009 O O . PHE A 1 397 ? 5.587 -33.284 39.083 1.00 34.22 424 PHE A O 1
ATOM 3017 N N . VAL A 1 398 ? 5.116 -33.486 41.314 1.00 33.95 425 VAL A N 1
ATOM 3018 C CA . VAL A 1 398 ? 4.612 -32.096 41.509 1.00 33.53 425 VAL A CA 1
ATOM 3019 C C . VAL A 1 398 ? 5.798 -31.216 41.909 1.00 35.50 425 VAL A C 1
ATOM 3020 O O . VAL A 1 398 ? 6.168 -31.231 43.086 1.00 38.09 425 VAL A O 1
ATOM 3024 N N . VAL A 1 399 ? 6.413 -30.519 40.954 1.00 33.41 426 VAL A N 1
ATOM 3025 C CA . VAL A 1 399 ? 7.639 -29.718 41.231 1.00 35.33 426 VAL A CA 1
ATOM 3026 C C . VAL A 1 399 ? 7.186 -28.293 41.532 1.00 37.87 426 VAL A C 1
ATOM 3027 O O . VAL A 1 399 ? 6.572 -27.648 40.665 1.00 38.83 426 VAL A O 1
ATOM 3031 N N . ASN A 1 400 ? 7.478 -27.816 42.730 1.00 37.31 427 ASN A N 1
ATOM 3032 C CA . ASN A 1 400 ? 7.141 -26.441 43.150 1.00 36.05 427 ASN A CA 1
ATOM 3033 C C . ASN A 1 400 ? 8.421 -25.601 43.128 1.00 38.11 427 ASN A C 1
ATOM 3034 O O . ASN A 1 400 ? 9.217 -25.752 44.055 1.00 40.80 427 ASN A O 1
ATOM 3039 N N . ILE A 1 401 ? 8.628 -24.773 42.103 1.00 39.77 428 ILE A N 1
ATOM 3040 C CA . ILE A 1 401 ? 9.779 -23.816 42.068 1.00 39.13 428 ILE A CA 1
ATOM 3041 C C . ILE A 1 401 ? 9.212 -22.506 42.588 1.00 38.06 428 ILE A C 1
ATOM 3042 O O . ILE A 1 401 ? 8.531 -21.800 41.863 1.00 33.34 428 ILE A O 1
ATOM 3047 N N . PRO A 1 402 ? 9.345 -22.221 43.891 1.00 39.02 429 PRO A N 1
ATOM 3048 C CA . PRO A 1 402 ? 8.437 -21.269 44.529 1.00 41.64 429 PRO A CA 1
ATOM 3049 C C . PRO A 1 402 ? 8.791 -19.805 44.238 1.00 39.17 429 PRO A C 1
ATOM 3050 O O . PRO A 1 402 ? 7.949 -18.970 44.419 1.00 33.13 429 PRO A O 1
ATOM 3054 N N . GLY A 1 403 ? 10.027 -19.542 43.803 1.00 39.93 430 GLY A N 1
ATOM 3055 C CA . GLY A 1 403 ? 10.555 -18.173 43.701 1.00 42.73 430 GLY A CA 1
ATOM 3056 C C . GLY A 1 403 ? 11.298 -17.788 44.970 1.00 45.43 430 GLY A C 1
ATOM 3057 O O . GLY A 1 403 ? 10.908 -18.216 46.073 1.00 40.92 430 GLY A O 1
ATOM 3058 N N . LEU A 1 404 ? 12.340 -16.984 44.821 1.00 48.52 431 LEU A N 1
ATOM 3059 C CA . LEU A 1 404 ? 13.215 -16.569 45.940 1.00 48.41 431 LEU A CA 1
ATOM 3060 C C . LEU A 1 404 ? 12.370 -15.846 46.989 1.00 42.54 431 LEU A C 1
ATOM 3061 O O . LEU A 1 404 ? 11.501 -15.055 46.617 1.00 38.62 431 LEU A O 1
ATOM 3066 N N . GLY A 1 405 ? 12.569 -16.186 48.257 1.00 40.23 432 GLY A N 1
ATOM 3067 C CA . GLY A 1 405 ? 11.903 -15.542 49.400 1.00 42.24 432 GLY A CA 1
ATOM 3068 C C . GLY A 1 405 ? 10.616 -16.243 49.828 1.00 40.72 432 GLY A C 1
ATOM 3069 O O . GLY A 1 405 ? 10.043 -15.800 50.834 1.00 41.63 432 GLY A O 1
ATOM 3070 N N . ASN A 1 406 ? 10.191 -17.319 49.160 1.00 38.46 433 ASN A N 1
ATOM 3071 C CA . ASN A 1 406 ? 8.900 -17.995 49.473 1.00 38.72 433 ASN A CA 1
ATOM 3072 C C . ASN A 1 406 ? 9.142 -19.264 50.302 1.00 36.53 433 ASN A C 1
ATOM 3073 O O . ASN A 1 406 ? 10.228 -19.845 50.233 1.00 40.28 433 ASN A O 1
ATOM 3078 N N . ILE A 1 407 ? 8.140 -19.643 51.079 1.00 34.63 434 ILE A N 1
ATOM 3079 C CA . ILE A 1 407 ? 8.169 -20.764 52.057 1.00 38.06 434 ILE A CA 1
ATOM 3080 C C . ILE A 1 407 ? 7.844 -22.048 51.290 1.00 39.50 434 ILE A C 1
ATOM 3081 O O . ILE A 1 407 ? 6.976 -22.005 50.420 1.00 37.83 434 ILE A O 1
ATOM 3086 N N . VAL A 1 408 ? 8.507 -23.151 51.618 1.00 39.12 435 VAL A N 1
ATOM 3087 C CA . VAL A 1 408 ? 8.134 -24.507 51.122 1.00 38.52 435 VAL A CA 1
ATOM 3088 C C . VAL A 1 408 ? 7.906 -25.418 52.323 1.00 36.52 435 VAL A C 1
ATOM 3089 O O . VAL A 1 408 ? 8.419 -25.107 53.395 1.00 35.84 435 VAL A O 1
ATOM 3093 N N . GLU A 1 409 ? 7.146 -26.495 52.104 1.00 39.81 436 GLU A N 1
ATOM 3094 C CA . GLU A 1 409 ? 6.666 -27.477 53.111 1.00 43.57 436 GLU A CA 1
ATOM 3095 C C . GLU A 1 409 ? 6.065 -26.729 54.302 1.00 44.05 436 GLU A C 1
ATOM 3096 O O . GLU A 1 409 ? 6.378 -27.015 55.458 1.00 43.06 436 GLU A O 1
ATOM 3102 N N . PRO A 1 410 ? 5.140 -25.776 54.062 1.00 45.02 437 PRO A N 1
ATOM 3103 C CA . PRO A 1 410 ? 4.537 -25.014 55.154 1.00 46.48 437 PRO A CA 1
ATOM 3104 C C . PRO A 1 410 ? 3.775 -25.959 56.091 1.00 45.21 437 PRO A C 1
ATOM 3105 O O . PRO A 1 410 ? 3.258 -26.948 55.610 1.00 44.75 437 PRO A O 1
ATOM 3109 N N . GLY A 1 411 ? 3.763 -25.633 57.387 1.00 45.10 438 GLY A N 1
ATOM 3110 C CA . GLY A 1 411 ? 3.046 -26.380 58.437 1.00 49.09 438 GLY A CA 1
ATOM 3111 C C . GLY A 1 411 ? 3.711 -27.698 58.824 1.00 46.97 438 GLY A C 1
ATOM 3112 O O . GLY A 1 411 ? 3.056 -28.502 59.471 1.00 57.85 438 GLY A O 1
ATOM 3113 N N . THR A 1 412 ? 4.965 -27.922 58.444 1.00 45.67 439 THR A N 1
ATOM 3114 C CA . THR A 1 412 ? 5.724 -29.157 58.746 1.00 43.20 439 THR A CA 1
ATOM 3115 C C . THR A 1 412 ? 6.954 -28.750 59.546 1.00 40.72 439 THR A C 1
ATOM 3116 O O . THR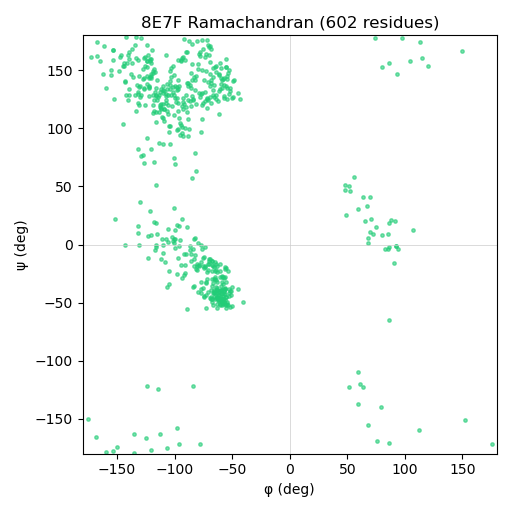 A 1 412 ? 7.374 -27.604 59.470 1.00 38.70 439 THR A O 1
ATOM 3120 N N . PRO A 1 413 ? 7.590 -29.679 60.287 1.00 36.94 440 PRO A N 1
ATOM 3121 C CA . PRO A 1 413 ? 8.856 -29.393 60.952 1.00 37.45 440 PRO A CA 1
ATOM 3122 C C . PRO A 1 413 ? 10.001 -29.005 60.004 1.00 35.71 440 PRO A C 1
ATOM 3123 O O . PRO A 1 413 ? 10.977 -28.486 60.468 1.00 35.12 440 PRO A O 1
ATOM 3127 N N . VAL A 1 414 ? 9.879 -29.276 58.711 1.00 33.46 441 VAL A N 1
ATOM 3128 C CA . VAL A 1 414 ? 10.979 -28.992 57.740 1.00 36.90 441 VAL A CA 1
ATOM 3129 C C . VAL A 1 414 ? 10.652 -27.707 56.967 1.00 36.74 441 VAL A C 1
ATOM 3130 O O . VAL A 1 414 ? 11.410 -27.367 56.046 1.00 36.65 441 VAL A O 1
ATOM 3134 N N . GLU A 1 415 ? 9.580 -27.006 57.342 1.00 36.83 442 GLU A N 1
ATOM 3135 C CA . GLU A 1 415 ? 9.189 -25.693 56.750 1.00 38.26 442 GLU A CA 1
ATOM 3136 C C . GLU A 1 415 ? 10.423 -24.789 56.633 1.00 35.64 442 GLU A C 1
ATOM 3137 O O . GLU A 1 415 ? 11.147 -24.636 57.624 1.00 33.46 442 GLU A O 1
ATOM 3143 N N . ARG A 1 416 ? 10.653 -24.186 55.470 1.00 35.37 443 ARG A N 1
ATOM 3144 C CA . ARG A 1 416 ? 11.855 -23.339 55.270 1.00 34.45 443 ARG A CA 1
ATOM 3145 C C . ARG A 1 416 ? 11.542 -22.307 54.201 1.00 34.07 443 ARG A C 1
ATOM 3146 O O . ARG A 1 416 ? 10.635 -22.547 53.396 1.00 33.76 443 ARG A O 1
ATOM 3154 N N . ARG A 1 417 ? 12.299 -21.221 54.202 1.00 33.31 444 ARG A N 1
ATOM 3155 C CA . ARG A 1 417 ? 12.260 -20.211 53.135 1.00 35.76 444 ARG A CA 1
ATOM 3156 C C . ARG A 1 417 ? 13.267 -20.632 52.064 1.00 37.64 444 ARG A C 1
ATOM 3157 O O . ARG A 1 417 ? 14.373 -21.085 52.384 1.00 36.68 444 ARG A O 1
ATOM 3165 N N . CYS A 1 418 ? 12.875 -20.462 50.820 1.00 39.34 445 CYS A N 1
ATOM 3166 C CA . CYS A 1 418 ? 13.687 -20.783 49.631 1.00 46.94 445 CYS A CA 1
ATOM 3167 C C . CYS A 1 418 ? 14.492 -19.509 49.337 1.00 45.07 445 CYS A C 1
ATOM 3168 O O . CYS A 1 418 ? 13.885 -18.520 48.955 1.00 50.27 445 CYS A O 1
ATOM 3171 N N . THR A 1 419 ? 15.795 -19.504 49.595 1.00 41.21 446 THR A N 1
ATOM 3172 C CA . THR A 1 419 ? 16.658 -18.293 49.570 1.00 43.14 446 THR A CA 1
ATOM 3173 C C . THR A 1 419 ? 17.824 -18.464 48.597 1.00 43.07 446 THR A C 1
ATOM 3174 O O . THR A 1 419 ? 18.692 -17.589 48.591 1.00 45.75 446 THR A O 1
ATOM 3178 N N . SER A 1 420 ? 17.864 -19.535 47.812 1.00 38.90 447 SER A N 1
ATOM 3179 C CA . SER A 1 420 ? 18.958 -19.787 46.845 1.00 42.18 447 SER A CA 1
ATOM 3180 C C . SER A 1 420 ? 18.438 -19.560 45.418 1.00 41.48 447 SER A C 1
ATOM 3181 O O . SER A 1 420 ? 17.204 -19.529 45.233 1.00 41.73 447 SER A O 1
ATOM 3184 N N . SER A 1 421 ? 19.346 -19.404 44.451 1.00 38.55 448 SER A N 1
ATOM 3185 C CA . SER A 1 421 ? 19.021 -19.071 43.035 1.00 45.07 448 SER A CA 1
ATOM 3186 C C . SER A 1 421 ? 18.205 -20.195 42.379 1.00 39.75 448 SER A C 1
ATOM 3187 O O . SER A 1 421 ? 17.382 -19.888 41.531 1.00 38.52 448 SER A O 1
ATOM 3190 N N . GLU A 1 422 ? 18.406 -21.443 42.796 1.00 39.97 449 GLU A N 1
ATOM 3191 C CA . GLU A 1 422 ? 17.679 -22.631 42.285 1.00 43.18 449 GLU A CA 1
ATOM 3192 C C . GLU A 1 422 ? 16.190 -22.520 42.640 1.00 43.30 449 GLU A C 1
ATOM 3193 O O . GLU A 1 422 ? 15.395 -23.243 42.016 1.00 42.05 449 GLU A O 1
ATOM 3199 N N . CYS A 1 423 ? 15.812 -21.649 43.581 1.00 41.66 450 CYS A N 1
ATOM 3200 C CA . CYS A 1 423 ? 14.394 -21.445 43.980 1.00 43.57 450 CYS A CA 1
ATOM 3201 C C . CYS A 1 423 ? 13.641 -20.531 43.006 1.00 41.12 450 CYS A C 1
ATOM 3202 O O . CYS A 1 423 ? 12.395 -20.531 43.040 1.00 36.23 450 CYS A O 1
ATOM 3205 N N . SER A 1 424 ? 14.333 -19.745 42.185 1.00 40.57 451 SER A N 1
ATOM 3206 C CA . SER A 1 424 ? 13.658 -18.896 41.169 1.00 41.41 451 SER A CA 1
ATOM 3207 C C . SER A 1 424 ? 13.879 -19.494 39.783 1.00 40.73 451 SER A C 1
ATOM 3208 O O . SER A 1 424 ? 12.957 -19.443 38.962 1.00 42.10 451 SER A O 1
ATOM 3211 N N . PHE A 1 425 ? 15.054 -20.056 39.526 1.00 43.73 452 PHE A N 1
ATOM 3212 C CA . PHE A 1 425 ? 15.346 -20.719 38.235 1.00 44.78 452 PHE A CA 1
ATOM 3213 C C . PHE A 1 425 ? 16.159 -21.989 38.479 1.00 42.38 452 PHE A C 1
ATOM 3214 O O . PHE A 1 425 ? 17.289 -21.932 39.037 1.00 38.24 452 PHE A O 1
ATOM 3222 N N . ASP A 1 426 ? 15.650 -23.117 37.991 1.00 39.79 453 ASP A N 1
ATOM 3223 C CA . ASP A 1 426 ? 16.452 -24.364 37.968 1.00 38.35 453 ASP A CA 1
ATOM 3224 C C . ASP A 1 426 ? 16.366 -24.996 36.582 1.00 37.50 453 ASP A C 1
ATOM 3225 O O . ASP A 1 426 ? 15.414 -24.703 35.847 1.00 34.97 453 ASP A O 1
ATOM 3230 N N . SER A 1 427 ? 17.339 -25.840 36.258 1.00 36.77 454 SER A N 1
ATOM 3231 C CA . SER A 1 427 ? 17.337 -26.653 35.028 1.00 37.41 454 SER A CA 1
ATOM 3232 C C . SER A 1 427 ? 17.697 -28.088 35.381 1.00 36.17 454 SER A C 1
ATOM 3233 O O . SER A 1 427 ? 18.559 -28.295 36.235 1.00 34.54 454 SER A O 1
ATOM 3236 N N . TRP A 1 428 ? 16.980 -29.033 34.784 1.00 35.48 455 TRP A N 1
ATOM 3237 C CA . TRP A 1 428 ? 17.256 -30.484 34.865 1.00 32.96 455 TRP A CA 1
ATOM 3238 C C . TRP A 1 428 ? 17.773 -30.941 33.506 1.00 34.74 455 TRP A C 1
ATOM 3239 O O . TRP A 1 428 ? 17.041 -30.830 32.505 1.00 36.35 455 TRP A O 1
ATOM 3250 N N . SER A 1 429 ? 19.003 -31.409 33.460 1.00 33.88 456 SER A N 1
ATOM 3251 C CA . SER A 1 429 ? 19.645 -31.809 32.191 1.00 36.96 456 SER A CA 1
ATOM 3252 C C . SER A 1 429 ? 19.470 -33.309 31.945 1.00 34.21 456 SER A C 1
ATOM 3253 O O . SER A 1 429 ? 19.637 -33.696 30.798 1.00 40.20 456 SER A O 1
ATOM 3256 N N . ASN A 1 430 ? 19.132 -34.116 32.960 1.00 34.80 457 ASN A N 1
ATOM 3257 C CA . ASN A 1 430 ? 18.999 -35.589 32.798 1.00 36.41 457 ASN A CA 1
ATOM 3258 C C . ASN A 1 430 ? 17.775 -35.913 31.935 1.00 34.41 457 ASN A C 1
ATOM 3259 O O . ASN A 1 430 ? 16.776 -35.182 32.005 1.00 32.91 457 ASN A O 1
ATOM 3264 N N . ASP A 1 431 ? 17.876 -36.989 31.160 1.00 34.01 458 ASP A N 1
ATOM 3265 C CA . ASP A 1 431 ? 16.751 -37.564 30.378 1.00 35.03 458 ASP A CA 1
ATOM 3266 C C . ASP A 1 431 ? 15.765 -38.162 31.376 1.00 35.57 458 ASP A C 1
ATOM 3267 O O . ASP A 1 431 ? 16.205 -38.985 32.207 1.00 38.10 458 ASP A O 1
ATOM 3272 N N . ILE A 1 432 ? 14.492 -37.774 31.293 1.00 33.82 459 ILE A N 1
ATOM 3273 C CA . ILE A 1 432 ? 13.432 -38.295 32.204 1.00 32.23 459 ILE A CA 1
ATOM 3274 C C . ILE A 1 432 ? 12.535 -39.277 31.461 1.00 31.50 459 ILE A C 1
ATOM 3275 O O . ILE A 1 432 ? 11.859 -38.899 30.486 1.00 30.99 459 ILE A O 1
ATOM 3280 N N . SER A 1 433 ? 12.499 -40.510 31.950 1.00 33.88 460 SER A N 1
ATOM 3281 C CA . SER A 1 433 ? 11.614 -41.559 31.407 1.00 32.72 460 SER A CA 1
ATOM 3282 C C . SER A 1 433 ? 10.565 -41.901 32.461 1.00 33.95 460 SER A C 1
ATOM 3283 O O . SER A 1 433 ? 10.342 -41.084 33.405 1.00 30.49 460 SER A O 1
ATOM 3286 N N . GLY A 1 434 ? 9.920 -43.051 32.285 1.00 31.39 461 GLY A N 1
ATOM 3287 C CA . GLY A 1 434 ? 8.901 -43.567 33.203 1.00 30.36 461 GLY A CA 1
ATOM 3288 C C . GLY A 1 434 ? 7.501 -43.249 32.746 1.00 31.97 461 GLY A C 1
ATOM 3289 O O . GLY A 1 434 ? 7.324 -42.575 31.722 1.00 30.39 461 GLY A O 1
ATOM 3290 N N . HIS A 1 435 ? 6.517 -43.723 33.499 1.00 32.86 462 HIS A N 1
ATOM 3291 C CA . HIS A 1 435 ? 5.086 -43.639 33.122 1.00 34.00 462 HIS A CA 1
ATOM 3292 C C . HIS A 1 435 ? 4.453 -42.423 33.805 1.00 33.38 462 HIS A C 1
ATOM 3293 O O . HIS A 1 435 ? 3.361 -42.028 33.431 1.00 34.32 462 HIS A O 1
ATOM 3300 N N . GLY A 1 436 ? 5.145 -41.810 34.756 1.00 33.36 463 GLY A N 1
ATOM 3301 C CA . GLY A 1 436 ? 4.626 -40.606 35.425 1.00 32.98 463 GLY A CA 1
ATOM 3302 C C . GLY A 1 436 ? 4.583 -39.399 34.498 1.00 30.53 463 GLY A C 1
ATOM 3303 O O . GLY A 1 436 ? 5.180 -39.430 33.413 1.00 29.97 463 GLY A O 1
ATOM 3304 N N . GLY A 1 437 ? 3.961 -38.334 34.975 1.00 28.98 464 GLY A N 1
ATOM 3305 C CA . GLY A 1 437 ? 3.986 -37.003 34.371 1.00 29.38 464 GLY A CA 1
ATOM 3306 C C . GLY A 1 437 ? 4.563 -35.969 35.311 1.00 31.45 464 GLY A C 1
ATOM 3307 O O . GLY A 1 437 ? 4.972 -36.314 36.454 1.00 29.65 464 GLY A O 1
ATOM 3308 N N . LEU A 1 438 ? 4.550 -34.714 34.855 1.00 33.36 465 LEU A N 1
ATOM 3309 C CA . LEU A 1 438 ? 5.116 -33.554 35.578 1.00 32.46 465 LEU A CA 1
ATOM 3310 C C . LEU A 1 438 ? 4.025 -32.531 35.785 1.00 32.93 465 LEU A C 1
ATOM 3311 O O . LEU A 1 438 ? 3.302 -32.246 34.839 1.00 33.20 465 LEU A O 1
ATOM 3316 N N . THR A 1 439 ? 3.939 -32.002 36.993 1.00 31.74 466 THR A N 1
ATOM 3317 C CA . THR A 1 439 ? 3.124 -30.808 37.308 1.00 32.49 466 THR A CA 1
ATOM 3318 C C . THR A 1 439 ? 4.072 -29.722 37.785 1.00 33.51 466 THR A C 1
ATOM 3319 O O . THR A 1 439 ? 4.744 -29.920 38.802 1.00 35.42 466 THR A O 1
ATOM 3323 N N . LYS A 1 440 ? 4.172 -28.640 37.037 1.00 32.88 467 LYS A N 1
ATOM 3324 C CA . LYS A 1 440 ? 4.987 -27.477 37.454 1.00 33.62 467 LYS A CA 1
ATOM 3325 C C . LYS A 1 440 ? 4.080 -26.495 38.190 1.00 36.49 467 LYS A C 1
ATOM 3326 O O . LYS A 1 440 ? 3.031 -26.093 37.614 1.00 34.51 467 LYS A O 1
ATOM 3332 N N . THR A 1 441 ? 4.473 -26.121 39.405 1.00 32.50 468 THR A N 1
ATOM 3333 C CA . THR A 1 441 ? 3.791 -25.077 40.195 1.00 33.57 468 THR A CA 1
ATOM 3334 C C . THR A 1 441 ? 4.870 -24.184 40.792 1.00 34.55 468 THR A C 1
ATOM 3335 O O . THR A 1 441 ? 6.102 -24.438 40.511 1.00 34.06 468 THR A O 1
ATOM 3339 N N . GLY A 1 442 ? 4.436 -23.176 41.560 1.00 33.74 469 GLY A N 1
ATOM 3340 C CA . GLY A 1 442 ? 5.327 -22.093 42.020 1.00 35.07 469 GLY A CA 1
ATOM 3341 C C . GLY A 1 442 ? 5.549 -21.037 40.942 1.00 36.34 469 GLY A C 1
ATOM 3342 O O . GLY A 1 442 ? 5.425 -21.331 39.748 1.00 31.74 469 GLY A O 1
ATOM 3343 N N . ALA A 1 443 ? 5.834 -19.811 41.367 1.00 39.06 470 ALA A N 1
ATOM 3344 C CA . ALA A 1 443 ? 6.053 -18.639 40.498 1.00 39.44 470 ALA A CA 1
ATOM 3345 C C . ALA A 1 443 ? 7.380 -18.760 39.739 1.00 36.28 470 ALA A C 1
ATOM 3346 O O . ALA A 1 443 ? 7.552 -18.037 38.767 1.00 36.23 470 ALA A O 1
ATOM 3348 N N . GLY A 1 444 ? 8.295 -19.634 40.145 1.00 33.68 471 GLY A N 1
ATOM 3349 C CA . GLY A 1 444 ? 9.627 -19.688 39.504 1.00 32.54 471 GLY A CA 1
ATOM 3350 C C . GLY A 1 444 ? 9.600 -20.418 38.166 1.00 31.26 471 GLY A C 1
ATOM 3351 O O . GLY A 1 444 ? 8.516 -20.841 37.715 1.00 30.20 471 GLY A O 1
ATOM 3352 N N . THR A 1 445 ? 10.784 -20.652 37.611 1.00 31.62 472 THR A N 1
ATOM 3353 C CA . THR A 1 445 ? 11.034 -21.224 36.273 1.00 35.55 472 THR A CA 1
ATOM 3354 C C . THR A 1 445 ? 11.773 -22.556 36.415 1.00 37.27 472 THR A C 1
ATOM 3355 O O . THR A 1 445 ? 12.784 -22.611 37.171 1.00 39.43 472 THR A O 1
ATOM 3359 N N . LEU A 1 446 ? 11.280 -23.588 35.720 1.00 35.58 473 LEU A N 1
ATOM 3360 C CA . LEU A 1 446 ? 12.024 -24.856 35.511 1.00 35.91 473 LEU A CA 1
ATOM 3361 C C . LEU A 1 446 ? 12.326 -25.022 34.022 1.00 33.28 473 LEU A C 1
ATOM 3362 O O . LEU A 1 446 ? 11.374 -25.027 33.227 1.00 33.03 473 LEU A O 1
ATOM 3367 N N . ALA A 1 447 ? 13.599 -25.186 33.671 1.00 32.25 474 ALA A N 1
ATOM 3368 C CA . ALA A 1 447 ? 14.050 -25.514 32.304 1.00 34.45 474 ALA A CA 1
ATOM 3369 C C . ALA A 1 447 ? 14.379 -27.002 32.257 1.00 33.97 474 ALA A C 1
ATOM 3370 O O . ALA A 1 447 ? 15.084 -27.476 33.164 1.00 36.55 474 ALA A O 1
ATOM 3372 N N . LEU A 1 448 ? 13.873 -27.702 31.249 1.00 32.02 475 LEU A N 1
ATOM 3373 C CA . LEU A 1 448 ? 14.211 -29.119 30.963 1.00 33.87 475 LEU A CA 1
ATOM 3374 C C . LEU A 1 448 ? 15.052 -29.175 29.683 1.00 34.70 475 LEU A C 1
ATOM 3375 O O . LEU A 1 448 ? 14.565 -28.750 28.588 1.00 30.49 475 LEU A O 1
ATOM 3380 N N . LEU A 1 449 ? 16.257 -29.722 29.810 1.00 34.56 476 LEU A N 1
ATOM 3381 C CA . LEU A 1 449 ? 17.287 -29.746 28.743 1.00 35.91 476 LEU A CA 1
ATOM 3382 C C . LEU A 1 449 ? 17.459 -31.150 28.166 1.00 33.37 476 LEU A C 1
ATOM 3383 O O . LEU A 1 449 ? 18.038 -31.251 27.084 1.00 36.77 476 LEU A O 1
ATOM 3388 N N . GLY A 1 450 ? 16.952 -32.187 28.821 1.00 35.32 477 GLY A N 1
ATOM 3389 C CA . GLY A 1 450 ? 17.150 -33.579 28.368 1.00 33.96 477 GLY A CA 1
ATOM 3390 C C . GLY A 1 450 ? 16.204 -33.990 27.251 1.00 34.75 477 GLY A C 1
ATOM 3391 O O . GLY A 1 450 ? 15.285 -33.218 26.875 1.00 31.79 477 GLY A O 1
ATOM 3392 N N . ASN A 1 451 ? 16.423 -35.196 26.751 1.00 35.81 478 ASN A N 1
ATOM 3393 C CA . ASN A 1 451 ? 15.547 -35.878 25.776 1.00 39.21 478 ASN A CA 1
ATOM 3394 C C . ASN A 1 451 ? 14.573 -36.713 26.603 1.00 33.02 478 ASN A C 1
ATOM 3395 O O . ASN A 1 451 ? 14.933 -37.814 26.954 1.00 33.63 478 ASN A O 1
ATOM 3400 N N . ASN A 1 452 ? 13.402 -36.183 26.930 1.00 30.62 479 ASN A N 1
ATOM 3401 C CA . ASN A 1 452 ? 12.526 -36.779 27.969 1.00 31.39 479 ASN A CA 1
ATOM 3402 C C . ASN A 1 452 ? 11.463 -37.625 27.273 1.00 32.33 479 ASN A C 1
ATOM 3403 O O . ASN A 1 452 ? 10.891 -37.149 26.272 1.00 30.30 479 ASN A O 1
ATOM 3408 N N . THR A 1 453 ? 11.221 -38.829 27.794 1.00 30.95 480 THR A N 1
ATOM 3409 C CA . THR A 1 453 ? 10.259 -39.813 27.228 1.00 33.87 480 THR A CA 1
ATOM 3410 C C . THR A 1 453 ? 9.159 -40.186 28.224 1.00 35.35 480 THR A C 1
ATOM 3411 O O . THR A 1 453 ? 8.422 -41.133 27.927 1.00 35.42 480 THR A O 1
ATOM 3415 N N . TYR A 1 454 ? 9.051 -39.519 29.378 1.00 34.79 481 TYR A N 1
ATOM 3416 C CA . TYR A 1 454 ? 8.025 -39.882 30.392 1.00 33.75 481 TYR A CA 1
ATOM 3417 C C . TYR A 1 454 ? 6.653 -39.843 29.701 1.00 32.36 481 TYR A C 1
ATOM 3418 O O . TYR A 1 454 ? 6.415 -38.965 28.878 1.00 34.63 481 TYR A O 1
ATOM 3427 N N A ARG A 1 455 ? 5.778 -40.789 30.042 0.43 33.83 482 ARG A N 1
ATOM 3428 N N B ARG A 1 455 ? 5.771 -40.783 30.043 0.57 34.18 482 ARG A N 1
ATOM 3429 C CA A ARG A 1 455 ? 4.508 -41.047 29.311 0.43 36.43 482 ARG A CA 1
ATOM 3430 C CA B ARG A 1 455 ? 4.498 -41.040 29.313 0.57 37.80 482 ARG A CA 1
ATOM 3431 C C A ARG A 1 455 ? 3.381 -40.166 29.863 0.43 36.39 482 ARG A C 1
ATOM 3432 C C B ARG A 1 455 ? 3.370 -40.170 29.871 0.57 37.28 482 ARG A C 1
ATOM 3433 O O A ARG A 1 455 ? 2.411 -39.939 29.130 0.43 39.89 482 ARG A O 1
ATOM 3434 O O B ARG A 1 455 ? 2.384 -39.969 29.158 0.57 41.74 482 ARG A O 1
ATOM 3449 N N . GLY A 1 456 ? 3.510 -39.660 31.089 1.00 35.48 483 GLY A N 1
ATOM 3450 C CA . GLY A 1 456 ? 2.449 -38.873 31.724 1.00 33.48 483 GLY A CA 1
ATOM 3451 C C . GLY A 1 456 ? 2.304 -37.505 31.085 1.00 33.18 483 GLY A C 1
ATOM 3452 O O . GLY A 1 456 ? 3.242 -37.050 30.424 1.00 33.83 483 GLY A O 1
ATOM 3453 N N . ASP A 1 457 ? 1.176 -36.857 31.351 1.00 33.78 484 ASP A N 1
ATOM 3454 C CA . ASP A 1 457 ? 0.881 -35.474 30.910 1.00 35.81 484 ASP A CA 1
ATOM 3455 C C . ASP A 1 457 ? 1.786 -34.500 31.669 1.00 34.51 484 ASP A C 1
ATOM 3456 O O . ASP A 1 457 ? 2.243 -34.828 32.803 1.00 31.14 484 ASP A O 1
ATOM 3461 N N . THR A 1 458 ? 1.994 -33.328 31.081 1.00 31.91 485 THR A N 1
ATOM 3462 C CA . THR A 1 458 ? 2.694 -32.185 31.711 1.00 32.86 485 THR A CA 1
ATOM 3463 C C . THR A 1 458 ? 1.692 -31.065 31.963 1.00 31.81 485 THR A C 1
ATOM 3464 O O . THR A 1 458 ? 1.055 -30.592 31.004 1.00 31.46 485 THR A O 1
ATOM 3468 N N . TRP A 1 459 ? 1.542 -30.674 33.223 1.00 33.55 486 TRP A N 1
ATOM 3469 C CA . TRP A 1 459 ? 0.641 -29.574 33.657 1.00 34.39 486 TRP A CA 1
ATOM 3470 C C . TRP A 1 459 ? 1.489 -28.385 34.101 1.00 34.08 486 TRP A C 1
ATOM 3471 O O . TRP A 1 459 ? 2.239 -28.515 35.069 1.00 34.44 486 TRP A O 1
ATOM 3482 N N . VAL A 1 460 ? 1.390 -27.259 33.413 1.00 33.25 487 VAL A N 1
ATOM 3483 C CA . VAL A 1 460 ? 2.035 -26.003 33.882 1.00 33.54 487 VAL A CA 1
ATOM 3484 C C . VAL A 1 460 ? 0.960 -25.177 34.594 1.00 34.94 487 VAL A C 1
ATOM 3485 O O . VAL A 1 460 ? 0.160 -24.515 33.924 1.00 32.52 487 VAL A O 1
ATOM 3489 N N . LYS A 1 461 ? 0.940 -25.246 35.919 1.00 36.90 488 LYS A N 1
ATOM 3490 C CA . LYS A 1 461 ? -0.127 -24.650 36.768 1.00 34.90 488 LYS A CA 1
ATOM 3491 C C . LYS A 1 461 ? 0.300 -23.240 37.151 1.00 34.97 488 LYS A C 1
ATOM 3492 O O . LYS A 1 461 ? -0.563 -22.420 37.439 1.00 40.32 488 LYS A O 1
ATOM 3498 N N . GLN A 1 462 ? 1.604 -22.978 37.190 1.00 33.45 489 GLN A N 1
ATOM 3499 C CA . GLN A 1 462 ? 2.111 -21.672 37.649 1.00 35.01 489 GLN A CA 1
ATOM 3500 C C . GLN A 1 462 ? 3.553 -21.483 37.182 1.00 32.33 489 GLN A C 1
ATOM 3501 O O . GLN A 1 462 ? 4.280 -22.475 37.101 1.00 34.49 489 GLN A O 1
ATOM 3507 N N . GLY A 1 463 ? 3.924 -20.240 36.897 1.00 32.85 490 GLY A N 1
ATOM 3508 C CA . GLY A 1 463 ? 5.278 -19.845 36.496 1.00 35.14 490 GLY A CA 1
ATOM 3509 C C . GLY A 1 463 ? 5.592 -20.414 35.132 1.00 35.88 490 GLY A C 1
ATOM 3510 O O . GLY A 1 463 ? 4.641 -20.749 34.383 1.00 38.03 490 GLY A O 1
ATOM 3511 N N . VAL A 1 464 ? 6.875 -20.590 34.855 1.00 36.42 491 VAL A N 1
ATOM 3512 C CA . VAL A 1 464 ? 7.388 -20.944 33.509 1.00 37.09 491 VAL A CA 1
ATOM 3513 C C . VAL A 1 464 ? 7.989 -22.356 33.514 1.00 35.24 491 VAL A C 1
ATOM 3514 O O . VAL A 1 464 ? 8.839 -22.678 34.358 1.00 33.08 491 VAL A O 1
ATOM 3518 N N . LEU A 1 465 ? 7.583 -23.156 32.538 1.00 34.65 492 LEU A N 1
ATOM 3519 C CA . LEU A 1 465 ? 8.261 -24.413 32.147 1.00 34.76 492 LEU A CA 1
ATOM 3520 C C . LEU A 1 465 ? 8.897 -24.185 30.780 1.00 33.08 492 LEU A C 1
ATOM 3521 O O . LEU A 1 465 ? 8.130 -24.043 29.810 1.00 32.68 492 LEU A O 1
ATOM 3526 N N . ALA A 1 466 ? 10.221 -24.104 30.732 1.00 33.08 493 ALA A N 1
ATOM 3527 C CA . ALA A 1 466 ? 11.010 -23.911 29.492 1.00 35.05 493 ALA A CA 1
ATOM 3528 C C . ALA A 1 466 ? 11.508 -25.269 28.993 1.00 36.81 493 ALA A C 1
ATOM 3529 O O . ALA A 1 466 ? 12.304 -25.912 29.698 1.00 35.99 493 ALA A O 1
ATOM 3531 N N . ILE A 1 467 ? 11.033 -25.702 27.830 1.00 35.28 494 ILE A N 1
ATOM 3532 C CA . ILE A 1 467 ? 11.498 -26.960 27.189 1.00 38.19 494 ILE A CA 1
ATOM 3533 C C . ILE A 1 467 ? 12.584 -26.625 26.151 1.00 37.24 494 ILE A C 1
ATOM 3534 O O . ILE A 1 467 ? 12.249 -26.100 25.098 1.00 36.35 494 ILE A O 1
ATOM 3539 N N . ASP A 1 468 ? 13.834 -26.967 26.434 1.00 38.72 495 ASP A N 1
ATOM 3540 C CA . ASP A 1 468 ? 15.000 -26.745 25.534 1.00 42.55 495 ASP A CA 1
ATOM 3541 C C . ASP A 1 468 ? 15.429 -28.069 24.897 1.00 39.47 495 ASP A C 1
ATOM 3542 O O . ASP A 1 468 ? 15.890 -28.044 23.792 1.00 36.97 495 ASP A O 1
ATOM 3547 N N . GLY A 1 469 ? 15.304 -29.185 25.603 1.00 38.94 496 GLY A N 1
ATOM 3548 C CA . GLY A 1 469 ? 15.460 -30.517 25.009 1.00 36.46 496 GLY A CA 1
ATOM 3549 C C . GLY A 1 469 ? 14.135 -30.908 24.400 1.00 35.62 496 GLY A C 1
ATOM 3550 O O . GLY A 1 469 ? 13.629 -30.148 23.581 1.00 34.87 496 GLY A O 1
ATOM 3551 N N . SER A 1 470 ? 13.555 -32.024 24.817 1.00 34.53 497 SER A N 1
ATOM 3552 C CA . SER A 1 470 ? 12.257 -32.476 24.269 1.00 36.25 497 SER A CA 1
ATOM 3553 C C . SER A 1 470 ? 11.474 -33.223 25.337 1.00 34.35 497 SER A C 1
ATOM 3554 O O . SER A 1 470 ? 12.093 -33.827 26.213 1.00 37.36 497 SER A O 1
ATOM 3557 N N . VAL A 1 471 ? 10.153 -33.144 25.262 1.00 33.10 498 VAL A N 1
ATOM 3558 C CA . VAL A 1 471 ? 9.222 -34.011 26.023 1.00 33.20 498 VAL A CA 1
ATOM 3559 C C . VAL A 1 471 ? 8.278 -34.632 24.994 1.00 34.77 498 VAL A C 1
ATOM 3560 O O . VAL A 1 471 ? 7.783 -33.897 24.108 1.00 34.30 498 VAL A O 1
ATOM 3564 N N . ALA A 1 472 ? 8.034 -35.936 25.106 1.00 33.38 499 ALA A N 1
ATOM 3565 C CA . ALA A 1 472 ? 7.034 -36.655 24.292 1.00 36.01 499 ALA A CA 1
ATOM 3566 C C . ALA A 1 472 ? 5.632 -36.431 24.865 1.00 37.39 499 ALA A C 1
ATOM 3567 O O . ALA A 1 472 ? 4.682 -36.887 24.272 1.00 55.08 499 ALA A O 1
ATOM 3569 N N . SER A 1 473 ? 5.494 -35.658 25.924 1.00 38.19 500 SER A N 1
ATOM 3570 C CA . SER A 1 473 ? 4.241 -35.506 26.704 1.00 35.31 500 SER A CA 1
ATOM 3571 C C . SER A 1 473 ? 3.327 -34.444 26.072 1.00 35.32 500 SER A C 1
ATOM 3572 O O . SER A 1 473 ? 3.827 -33.574 25.368 1.00 34.63 500 SER A O 1
ATOM 3575 N N . ASN A 1 474 ? 2.017 -34.543 26.320 1.00 37.01 501 ASN A N 1
ATOM 3576 C CA . ASN A 1 474 ? 1.000 -33.476 26.107 1.00 36.79 501 ASN A CA 1
ATOM 3577 C C . ASN A 1 474 ? 1.099 -32.460 27.250 1.00 37.17 501 ASN A C 1
ATOM 3578 O O . ASN A 1 474 ? 1.105 -32.871 28.423 1.00 35.82 501 ASN A O 1
ATOM 3583 N N . VAL A 1 475 ? 1.194 -31.177 26.923 1.00 33.38 502 VAL A N 1
ATOM 3584 C CA . VAL A 1 475 ? 1.345 -30.087 27.920 1.00 33.87 502 VAL A CA 1
ATOM 3585 C C . VAL A 1 475 ? 0.017 -29.334 28.039 1.00 36.01 502 VAL A C 1
ATOM 3586 O O . VAL A 1 475 ? -0.532 -28.913 27.007 1.00 36.50 502 VAL A O 1
ATOM 3590 N N . TYR A 1 476 ? -0.465 -29.160 29.262 1.00 32.83 503 TYR A N 1
ATOM 3591 C CA . TYR A 1 476 ? -1.629 -28.294 29.560 1.00 35.45 503 TYR A CA 1
ATOM 3592 C C . TYR A 1 476 ? -1.114 -27.093 30.347 1.00 32.94 503 TYR A C 1
ATOM 3593 O O . TYR A 1 476 ? -0.567 -27.271 31.412 1.00 34.88 503 TYR A O 1
ATOM 3602 N N . ILE A 1 477 ? -1.265 -25.905 29.784 1.00 33.55 504 ILE A N 1
ATOM 3603 C CA . ILE A 1 477 ? -0.834 -24.634 30.416 1.00 34.80 504 ILE A CA 1
ATOM 3604 C C . ILE A 1 477 ? -2.072 -23.983 31.019 1.00 36.89 504 ILE A C 1
ATOM 3605 O O . ILE A 1 477 ? -2.964 -23.575 30.263 1.00 38.42 504 ILE A O 1
ATOM 3610 N N . GLU A 1 478 ? -2.135 -23.931 32.352 1.00 38.14 505 GLU A N 1
ATOM 3611 C CA . GLU A 1 478 ? -3.345 -23.402 33.037 1.00 40.62 505 GLU A CA 1
ATOM 3612 C C . GLU A 1 478 ? -3.171 -21.925 33.395 1.00 39.89 505 GLU A C 1
ATOM 3613 O O . GLU A 1 478 ? -2.166 -21.321 32.968 1.00 38.66 505 GLU A O 1
ATOM 3619 N N . ASN A 1 479 ? -4.112 -21.378 34.171 1.00 41.43 506 ASN A N 1
ATOM 3620 C CA . ASN A 1 479 ? -4.049 -19.955 34.598 1.00 42.26 506 ASN A CA 1
ATOM 3621 C C . ASN A 1 479 ? -2.681 -19.651 35.215 1.00 38.48 506 ASN A C 1
ATOM 3622 O O . ASN A 1 479 ? -2.222 -20.483 36.025 1.00 42.85 506 ASN A O 1
ATOM 3627 N N . SER A 1 480 ? -2.067 -18.520 34.844 1.00 35.64 507 SER A N 1
ATOM 3628 C CA . SER A 1 480 ? -0.758 -18.076 35.412 1.00 36.43 507 SER A CA 1
ATOM 3629 C C . SER A 1 480 ? 0.413 -18.980 34.994 1.00 35.82 507 SER A C 1
ATOM 3630 O O . SER A 1 480 ? 1.543 -18.689 35.433 1.00 35.75 507 SER A O 1
ATOM 3633 N N . GLY A 1 481 ? 0.184 -20.021 34.183 1.00 34.60 508 GLY A N 1
ATOM 3634 C CA . GLY A 1 481 ? 1.344 -20.799 33.698 1.00 36.66 508 GLY A CA 1
ATOM 3635 C C . GLY A 1 481 ? 1.850 -20.336 32.336 1.00 35.46 508 GLY A C 1
ATOM 3636 O O . GLY A 1 481 ? 1.061 -19.764 31.570 1.00 32.85 508 GLY A O 1
ATOM 3637 N N . THR A 1 482 ? 3.110 -20.651 32.015 1.00 35.30 509 THR A N 1
ATOM 3638 C CA . THR A 1 482 ? 3.757 -20.334 30.723 1.00 35.58 509 THR A CA 1
ATOM 3639 C C . THR A 1 482 ? 4.622 -21.506 30.238 1.00 36.09 509 THR A C 1
ATOM 3640 O O . THR A 1 482 ? 5.425 -22.010 31.026 1.00 35.35 509 THR A O 1
ATOM 3644 N N . LEU A 1 483 ? 4.420 -21.923 28.983 1.00 34.10 510 LEU A N 1
ATOM 3645 C CA . LEU A 1 483 ? 5.306 -22.841 28.227 1.00 33.51 510 LEU A CA 1
ATOM 3646 C C . LEU A 1 483 ? 6.253 -22.007 27.360 1.00 32.83 510 LEU A C 1
ATOM 3647 O O . LEU A 1 483 ? 5.763 -21.207 26.538 1.00 34.19 510 LEU A O 1
ATOM 3652 N N A SER A 1 484 ? 7.558 -22.213 27.520 0.55 32.17 511 SER A N 1
ATOM 3653 N N B SER A 1 484 ? 7.562 -22.195 27.532 0.45 32.03 511 SER A N 1
ATOM 3654 C CA A SER A 1 484 ? 8.639 -21.464 26.826 0.55 34.43 511 SER A CA 1
ATOM 3655 C CA B SER A 1 484 ? 8.634 -21.463 26.805 0.45 33.68 511 SER A CA 1
ATOM 3656 C C A SER A 1 484 ? 9.664 -22.459 26.262 0.55 36.61 511 SER A C 1
ATOM 3657 C C B SER A 1 484 ? 9.652 -22.462 26.242 0.45 36.12 511 SER A C 1
ATOM 3658 O O A SER A 1 484 ? 9.464 -23.691 26.425 0.55 34.49 511 SER A O 1
ATOM 3659 O O B SER A 1 484 ? 9.436 -23.691 26.390 0.45 34.64 511 SER A O 1
ATOM 3664 N N . GLY A 1 485 ? 10.711 -21.955 25.603 1.00 38.56 512 GLY A N 1
ATOM 3665 C CA . GLY A 1 485 ? 11.852 -22.775 25.152 1.00 39.63 512 GLY A CA 1
ATOM 3666 C C . GLY A 1 485 ? 11.927 -22.977 23.650 1.00 38.42 512 GLY A C 1
ATOM 3667 O O . GLY A 1 485 ? 10.980 -22.698 22.934 1.00 36.91 512 GLY A O 1
ATOM 3668 N N . GLU A 1 486 ? 13.073 -23.456 23.195 1.00 43.44 513 GLU A N 1
ATOM 3669 C CA . GLU A 1 486 ? 13.383 -23.628 21.759 1.00 47.49 513 GLU A CA 1
ATOM 3670 C C . GLU A 1 486 ? 13.312 -25.117 21.414 1.00 45.25 513 GLU A C 1
ATOM 3671 O O . GLU A 1 486 ? 13.720 -25.463 20.312 1.00 47.10 513 GLU A O 1
ATOM 3677 N N . GLY A 1 487 ? 12.743 -25.939 22.301 1.00 39.53 514 GLY A N 1
ATOM 3678 C CA . GLY A 1 487 ? 12.721 -27.403 22.185 1.00 34.52 514 GLY A CA 1
ATOM 3679 C C . GLY A 1 487 ? 11.412 -27.914 21.605 1.00 33.93 514 GLY A C 1
ATOM 3680 O O . GLY A 1 487 ? 10.728 -27.174 20.875 1.00 33.69 514 GLY A O 1
ATOM 3681 N N . THR A 1 488 ? 11.109 -29.177 21.874 1.00 32.06 515 THR A N 1
ATOM 3682 C CA . THR A 1 488 ? 9.977 -29.926 21.280 1.00 31.21 515 THR A CA 1
ATOM 3683 C C . THR A 1 488 ? 9.056 -30.449 22.388 1.00 31.11 515 THR A C 1
ATOM 3684 O O . THR A 1 488 ? 9.546 -31.020 23.399 1.00 30.28 515 THR A O 1
ATOM 3688 N N . VAL A 1 489 ? 7.759 -30.312 22.177 1.00 31.63 516 VAL A N 1
ATOM 3689 C CA . VAL A 1 489 ? 6.718 -30.945 23.032 1.00 33.20 516 VAL A CA 1
ATOM 3690 C C . VAL A 1 489 ? 5.837 -31.790 22.114 1.00 30.75 516 VAL A C 1
ATOM 3691 O O . VAL A 1 489 ? 5.820 -31.521 20.915 1.00 32.83 516 VAL A O 1
ATOM 3695 N N . GLY A 1 490 ? 5.146 -32.783 22.669 1.00 33.34 517 GLY A N 1
ATOM 3696 C CA . GLY A 1 490 ? 4.177 -33.635 21.951 1.00 34.11 517 GLY A CA 1
ATOM 3697 C C . GLY A 1 490 ? 3.003 -32.831 21.440 1.00 33.89 517 GLY A C 1
ATOM 3698 O O . GLY A 1 490 ? 2.640 -32.979 20.281 1.00 40.39 517 GLY A O 1
ATOM 3699 N N . ALA A 1 491 ? 2.453 -31.960 22.276 1.00 34.44 518 ALA A N 1
ATOM 3700 C CA . ALA A 1 491 ? 1.215 -31.194 22.012 1.00 32.01 518 ALA A CA 1
ATOM 3701 C C . ALA A 1 491 ? 1.062 -30.196 23.138 1.00 33.02 518 ALA A C 1
ATOM 3702 O O . ALA A 1 491 ? 1.677 -30.419 24.193 1.00 31.54 518 ALA A O 1
ATOM 3704 N N . PHE A 1 492 ? 0.266 -29.152 22.950 1.00 31.91 519 PHE A N 1
ATOM 3705 C CA . PHE A 1 492 ? -0.053 -28.271 24.090 1.00 31.69 519 PHE A CA 1
ATOM 3706 C C . PHE A 1 492 ? -1.476 -27.794 23.933 1.00 31.65 519 PHE A C 1
ATOM 3707 O O . PHE A 1 492 ? -2.011 -27.751 22.804 1.00 34.81 519 PHE A O 1
ATOM 3715 N N . ARG A 1 493 ? -2.065 -27.475 25.068 1.00 33.00 520 ARG A N 1
ATOM 3716 C CA . ARG A 1 493 ? -3.352 -26.765 25.138 1.00 37.32 520 ARG A CA 1
ATOM 3717 C C . ARG A 1 493 ? -3.190 -25.649 26.159 1.00 35.07 520 ARG A C 1
ATOM 3718 O O . ARG A 1 493 ? -2.922 -25.948 27.353 1.00 33.43 520 ARG A O 1
ATOM 3726 N N . ALA A 1 494 ? -3.270 -24.415 25.679 1.00 31.92 521 ALA A N 1
ATOM 3727 C CA . ALA A 1 494 ? -3.186 -23.197 26.507 1.00 35.80 521 ALA A CA 1
ATOM 3728 C C . ALA A 1 494 ? -4.616 -22.795 26.882 1.00 37.43 521 ALA A C 1
ATOM 3729 O O . ALA A 1 494 ? -5.438 -22.499 25.978 1.00 36.94 521 ALA A O 1
ATOM 3731 N N . ALA A 1 495 ? -4.919 -22.822 28.172 1.00 36.73 522 ALA A N 1
ATOM 3732 C CA . ALA A 1 495 ? -6.264 -22.507 28.682 1.00 36.14 522 ALA A CA 1
ATOM 3733 C C . ALA A 1 495 ? -6.337 -21.003 28.912 1.00 37.86 522 ALA A C 1
ATOM 3734 O O . ALA A 1 495 ? -5.283 -20.325 28.777 1.00 37.58 522 ALA A O 1
ATOM 3736 N N . ARG A 1 496 ? -7.524 -20.516 29.280 1.00 38.33 523 ARG A N 1
ATOM 3737 C CA . ARG A 1 496 ? -7.738 -19.126 29.736 1.00 40.61 523 ARG A CA 1
ATOM 3738 C C . ARG A 1 496 ? -6.596 -18.742 30.686 1.00 40.07 523 ARG A C 1
ATOM 3739 O O . ARG A 1 496 ? -6.315 -19.498 31.632 1.00 42.63 523 ARG A O 1
ATOM 3747 N N . SER A 1 497 ? -5.910 -17.640 30.377 1.00 41.93 524 SER A N 1
ATOM 3748 C CA . SER A 1 497 ? -4.804 -17.035 31.165 1.00 44.27 524 SER A CA 1
ATOM 3749 C C . SER A 1 497 ? -3.530 -17.895 31.188 1.00 39.94 524 SER A C 1
ATOM 3750 O O . SER A 1 497 ? -2.584 -17.493 31.887 1.00 40.18 524 SER A O 1
ATOM 3753 N N . GLY A 1 498 ? -3.484 -19.003 30.445 1.00 37.81 525 GLY A N 1
ATOM 3754 C CA . GLY A 1 498 ? -2.234 -19.718 30.133 1.00 40.08 525 GLY A CA 1
ATOM 3755 C C . GLY A 1 498 ? -1.492 -19.060 28.974 1.00 37.93 525 GLY A C 1
ATOM 3756 O O . GLY A 1 498 ? -2.126 -18.568 28.057 1.00 36.78 525 GLY A O 1
ATOM 3757 N N . SER A 1 499 ? -0.171 -19.063 28.999 1.00 37.98 526 SER A N 1
ATOM 3758 C CA . SER A 1 499 ? 0.675 -18.363 28.005 1.00 36.73 526 SER A CA 1
ATOM 3759 C C . SER A 1 499 ? 1.608 -19.354 27.295 1.00 34.56 526 SER A C 1
ATOM 3760 O O . SER A 1 499 ? 2.098 -20.311 27.925 1.00 29.58 526 SER A O 1
ATOM 3763 N N . VAL A 1 500 ? 1.855 -19.124 26.007 1.00 33.17 527 VAL A N 1
ATOM 3764 C CA . VAL A 1 500 ? 3.007 -19.736 25.299 1.00 33.20 527 VAL A CA 1
ATOM 3765 C C . VAL A 1 500 ? 3.957 -18.612 24.861 1.00 32.24 527 VAL A C 1
ATOM 3766 O O . VAL A 1 500 ? 3.497 -17.630 24.289 1.00 35.70 527 VAL A O 1
ATOM 3770 N N . ALA A 1 501 ? 5.236 -18.746 25.185 1.00 33.53 528 ALA A N 1
ATOM 3771 C CA . ALA A 1 501 ? 6.309 -17.771 24.883 1.00 36.33 528 ALA A CA 1
ATOM 3772 C C . ALA A 1 501 ? 7.494 -18.514 24.276 1.00 36.48 528 ALA A C 1
ATOM 3773 O O . ALA A 1 501 ? 8.450 -18.819 24.980 1.00 40.76 528 ALA A O 1
ATOM 3775 N N . PRO A 1 502 ? 7.487 -18.808 22.954 1.00 37.04 529 PRO A N 1
ATOM 3776 C CA . PRO A 1 502 ? 8.508 -19.657 22.345 1.00 37.23 529 PRO A CA 1
ATOM 3777 C C . PRO A 1 502 ? 9.894 -19.041 22.511 1.00 40.62 529 PRO A C 1
ATOM 3778 O O . PRO A 1 502 ? 9.962 -17.856 22.688 1.00 40.13 529 PRO A O 1
ATOM 3782 N N . GLY A 1 503 ? 10.928 -19.880 22.462 1.00 46.41 530 GLY A N 1
ATOM 3783 C CA . GLY A 1 503 ? 12.346 -19.487 22.506 1.00 47.47 530 GLY A CA 1
ATOM 3784 C C . GLY A 1 503 ? 12.771 -19.065 23.899 1.00 50.33 530 GLY A C 1
ATOM 3785 O O . GLY A 1 503 ? 11.921 -19.079 24.831 1.00 49.78 530 GLY A O 1
ATOM 3786 N N . ASN A 1 504 ? 14.060 -18.744 24.026 1.00 54.66 531 ASN A N 1
ATOM 3787 C CA . ASN A 1 504 ? 14.690 -18.003 25.153 1.00 51.99 531 ASN A CA 1
ATOM 3788 C C . ASN A 1 504 ? 15.069 -16.648 24.556 1.00 54.80 531 ASN A C 1
ATOM 3789 O O . ASN A 1 504 ? 16.194 -16.514 23.997 1.00 57.43 531 ASN A O 1
ATOM 3794 N N . GLY A 1 505 ? 14.119 -15.717 24.578 1.00 52.64 532 GLY A N 1
ATOM 3795 C CA . GLY A 1 505 ? 14.039 -14.619 23.596 1.00 50.49 532 GLY A CA 1
ATOM 3796 C C . GLY A 1 505 ? 13.429 -15.126 22.305 1.00 49.29 532 GLY A C 1
ATOM 3797 O O . GLY A 1 505 ? 12.504 -15.952 22.380 1.00 48.21 532 GLY A O 1
ATOM 3798 N N . ILE A 1 506 ? 13.951 -14.702 21.153 1.00 51.52 533 ILE A N 1
ATOM 3799 C CA . ILE A 1 506 ? 13.392 -15.088 19.827 1.00 47.33 533 ILE A CA 1
ATOM 3800 C C . ILE A 1 506 ? 13.808 -16.526 19.547 1.00 45.15 533 ILE A C 1
ATOM 3801 O O . ILE A 1 506 ? 15.014 -16.811 19.528 1.00 44.42 533 ILE A O 1
ATOM 3806 N N . GLY A 1 507 ? 12.827 -17.394 19.348 1.00 40.41 534 GLY A N 1
ATOM 3807 C CA . GLY A 1 507 ? 13.098 -18.799 19.047 1.00 39.40 534 GLY A CA 1
ATOM 3808 C C . GLY A 1 507 ? 11.860 -19.501 18.574 1.00 37.97 534 GLY A C 1
ATOM 3809 O O . GLY A 1 507 ? 10.765 -18.904 18.588 1.00 39.90 534 GLY A O 1
ATOM 3810 N N . THR A 1 508 ? 12.033 -20.740 18.158 1.00 36.95 535 THR A N 1
ATOM 3811 C CA . THR A 1 508 ? 10.917 -21.578 17.679 1.00 39.86 535 THR A CA 1
ATOM 3812 C C . THR A 1 508 ? 10.640 -22.675 18.701 1.00 38.43 535 THR A C 1
ATOM 3813 O O . THR A 1 508 ? 11.586 -23.333 19.124 1.00 37.94 535 THR A O 1
ATOM 3817 N N . LEU A 1 509 ? 9.372 -22.856 19.048 1.00 36.76 536 LEU A N 1
ATOM 3818 C CA . LEU A 1 509 ? 8.903 -24.022 19.827 1.00 34.43 536 LEU A CA 1
ATOM 3819 C C . LEU A 1 509 ? 8.336 -25.022 18.830 1.00 34.76 536 LEU A C 1
ATOM 3820 O O . LEU A 1 509 ? 7.470 -24.639 18.005 1.00 35.81 536 LEU A O 1
ATOM 3825 N N . HIS A 1 510 ? 8.826 -26.252 18.889 1.00 35.34 537 HIS A N 1
ATOM 3826 C CA . HIS A 1 510 ? 8.387 -27.349 18.001 1.00 36.14 537 HIS A CA 1
ATOM 3827 C C . HIS A 1 510 ? 7.336 -28.170 18.733 1.00 34.05 537 HIS A C 1
ATOM 3828 O O . HIS A 1 510 ? 7.555 -28.495 19.902 1.00 30.53 537 HIS A O 1
ATOM 3835 N N . VAL A 1 511 ? 6.241 -28.487 18.046 1.00 33.93 538 VAL A N 1
ATOM 3836 C CA . VAL A 1 511 ? 5.131 -29.317 18.588 1.00 32.46 538 VAL A CA 1
ATOM 3837 C C . VAL A 1 511 ? 4.916 -30.464 17.607 1.00 33.53 538 VAL A C 1
ATOM 3838 O O . VAL A 1 511 ? 4.601 -30.170 16.455 1.00 36.80 538 VAL A O 1
ATOM 3842 N N . LEU A 1 512 ? 5.076 -31.702 18.063 1.00 32.50 539 LEU A N 1
ATOM 3843 C CA . LEU A 1 512 ? 4.973 -32.920 17.221 1.00 36.65 539 LEU A CA 1
ATOM 3844 C C . LEU A 1 512 ? 3.540 -33.105 16.722 1.00 35.98 539 LEU A C 1
ATOM 3845 O O . LEU A 1 512 ? 3.393 -33.638 15.630 1.00 34.83 539 LEU A O 1
ATOM 3850 N N . HIS A 1 513 ? 2.531 -32.723 17.503 1.00 37.35 540 HIS A N 1
ATOM 3851 C CA . HIS A 1 513 ? 1.103 -32.931 17.145 1.00 37.08 540 HIS A CA 1
ATOM 3852 C C . HIS A 1 513 ? 0.375 -31.581 17.179 1.00 37.84 540 HIS A C 1
ATOM 3853 O O . HIS A 1 513 ? 0.822 -30.652 16.463 1.00 38.67 540 HIS A O 1
ATOM 3860 N N . ASP A 1 514 ? -0.673 -31.471 17.995 1.00 35.51 541 ASP A N 1
ATOM 3861 C CA . ASP A 1 514 ? -1.607 -30.320 18.008 1.00 38.84 541 ASP A CA 1
ATOM 3862 C C . ASP A 1 514 ? -1.095 -29.197 18.930 1.00 38.83 541 ASP A C 1
ATOM 3863 O O . ASP A 1 514 ? -0.590 -29.478 20.033 1.00 37.72 541 ASP A O 1
ATOM 3868 N N . ALA A 1 515 ? -1.213 -27.951 18.464 1.00 36.05 542 ALA A N 1
ATOM 3869 C CA . ALA A 1 515 ? -1.100 -26.711 19.257 1.00 36.92 542 ALA A CA 1
ATOM 3870 C C . ALA A 1 515 ? -2.513 -26.126 19.408 1.00 35.45 542 ALA A C 1
ATOM 3871 O O . ALA A 1 515 ? -3.105 -25.802 18.377 1.00 36.97 542 ALA A O 1
ATOM 3873 N N . ILE A 1 516 ? -3.061 -26.069 20.626 1.00 34.84 543 ILE A N 1
ATOM 3874 C CA . ILE A 1 516 ? -4.443 -25.573 20.895 1.00 35.24 543 ILE A CA 1
ATOM 3875 C C . ILE A 1 516 ? -4.364 -24.317 21.765 1.00 34.44 543 ILE A C 1
ATOM 3876 O O . ILE A 1 516 ? -3.769 -24.354 22.846 1.00 32.71 543 ILE A O 1
ATOM 3881 N N . PHE A 1 517 ? -5.020 -23.252 21.317 1.00 37.22 544 PHE A N 1
ATOM 3882 C CA . PHE A 1 517 ? -5.205 -21.976 22.051 1.00 36.18 544 PHE A CA 1
ATOM 3883 C C . PHE A 1 517 ? -6.689 -21.858 22.385 1.00 38.56 544 PHE A C 1
ATOM 3884 O O . PHE A 1 517 ? -7.499 -21.890 21.449 1.00 43.17 544 PHE A O 1
ATOM 3892 N N . ASP A 1 518 ? -7.047 -21.815 23.666 1.00 38.00 545 ASP A N 1
ATOM 3893 C CA . ASP A 1 518 ? -8.462 -21.631 24.097 1.00 43.36 545 ASP A CA 1
ATOM 3894 C C . ASP A 1 518 ? -8.747 -20.128 24.248 1.00 44.53 545 ASP A C 1
ATOM 3895 O O . ASP A 1 518 ? -7.774 -19.350 24.273 1.00 43.36 545 ASP A O 1
ATOM 3900 N N . ARG A 1 519 ? -10.024 -19.739 24.339 1.00 42.00 546 ARG A N 1
ATOM 3901 C CA . ARG A 1 519 ? -10.438 -18.345 24.625 1.00 43.90 546 ARG A CA 1
ATOM 3902 C C . ARG A 1 519 ? -9.705 -17.851 25.880 1.00 44.40 546 ARG A C 1
ATOM 3903 O O . ARG A 1 519 ? -9.688 -18.602 26.869 1.00 43.51 546 ARG A O 1
ATOM 3911 N N . GLY A 1 520 ? -9.112 -16.650 25.833 1.00 39.29 547 GLY A N 1
ATOM 3912 C CA . GLY A 1 520 ? -8.384 -16.045 26.964 1.00 37.19 547 GLY A CA 1
ATOM 3913 C C . GLY A 1 520 ? -6.943 -16.530 27.086 1.00 39.06 547 GLY A C 1
ATOM 3914 O O . GLY A 1 520 ? -6.233 -16.028 27.952 1.00 40.18 547 GLY A O 1
ATOM 3915 N N . SER A 1 521 ? -6.480 -17.466 26.263 1.00 39.36 548 SER A N 1
ATOM 3916 C CA . SER A 1 521 ? -5.048 -17.872 26.254 1.00 38.73 548 SER A CA 1
ATOM 3917 C C . SER A 1 521 ? -4.219 -16.724 25.669 1.00 37.00 548 SER A C 1
ATOM 3918 O O . SER A 1 521 ? -4.781 -15.852 24.984 1.00 36.22 548 SER A O 1
ATOM 3921 N N . GLN A 1 522 ? -2.917 -16.760 25.897 1.00 33.30 549 GLN A N 1
ATOM 3922 C CA . GLN A 1 522 ? -1.967 -15.711 25.475 1.00 35.71 549 GLN A CA 1
ATOM 3923 C C . GLN A 1 522 ? -0.849 -16.369 24.669 1.00 36.93 549 GLN A C 1
ATOM 3924 O O . GLN A 1 522 ? -0.311 -17.385 25.108 1.00 38.74 549 GLN A O 1
ATOM 3930 N N . TYR A 1 523 ? -0.510 -15.781 23.531 1.00 37.63 550 TYR A N 1
ATOM 3931 C CA . TYR A 1 523 ? 0.694 -16.102 22.730 1.00 33.41 550 TYR A CA 1
ATOM 3932 C C . TYR A 1 523 ? 1.584 -14.853 22.724 1.00 36.06 550 TYR A C 1
ATOM 3933 O O . TYR A 1 523 ? 1.222 -13.852 22.039 1.00 34.17 550 TYR A O 1
ATOM 3942 N N . ASN A 1 524 ? 2.681 -14.885 23.491 1.00 33.35 551 ASN A N 1
ATOM 3943 C CA . ASN A 1 524 ? 3.638 -13.755 23.614 1.00 36.20 551 ASN A CA 1
ATOM 3944 C C . ASN A 1 524 ? 4.745 -13.892 22.556 1.00 38.12 551 ASN A C 1
ATOM 3945 O O . ASN A 1 524 ? 5.735 -14.655 22.758 1.00 37.31 551 ASN A O 1
ATOM 3950 N N . VAL A 1 525 ? 4.595 -13.131 21.472 1.00 37.66 552 VAL A N 1
ATOM 3951 C CA . VAL A 1 525 ? 5.505 -13.141 20.287 1.00 38.75 552 VAL A CA 1
ATOM 3952 C C . VAL A 1 525 ? 6.511 -11.990 20.439 1.00 42.17 552 VAL A C 1
ATOM 3953 O O . VAL A 1 525 ? 6.075 -10.808 20.578 1.00 42.94 552 VAL A O 1
ATOM 3957 N N . GLU A 1 526 ? 7.801 -12.325 20.437 1.00 41.18 553 GLU A N 1
ATOM 3958 C CA . GLU A 1 526 ? 8.909 -11.355 20.261 1.00 44.07 553 GLU A CA 1
ATOM 3959 C C . GLU A 1 526 ? 9.193 -11.219 18.755 1.00 44.05 553 GLU A C 1
ATOM 3960 O O . GLU A 1 526 ? 9.173 -12.232 18.050 1.00 39.36 553 GLU A O 1
ATOM 3966 N N . VAL A 1 527 ? 9.382 -9.986 18.285 1.00 44.48 554 VAL A N 1
ATOM 3967 C CA . VAL A 1 527 ? 9.741 -9.649 16.877 1.00 43.12 554 VAL A CA 1
ATOM 3968 C C . VAL A 1 527 ? 11.032 -8.826 16.893 1.00 49.48 554 VAL A C 1
ATOM 3969 O O . VAL A 1 527 ? 11.313 -8.149 17.918 1.00 45.91 554 VAL A O 1
ATOM 3973 N N . ALA A 1 528 ? 11.790 -8.902 15.799 1.00 51.91 555 ALA A N 1
ATOM 3974 C CA . ALA A 1 528 ? 12.963 -8.049 15.517 1.00 52.69 555 ALA A CA 1
ATOM 3975 C C . ALA A 1 528 ? 12.889 -7.570 14.064 1.00 62.11 555 ALA A C 1
ATOM 3976 O O . ALA A 1 528 ? 11.796 -7.645 13.449 1.00 62.37 555 ALA A O 1
ATOM 3978 N N . ASP A 1 529 ? 14.003 -7.082 13.526 1.00 66.32 556 ASP A N 1
ATOM 3979 C CA . ASP A 1 529 ? 14.054 -6.562 12.138 1.00 70.95 556 ASP A CA 1
ATOM 3980 C C . ASP A 1 529 ? 13.981 -7.729 11.145 1.00 74.86 556 ASP A C 1
ATOM 3981 O O . ASP A 1 529 ? 14.431 -8.848 11.484 1.00 75.97 556 ASP A O 1
ATOM 3986 N N . ASN A 1 530 ? 13.399 -7.457 9.974 1.00 75.23 557 ASN A N 1
ATOM 3987 C CA . ASN A 1 530 ? 13.542 -8.248 8.722 1.00 77.11 557 ASN A CA 1
ATOM 3988 C C . ASN A 1 530 ? 12.835 -9.604 8.877 1.00 74.32 557 ASN A C 1
ATOM 3989 O O . ASN A 1 530 ? 13.375 -10.617 8.393 1.00 72.86 557 ASN A O 1
ATOM 3994 N N . GLY A 1 531 ? 11.652 -9.625 9.494 1.00 67.00 558 GLY A N 1
ATOM 3995 C CA . GLY A 1 531 ? 10.830 -10.845 9.590 1.00 64.00 558 GLY A CA 1
ATOM 3996 C C . GLY A 1 531 ? 11.467 -11.912 10.468 1.00 60.17 558 GLY A C 1
ATOM 3997 O O . GLY A 1 531 ? 11.264 -13.096 10.171 1.00 62.95 558 GLY A O 1
ATOM 3998 N N . ARG A 1 532 ? 12.205 -11.527 11.515 1.00 56.68 559 ARG A N 1
ATOM 3999 C CA . ARG A 1 532 ? 12.659 -12.466 12.578 1.00 56.63 559 ARG A CA 1
ATOM 4000 C C . ARG A 1 532 ? 11.714 -12.359 13.784 1.00 53.13 559 ARG A C 1
ATOM 4001 O O . ARG A 1 532 ? 11.533 -11.242 14.327 1.00 52.83 559 ARG A O 1
ATOM 4009 N N . SER A 1 533 ? 11.109 -13.478 14.177 1.00 46.62 560 SER A N 1
ATOM 4010 C CA . SER A 1 533 ? 10.144 -13.536 15.304 1.00 47.12 560 SER A CA 1
ATOM 4011 C C . SER A 1 533 ? 10.113 -14.922 15.948 1.00 44.98 560 SER A C 1
ATOM 4012 O O . SER A 1 533 ? 10.680 -15.870 15.396 1.00 40.03 560 SER A O 1
ATOM 4015 N N . ASP A 1 534 ? 9.473 -14.991 17.111 1.00 43.47 561 ASP A N 1
ATOM 4016 C CA . ASP A 1 534 ? 8.995 -16.241 17.738 1.00 40.75 561 ASP A CA 1
ATOM 4017 C C . ASP A 1 534 ? 8.099 -16.970 16.741 1.00 40.95 561 ASP A C 1
ATOM 4018 O O . ASP A 1 534 ? 7.504 -16.343 15.864 1.00 36.20 561 ASP A O 1
ATOM 4023 N N . LYS A 1 535 ? 8.040 -18.278 16.875 1.00 38.78 562 LYS A N 1
ATOM 4024 C CA . LYS A 1 535 ? 7.227 -19.136 16.005 1.00 37.23 562 LYS A CA 1
ATOM 4025 C C . LYS A 1 535 ? 6.899 -20.416 16.768 1.00 34.68 562 LYS A C 1
ATOM 4026 O O . LYS A 1 535 ? 7.725 -20.927 17.541 1.00 35.41 562 LYS A O 1
ATOM 4032 N N . ILE A 1 536 ? 5.719 -20.932 16.515 1.00 33.98 563 ILE A N 1
ATOM 4033 C CA . ILE A 1 536 ? 5.337 -22.307 16.883 1.00 34.23 563 ILE A CA 1
ATOM 4034 C C . ILE A 1 536 ? 5.305 -23.084 15.573 1.00 34.16 563 ILE A C 1
ATOM 4035 O O . ILE A 1 536 ? 4.581 -22.646 14.658 1.00 32.92 563 ILE A O 1
ATOM 4040 N N . ALA A 1 537 ? 6.098 -24.147 15.492 1.00 31.42 564 ALA A N 1
ATOM 4041 C CA . ALA A 1 537 ? 6.153 -25.096 14.364 1.00 32.87 564 ALA A CA 1
ATOM 4042 C C . ALA A 1 537 ? 5.437 -26.367 14.808 1.00 33.71 564 ALA A C 1
ATOM 4043 O O . ALA A 1 537 ? 6.014 -27.148 15.609 1.00 34.27 564 ALA A O 1
ATOM 4045 N N . ALA A 1 538 ? 4.199 -26.548 14.361 1.00 35.05 565 ALA A N 1
ATOM 4046 C CA . ALA A 1 538 ? 3.328 -27.634 14.845 1.00 36.04 565 ALA A CA 1
ATOM 4047 C C . ALA A 1 538 ? 2.871 -28.480 13.662 1.00 38.81 565 ALA A C 1
ATOM 4048 O O . ALA A 1 538 ? 3.000 -28.040 12.512 1.00 39.79 565 ALA A O 1
ATOM 4050 N N . ARG A 1 539 ? 2.384 -29.677 13.947 1.00 36.00 566 ARG A N 1
ATOM 4051 C CA . ARG A 1 539 ? 1.734 -30.505 12.923 1.00 39.47 566 ARG A CA 1
ATOM 4052 C C . ARG A 1 539 ? 0.381 -29.890 12.557 1.00 39.84 566 ARG A C 1
ATOM 4053 O O . ARG A 1 539 ? 0.055 -29.882 11.378 1.00 40.98 566 ARG A O 1
ATOM 4061 N N . ARG A 1 540 ? -0.360 -29.395 13.542 1.00 38.64 567 ARG A N 1
ATOM 4062 C CA . ARG A 1 540 ? -1.771 -28.995 13.388 1.00 40.67 567 ARG A CA 1
ATOM 4063 C C . ARG A 1 540 ? -2.103 -27.957 14.460 1.00 40.90 567 ARG A C 1
ATOM 4064 O O . ARG A 1 540 ? -1.506 -28.030 15.563 1.00 35.93 567 ARG A O 1
ATOM 4072 N N . ALA A 1 541 ? -3.035 -27.042 14.192 1.00 35.76 568 ALA A N 1
ATOM 4073 C CA . ALA A 1 541 ? -3.375 -25.991 15.175 1.00 39.11 568 ALA A CA 1
ATOM 4074 C C . ALA A 1 541 ? -4.878 -25.750 15.220 1.00 38.48 568 ALA A C 1
ATOM 4075 O O . ALA A 1 541 ? -5.496 -25.605 14.156 1.00 37.48 568 ALA A O 1
ATOM 4077 N N . PHE A 1 542 ? -5.405 -25.684 16.441 1.00 38.60 569 PHE A N 1
ATOM 4078 C CA . PHE A 1 542 ? -6.787 -25.258 16.765 1.00 40.50 569 PHE A CA 1
ATOM 4079 C C . PHE A 1 542 ? -6.707 -23.948 17.543 1.00 40.69 569 PHE A C 1
ATOM 4080 O O . PHE A 1 542 ? -6.142 -23.938 18.652 1.00 40.08 569 PHE A O 1
ATOM 4088 N N . LEU A 1 543 ? -7.200 -22.864 16.941 1.00 39.35 570 LEU A N 1
ATOM 4089 C CA . LEU A 1 543 ? -7.297 -21.536 17.586 1.00 39.14 570 LEU A CA 1
ATOM 4090 C C . LEU A 1 543 ? -8.763 -21.314 17.935 1.00 39.90 570 LEU A C 1
ATOM 4091 O O . LEU A 1 543 ? -9.505 -20.908 17.049 1.00 41.30 570 LEU A O 1
ATOM 4096 N N . ASN A 1 544 ? -9.140 -21.604 19.182 1.00 41.10 571 ASN A N 1
ATOM 4097 C CA . ASN A 1 544 ? -10.494 -21.355 19.737 1.00 40.26 571 ASN A CA 1
ATOM 4098 C C . ASN A 1 544 ? -10.541 -19.933 20.279 1.00 42.94 571 ASN A C 1
ATOM 4099 O O . ASN A 1 544 ? -11.585 -19.520 20.779 1.00 51.35 571 ASN A O 1
ATOM 4104 N N . GLY A 1 545 ? -9.432 -19.217 20.191 1.00 43.96 572 GLY A N 1
ATOM 4105 C CA . GLY A 1 545 ? -9.351 -17.819 20.626 1.00 41.56 572 GLY A CA 1
ATOM 4106 C C . GLY A 1 545 ? -7.936 -17.514 21.036 1.00 44.24 572 GLY A C 1
ATOM 4107 O O . GLY A 1 545 ? -6.998 -18.164 20.493 1.00 45.69 572 GLY A O 1
ATOM 4108 N N . GLY A 1 546 ? -7.781 -16.581 21.964 1.00 40.25 573 GLY A N 1
ATOM 4109 C CA . GLY A 1 546 ? -6.463 -16.201 22.490 1.00 39.64 573 GLY A CA 1
ATOM 4110 C C . GLY A 1 546 ? -6.020 -14.876 21.922 1.00 37.97 573 GLY A C 1
ATOM 4111 O O . GLY A 1 546 ? -6.560 -14.429 20.886 1.00 39.47 573 GLY A O 1
ATOM 4112 N N . SER A 1 547 ? -5.109 -14.235 22.628 1.00 35.61 574 SER A N 1
ATOM 4113 C CA . SER A 1 547 ? -4.529 -12.938 22.248 1.00 36.42 574 SER A CA 1
ATOM 4114 C C . SER A 1 547 ? -3.075 -13.160 21.841 1.00 38.98 574 SER A C 1
ATOM 4115 O O . SER A 1 547 ? -2.336 -13.843 22.574 1.00 36.50 574 SER A O 1
ATOM 4118 N N . VAL A 1 548 ? -2.683 -12.587 20.711 1.00 39.42 575 VAL A N 1
ATOM 4119 C CA . VAL A 1 548 ? -1.261 -12.484 20.301 1.00 38.10 575 VAL A CA 1
ATOM 4120 C C . VAL A 1 548 ? -0.744 -11.150 20.808 1.00 37.96 575 VAL A C 1
ATOM 4121 O O . VAL A 1 548 ? -1.339 -10.145 20.456 1.00 43.23 575 VAL A O 1
ATOM 4125 N N . ASN A 1 549 ? 0.313 -11.177 21.614 1.00 37.08 576 ASN A N 1
ATOM 4126 C CA . ASN A 1 549 ? 0.896 -10.008 22.304 1.00 38.58 576 ASN A CA 1
ATOM 4127 C C . ASN A 1 549 ? 2.314 -9.805 21.765 1.00 41.89 576 ASN A C 1
ATOM 4128 O O . ASN A 1 549 ? 3.172 -10.685 21.976 1.00 42.04 576 ASN A O 1
ATOM 4133 N N . VAL A 1 550 ? 2.543 -8.690 21.072 1.00 41.56 577 VAL A N 1
ATOM 4134 C CA . VAL A 1 550 ? 3.809 -8.452 20.339 1.00 39.21 577 VAL A CA 1
ATOM 4135 C C . VAL A 1 550 ? 4.654 -7.487 21.142 1.00 39.63 577 VAL A C 1
ATOM 4136 O O . VAL A 1 550 ? 4.136 -6.426 21.517 1.00 39.95 577 VAL A O 1
ATOM 4140 N N . SER A 1 551 ? 5.907 -7.869 21.379 1.00 39.40 578 SER A N 1
ATOM 4141 C CA . SER A 1 551 ? 6.942 -7.015 22.012 1.00 43.17 578 SER A CA 1
ATOM 4142 C C . SER A 1 551 ? 8.274 -7.241 21.304 1.00 42.59 578 SER A C 1
ATOM 4143 O O . SER A 1 551 ? 8.393 -8.227 20.567 1.00 46.62 578 SER A O 1
ATOM 4146 N N . LEU A 1 552 ? 9.240 -6.360 21.534 1.00 45.96 579 LEU A N 1
ATOM 4147 C CA . LEU A 1 552 ? 10.639 -6.572 21.101 1.00 45.88 579 LEU A CA 1
ATOM 4148 C C . LEU A 1 552 ? 11.245 -7.633 22.011 1.00 46.81 579 LEU A C 1
ATOM 4149 O O . LEU A 1 552 ? 10.649 -7.907 23.078 1.00 50.06 579 LEU A O 1
ATOM 4154 N N . GLU A 1 553 ? 12.378 -8.194 21.590 1.00 50.57 580 GLU A N 1
ATOM 4155 C CA . GLU A 1 553 ? 13.049 -9.337 22.249 1.00 56.23 580 GLU A CA 1
ATOM 4156 C C . GLU A 1 553 ? 13.454 -8.909 23.657 1.00 60.91 580 GLU A C 1
ATOM 4157 O O . GLU A 1 553 ? 14.145 -7.890 23.777 1.00 59.67 580 GLU A O 1
ATOM 4163 N N . ARG A 1 554 ? 12.988 -9.665 24.659 1.00 65.94 581 ARG A N 1
ATOM 4164 C CA . ARG A 1 554 ? 13.351 -9.555 26.097 1.00 67.10 581 ARG A CA 1
ATOM 4165 C C . ARG A 1 554 ? 12.868 -8.216 26.654 1.00 61.54 581 ARG A C 1
ATOM 4166 O O . ARG A 1 554 ? 13.363 -7.815 27.695 1.00 61.50 581 ARG A O 1
ATOM 4174 N N . SER A 1 555 ? 11.901 -7.580 26.000 1.00 63.44 582 SER A N 1
ATOM 4175 C CA . SER A 1 555 ? 11.250 -6.333 26.468 1.00 60.61 582 SER A CA 1
ATOM 4176 C C . SER A 1 555 ? 10.074 -6.724 27.363 1.00 55.48 582 SER A C 1
ATOM 4177 O O . SER A 1 555 ? 9.353 -7.667 27.005 1.00 58.64 582 SER A O 1
ATOM 4180 N N . GLN A 1 556 ? 9.871 -6.016 28.470 1.00 57.70 583 GLN A N 1
ATOM 4181 C CA . GLN A 1 556 ? 8.860 -6.409 29.485 1.00 61.31 583 GLN A CA 1
ATOM 4182 C C . GLN A 1 556 ? 7.498 -5.830 29.095 1.00 58.71 583 GLN A C 1
ATOM 4183 O O . GLN A 1 556 ? 6.513 -6.195 29.749 1.00 65.66 583 GLN A O 1
ATOM 4189 N N . ASN A 1 557 ? 7.427 -5.024 28.035 1.00 56.33 584 ASN A N 1
ATOM 4190 C CA . ASN A 1 557 ? 6.166 -4.372 27.592 1.00 56.95 584 ASN A CA 1
ATOM 4191 C C . ASN A 1 557 ? 5.879 -4.676 26.121 1.00 52.74 584 ASN A C 1
ATOM 4192 O O . ASN A 1 557 ? 6.820 -4.910 25.332 1.00 48.19 584 ASN A O 1
ATOM 4197 N N . LEU A 1 558 ? 4.603 -4.645 25.766 1.00 48.58 585 LEU A N 1
ATOM 4198 C CA . LEU A 1 558 ? 4.157 -4.671 24.354 1.00 50.82 585 LEU A CA 1
ATOM 4199 C C . LEU A 1 558 ? 4.834 -3.522 23.613 1.00 48.68 585 LEU A C 1
ATOM 4200 O O . LEU A 1 558 ? 5.264 -2.577 24.282 1.00 48.27 585 LEU A O 1
ATOM 4205 N N . LEU A 1 559 ? 4.914 -3.606 22.284 1.00 48.34 586 LEU A N 1
ATOM 4206 C CA . LEU A 1 559 ? 5.499 -2.540 21.427 1.00 47.26 586 LEU A CA 1
ATOM 4207 C C . LEU A 1 559 ? 4.881 -1.202 21.832 1.00 44.29 586 LEU A C 1
ATOM 4208 O O . LEU A 1 559 ? 3.651 -1.132 21.860 1.00 43.45 586 LEU A O 1
ATOM 4213 N N . SER A 1 560 ? 5.697 -0.196 22.141 1.00 47.77 587 SER A N 1
ATOM 4214 C CA . SER A 1 560 ? 5.266 1.223 22.247 1.00 52.50 587 SER A CA 1
ATOM 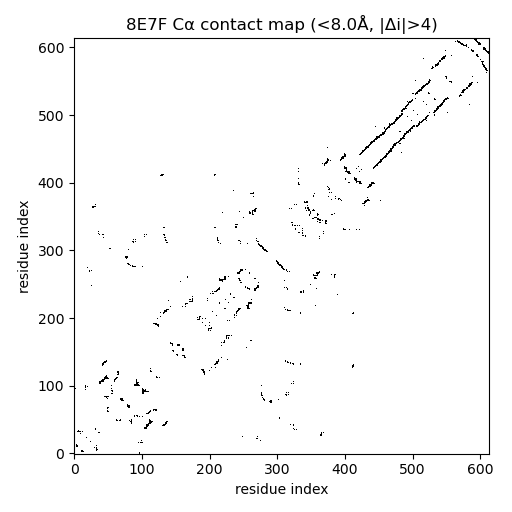4215 C C . SER A 1 560 ? 4.904 1.731 20.844 1.00 55.63 587 SER A C 1
ATOM 4216 O O . SER A 1 560 ? 5.247 1.057 19.845 1.00 58.01 587 SER A O 1
ATOM 4219 N N . GLN A 1 561 ? 4.276 2.901 20.761 1.00 59.59 588 GLN A N 1
ATOM 4220 C CA . GLN A 1 561 ? 3.930 3.553 19.470 1.00 60.40 588 GLN A CA 1
ATOM 4221 C C . GLN A 1 561 ? 5.189 3.764 18.618 1.00 55.65 588 GLN A C 1
ATOM 4222 O O . GLN A 1 561 ? 5.101 3.521 17.410 1.00 55.88 588 GLN A O 1
ATOM 4228 N N . ASN A 1 562 ? 6.301 4.205 19.208 1.00 55.56 589 ASN A N 1
ATOM 4229 C CA . ASN A 1 562 ? 7.549 4.477 18.453 1.00 64.55 589 ASN A CA 1
ATOM 4230 C C . ASN A 1 562 ? 8.105 3.153 17.926 1.00 69.63 589 ASN A C 1
ATOM 4231 O O . ASN A 1 562 ? 8.378 3.068 16.701 1.00 70.47 589 ASN A O 1
ATOM 4236 N N . GLU A 1 563 ? 8.216 2.146 18.794 1.00 66.93 590 GLU A N 1
ATOM 4237 C CA . GLU A 1 563 ? 8.697 0.804 18.392 1.00 62.43 590 GLU A CA 1
ATOM 4238 C C . GLU A 1 563 ? 7.833 0.276 17.237 1.00 57.63 590 GLU A C 1
ATOM 4239 O O . GLU A 1 563 ? 8.421 -0.090 16.209 1.00 55.52 590 GLU A O 1
ATOM 4245 N N . ALA A 1 564 ? 6.499 0.266 17.369 1.00 52.96 591 ALA A N 1
ATOM 4246 C CA . ALA A 1 564 ? 5.581 -0.251 16.321 1.00 54.04 591 ALA A CA 1
ATOM 4247 C C . ALA A 1 564 ? 5.873 0.452 14.987 1.00 59.13 591 ALA A C 1
ATOM 4248 O O . ALA A 1 564 ? 6.098 -0.253 13.981 1.00 60.34 591 ALA A O 1
ATOM 4250 N N . GLN A 1 565 ? 5.909 1.788 14.993 1.00 64.25 592 GLN A N 1
ATOM 4251 C CA . GLN A 1 565 ? 6.152 2.640 13.796 1.00 67.78 592 GLN A CA 1
ATOM 4252 C C . GLN A 1 565 ? 7.516 2.315 13.175 1.00 62.33 592 GLN A C 1
ATOM 4253 O O . GLN A 1 565 ? 7.585 2.309 11.940 1.00 64.58 592 GLN A O 1
ATOM 4259 N N . SER A 1 566 ? 8.538 2.000 13.971 1.00 57.19 593 SER A N 1
ATOM 4260 C CA . SER A 1 566 ? 9.896 1.680 13.458 1.00 55.15 593 SER A CA 1
ATOM 4261 C C . SER A 1 566 ? 9.885 0.326 12.740 1.00 55.97 593 SER A C 1
ATOM 4262 O O . SER A 1 566 ? 10.844 0.066 12.010 1.00 54.35 593 SER A O 1
ATOM 4265 N N . LEU A 1 567 ? 8.855 -0.503 12.957 1.00 56.26 594 LEU A N 1
ATOM 4266 C CA . LEU A 1 567 ? 8.730 -1.872 12.383 1.00 57.72 594 LEU A CA 1
ATOM 4267 C C . LEU A 1 567 ? 7.654 -1.885 11.294 1.00 56.80 594 LEU A C 1
ATOM 4268 O O . LEU A 1 567 ? 7.374 -2.980 10.757 1.00 51.63 594 LEU A O 1
ATOM 4273 N N . LEU A 1 568 ? 7.082 -0.722 10.968 1.00 55.11 595 LEU A N 1
ATOM 4274 C CA . LEU A 1 568 ? 5.914 -0.631 10.053 1.00 56.63 595 LEU A CA 1
ATOM 4275 C C . LEU A 1 568 ? 6.276 -1.374 8.760 1.00 56.64 595 LEU A C 1
ATOM 4276 O O . LEU A 1 568 ? 7.406 -1.182 8.275 1.00 53.04 595 LEU A O 1
ATOM 4281 N N . GLY A 1 569 ? 5.402 -2.289 8.317 1.00 52.19 596 GLY A N 1
ATOM 4282 C CA . GLY A 1 569 ? 5.537 -3.069 7.072 1.00 50.98 596 GLY A CA 1
ATOM 4283 C C . GLY A 1 569 ? 6.265 -4.410 7.231 1.00 50.33 596 GLY A C 1
ATOM 4284 O O . GLY A 1 569 ? 6.175 -5.249 6.297 1.00 46.63 596 GLY A O 1
ATOM 4285 N N . ASN A 1 570 ? 6.983 -4.631 8.332 1.00 49.86 597 ASN A N 1
ATOM 4286 C CA . ASN A 1 570 ? 7.588 -5.956 8.633 1.00 50.03 597 ASN A CA 1
ATOM 4287 C C . ASN A 1 570 ? 6.509 -7.041 8.677 1.00 49.83 597 ASN A C 1
ATOM 4288 O O . ASN A 1 570 ? 5.408 -6.810 9.236 1.00 50.08 597 ASN A O 1
ATOM 4293 N N . LYS A 1 571 ? 6.816 -8.184 8.077 1.00 47.60 598 LYS A N 1
ATOM 4294 C CA . LYS A 1 571 ? 5.942 -9.372 8.094 1.00 48.70 598 LYS A CA 1
ATOM 4295 C C . LYS A 1 571 ? 6.711 -10.500 8.768 1.00 47.51 598 LYS A C 1
ATOM 4296 O O . LYS A 1 571 ? 7.951 -10.472 8.753 1.00 50.88 598 LYS A O 1
ATOM 4302 N N . TYR A 1 572 ? 5.976 -11.379 9.435 1.00 42.65 599 TYR A N 1
ATOM 4303 C CA . TYR A 1 572 ? 6.530 -12.452 10.283 1.00 39.98 599 TYR A CA 1
ATOM 4304 C C . TYR A 1 572 ? 5.637 -13.666 10.119 1.00 42.63 599 TYR A C 1
ATOM 4305 O O . TYR A 1 572 ? 4.440 -13.513 9.749 1.00 41.97 599 TYR A O 1
ATOM 4314 N N . THR A 1 573 ? 6.223 -14.835 10.338 1.00 42.62 600 THR A N 1
ATOM 4315 C CA . THR A 1 573 ? 5.485 -16.117 10.399 1.00 43.88 600 THR A CA 1
ATOM 4316 C C . THR A 1 573 ? 5.555 -16.595 11.847 1.00 42.63 600 THR A C 1
ATOM 4317 O O . THR A 1 573 ? 6.665 -16.826 12.324 1.00 38.90 600 THR A O 1
ATOM 4321 N N . ILE A 1 574 ? 4.418 -16.687 12.525 1.00 41.40 601 ILE A N 1
ATOM 4322 C CA . ILE A 1 574 ? 4.397 -16.951 13.987 1.00 39.90 601 ILE A CA 1
ATOM 4323 C C . ILE A 1 574 ? 3.828 -18.349 14.262 1.00 40.09 601 ILE A C 1
ATOM 4324 O O . ILE A 1 574 ? 3.949 -18.834 15.379 1.00 39.27 601 ILE A O 1
ATOM 4329 N N . LEU A 1 575 ? 3.235 -18.991 13.275 1.00 39.15 602 LEU A N 1
ATOM 4330 C CA . LEU A 1 575 ? 2.688 -20.345 13.465 1.00 38.14 602 LEU A CA 1
ATOM 4331 C C . LEU A 1 575 ? 2.724 -21.053 12.110 1.00 39.85 602 LEU A C 1
ATOM 4332 O O . LEU A 1 575 ? 2.247 -20.482 11.124 1.00 39.56 602 LEU A O 1
ATOM 4337 N N . THR A 1 576 ? 3.350 -22.218 12.044 1.00 36.74 603 THR A N 1
ATOM 4338 C CA . THR A 1 576 ? 3.312 -23.085 10.845 1.00 39.64 603 THR A CA 1
ATOM 4339 C C . THR A 1 576 ? 2.707 -24.418 11.263 1.00 39.39 603 THR A C 1
ATOM 4340 O O . THR A 1 576 ? 2.945 -24.857 12.422 1.00 38.49 603 THR A O 1
ATOM 4344 N N . THR A 1 577 ? 1.972 -25.031 10.348 1.00 34.80 604 THR A N 1
ATOM 4345 C CA . THR A 1 577 ? 1.463 -26.408 10.483 1.00 38.52 604 THR A CA 1
ATOM 4346 C C . THR A 1 577 ? 1.733 -27.158 9.179 1.00 43.30 604 THR A C 1
ATOM 4347 O O . THR A 1 577 ? 1.912 -26.501 8.159 1.00 39.32 604 THR A O 1
ATOM 4351 N N . THR A 1 578 ? 1.715 -28.485 9.222 1.00 44.70 605 THR A N 1
ATOM 4352 C CA . THR A 1 578 ? 1.773 -29.348 8.025 1.00 47.20 605 THR A CA 1
ATOM 4353 C C . THR A 1 578 ? 0.355 -29.796 7.658 1.00 44.70 605 THR A C 1
ATOM 4354 O O . THR A 1 578 ? 0.158 -30.019 6.488 1.00 49.31 605 THR A O 1
ATOM 4358 N N . ASP A 1 579 ? -0.594 -29.851 8.602 1.00 43.95 606 ASP A N 1
ATOM 4359 C CA . ASP A 1 579 ? -1.965 -30.409 8.403 1.00 41.84 606 ASP A CA 1
ATOM 4360 C C . ASP A 1 579 ? -3.069 -29.353 8.559 1.00 42.09 606 ASP A C 1
ATOM 4361 O O . ASP A 1 579 ? -4.249 -29.719 8.400 1.00 41.03 606 ASP A O 1
ATOM 4366 N N . GLY A 1 580 ? -2.739 -28.107 8.881 1.00 40.95 607 GLY A N 1
ATOM 4367 C CA . GLY A 1 580 ? -3.701 -27.004 8.762 1.00 38.75 607 GLY A CA 1
ATOM 4368 C C . GLY A 1 580 ? -3.963 -26.307 10.076 1.00 44.77 607 GLY A C 1
ATOM 4369 O O . GLY A 1 580 ? -3.774 -26.943 11.158 1.00 41.32 607 GLY A O 1
ATOM 4370 N N . VAL A 1 581 ? -4.353 -25.030 9.970 1.00 42.85 608 VAL A N 1
ATOM 4371 C CA . VAL A 1 581 ? -4.836 -24.177 11.092 1.00 43.23 608 VAL A CA 1
ATOM 4372 C C . VAL A 1 581 ? -6.363 -24.137 11.059 1.00 43.75 608 VAL A C 1
ATOM 4373 O O . VAL A 1 581 ? -6.897 -23.764 10.040 1.00 48.42 608 VAL A O 1
ATOM 4377 N N . THR A 1 582 ? -7.038 -24.466 12.152 1.00 46.07 609 THR A N 1
ATOM 4378 C CA . THR A 1 582 ? -8.511 -24.305 12.290 1.00 45.60 609 THR A CA 1
ATOM 4379 C C . THR A 1 582 ? -8.824 -23.187 13.292 1.00 46.73 609 THR A C 1
ATOM 4380 O O . THR A 1 582 ? -8.304 -23.241 14.436 1.00 46.34 609 THR A O 1
ATOM 4384 N N . GLY A 1 583 ? -9.696 -22.259 12.899 1.00 39.03 610 GLY A N 1
ATOM 4385 C CA . GLY A 1 583 ? -10.188 -21.168 13.756 1.00 37.85 610 GLY A CA 1
ATOM 4386 C C . GLY A 1 583 ? -9.241 -19.993 13.707 1.00 40.17 610 GLY A C 1
ATOM 4387 O O . GLY A 1 583 ? -8.298 -20.018 12.900 1.00 41.58 610 GLY A O 1
ATOM 4388 N N . ARG A 1 584 ? -9.451 -19.010 14.579 1.00 41.43 611 ARG A N 1
ATOM 4389 C CA . ARG A 1 584 ? -8.660 -17.758 14.609 1.00 42.90 611 ARG A CA 1
ATOM 4390 C C . ARG A 1 584 ? -8.422 -17.349 16.056 1.00 41.21 611 ARG A C 1
ATOM 4391 O O . ARG A 1 584 ? -9.225 -17.710 16.924 1.00 42.64 611 ARG A O 1
ATOM 4399 N N . PHE A 1 585 ? -7.366 -16.581 16.279 1.00 40.05 612 PHE A N 1
ATOM 4400 C CA . PHE A 1 585 ? -7.126 -15.870 17.550 1.00 41.42 612 PHE A CA 1
ATOM 4401 C C . PHE A 1 585 ? -8.233 -14.830 17.736 1.00 47.84 612 PHE A C 1
ATOM 4402 O O . PHE A 1 585 ? -8.772 -14.329 16.726 1.00 47.67 612 PHE A O 1
ATOM 4410 N N . GLU A 1 586 ? -8.540 -14.492 18.989 1.00 49.05 613 GLU A N 1
ATOM 4411 C CA . GLU A 1 586 ? -9.554 -13.459 19.311 1.00 50.23 613 GLU A CA 1
ATOM 4412 C C . GLU A 1 586 ? -9.012 -12.105 18.871 1.00 46.41 613 GLU A C 1
ATOM 4413 O O . GLU A 1 586 ? -9.760 -11.374 18.256 1.00 47.63 613 GLU A O 1
ATOM 4419 N N . ASN A 1 587 ? -7.765 -11.778 19.192 1.00 45.85 614 ASN A N 1
ATOM 4420 C CA . ASN A 1 587 ? -7.224 -10.429 18.884 1.00 48.14 614 ASN A CA 1
ATOM 4421 C C . ASN A 1 587 ? -5.694 -10.424 18.906 1.00 46.27 614 ASN A C 1
ATOM 4422 O O . ASN A 1 587 ? -5.087 -11.420 19.327 1.00 45.26 614 ASN A O 1
ATOM 4427 N N . ALA A 1 588 ? -5.125 -9.311 18.457 1.00 44.60 615 ALA A N 1
ATOM 4428 C CA . ALA A 1 588 ? -3.659 -9.170 18.468 1.00 43.98 615 ALA A CA 1
ATOM 4429 C C . ALA A 1 588 ? -3.329 -7.804 19.078 1.00 44.17 615 ALA A C 1
ATOM 4430 O O . ALA A 1 588 ? -3.940 -6.804 18.651 1.00 47.98 615 ALA A O 1
ATOM 4432 N N . ASN A 1 589 ? -2.431 -7.771 20.063 1.00 43.17 616 ASN A N 1
ATOM 4433 C CA . ASN A 1 589 ? -2.078 -6.509 20.767 1.00 43.99 616 ASN A CA 1
ATOM 4434 C C . ASN A 1 589 ? -0.586 -6.221 20.551 1.00 40.61 616 ASN A C 1
ATOM 4435 O O . ASN A 1 589 ? 0.184 -7.192 20.446 1.00 42.74 616 ASN A O 1
ATOM 4440 N N . PRO A 1 590 ? -0.128 -4.949 20.478 1.00 41.99 617 PRO A N 1
ATOM 4441 C CA . PRO A 1 590 ? -0.987 -3.770 20.677 1.00 46.92 617 PRO A CA 1
ATOM 4442 C C . PRO A 1 590 ? -1.624 -3.170 19.412 1.00 54.73 617 PRO A C 1
ATOM 4443 O O . PRO A 1 590 ? -1.356 -3.652 18.321 1.00 51.86 617 PRO A O 1
ATOM 4447 N N . SER A 1 591 ? -2.455 -2.139 19.591 1.00 57.52 618 SER A N 1
ATOM 4448 C CA . SER A 1 591 ? -3.120 -1.469 18.442 1.00 54.81 618 SER A CA 1
ATOM 4449 C C . SER A 1 591 ? -3.178 0.041 18.697 1.00 53.95 618 SER A C 1
ATOM 4450 O O . SER A 1 591 ? -3.640 0.439 19.786 1.00 51.62 618 SER A O 1
ATOM 4453 N N . TYR A 1 592 ? -2.723 0.845 17.732 1.00 53.56 619 TYR A N 1
ATOM 4454 C CA . TYR A 1 592 ? -2.692 2.317 17.905 1.00 51.56 619 TYR A CA 1
ATOM 4455 C C . TYR A 1 592 ? -3.475 2.963 16.764 1.00 48.89 619 TYR A C 1
ATOM 4456 O O . TYR A 1 592 ? -3.915 2.279 15.838 1.00 44.86 619 TYR A O 1
ATOM 4465 N N . PRO A 1 593 ? -3.722 4.291 16.821 1.00 48.46 620 PRO A N 1
ATOM 4466 C CA . PRO A 1 593 ? -4.544 4.953 15.802 1.00 46.46 620 PRO A CA 1
ATOM 4467 C C . PRO A 1 593 ? -4.001 4.767 14.376 1.00 42.12 620 PRO A C 1
ATOM 4468 O O . PRO A 1 593 ? -4.778 4.492 13.509 1.00 42.17 620 PRO A O 1
ATOM 4472 N N . PHE A 1 594 ? -2.685 4.832 14.165 1.00 44.91 621 PHE A N 1
ATOM 4473 C CA . PHE A 1 594 ? -2.088 4.785 12.800 1.00 48.46 621 PHE A CA 1
ATOM 4474 C C . PHE A 1 594 ? -1.198 3.556 12.589 1.00 50.54 621 PHE A C 1
ATOM 4475 O O . PHE A 1 594 ? -0.797 3.353 11.441 1.00 53.66 621 PHE A O 1
ATOM 4483 N N . VAL A 1 595 ? -0.964 2.721 13.603 1.00 48.46 622 VAL A N 1
ATOM 4484 C CA . VAL A 1 595 ? -0.205 1.447 13.419 1.00 54.09 622 VAL A CA 1
ATOM 4485 C C . VAL A 1 595 ? -0.809 0.360 14.305 1.00 49.27 622 VAL A C 1
ATOM 4486 O O . VAL A 1 595 ? -1.153 0.645 15.438 1.00 45.61 622 VAL A O 1
ATOM 4490 N N . LYS A 1 596 ? -0.893 -0.857 13.802 1.00 46.10 623 LYS A N 1
ATOM 4491 C CA . LYS A 1 596 ? -1.421 -1.992 14.591 1.00 50.88 623 LYS A CA 1
ATOM 4492 C C . LYS A 1 596 ? -0.689 -3.269 14.179 1.00 48.50 623 LYS A C 1
ATOM 4493 O O . LYS A 1 596 ? -0.084 -3.304 13.106 1.00 45.61 623 LYS A O 1
ATOM 4499 N N . VAL A 1 597 ? -0.788 -4.300 15.005 1.00 45.37 624 VAL A N 1
ATOM 4500 C CA . VAL A 1 597 ? -0.395 -5.676 14.616 1.00 44.68 624 VAL A CA 1
ATOM 4501 C C . VAL A 1 597 ? -1.603 -6.293 13.918 1.00 40.26 624 VAL A C 1
ATOM 4502 O O . VAL A 1 597 ? -2.721 -6.096 14.379 1.00 39.62 624 VAL A O 1
ATOM 4506 N N . ALA A 1 598 ? -1.373 -6.955 12.790 1.00 46.04 625 ALA A N 1
ATOM 4507 C CA . ALA A 1 598 ? -2.417 -7.630 11.987 1.00 44.81 625 ALA A CA 1
ATOM 4508 C C . ALA A 1 598 ? -2.045 -9.099 11.858 1.00 42.87 625 ALA A C 1
ATOM 4509 O O . ALA A 1 598 ? -0.830 -9.383 11.728 1.00 45.07 625 ALA A O 1
ATOM 4511 N N . LEU A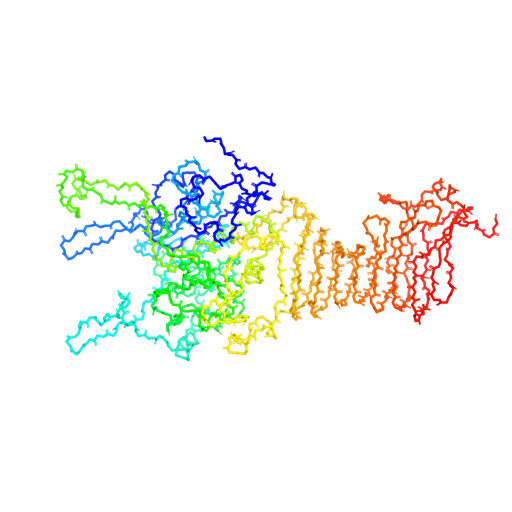 1 599 ? -3.049 -9.966 11.889 1.00 41.01 626 LEU A N 1
ATOM 4512 C CA . LEU A 1 599 ? -2.882 -11.424 11.693 1.00 46.37 626 LEU A CA 1
ATOM 4513 C C . LEU A 1 599 ? -3.352 -11.757 10.286 1.00 48.29 626 LEU A C 1
ATOM 4514 O O . LEU A 1 599 ? -4.400 -11.250 9.896 1.00 46.20 626 LEU A O 1
ATOM 4519 N N . ASP A 1 600 ? -2.556 -12.555 9.577 1.00 51.71 627 ASP A N 1
ATOM 4520 C CA . ASP A 1 600 ? -2.813 -13.043 8.201 1.00 52.80 627 ASP A CA 1
ATOM 4521 C C . ASP A 1 600 ? -2.896 -14.575 8.258 1.00 51.67 627 ASP A C 1
ATOM 4522 O O . ASP A 1 600 ? -1.866 -15.216 8.548 1.00 49.93 627 ASP A O 1
ATOM 4527 N N . TYR A 1 601 ? -4.079 -15.135 7.995 1.00 47.35 628 TYR A N 1
ATOM 4528 C CA . TYR A 1 601 ? -4.345 -16.594 8.013 1.00 48.09 628 TYR A CA 1
ATOM 4529 C C . TYR A 1 601 ? -4.202 -17.167 6.599 1.00 51.46 628 TYR A C 1
ATOM 4530 O O . TYR A 1 601 ? -5.134 -17.037 5.808 1.00 52.83 628 TYR A O 1
ATOM 4539 N N . ARG A 1 602 ? -3.085 -17.833 6.317 1.00 51.57 629 ARG A N 1
ATOM 4540 C CA . ARG A 1 602 ? -2.747 -18.365 4.970 1.00 54.91 629 ARG A CA 1
ATOM 4541 C C . ARG A 1 602 ? -3.029 -19.866 4.856 1.00 57.24 629 ARG A C 1
ATOM 4542 O O . ARG A 1 602 ? -2.343 -20.518 4.078 1.00 67.42 629 ARG A O 1
ATOM 4550 N N . GLY A 1 603 ? -4.028 -20.394 5.562 1.00 63.30 630 GLY A N 1
ATOM 4551 C CA . GLY A 1 603 ? -4.434 -21.809 5.451 1.00 62.26 630 GLY A CA 1
ATOM 4552 C C . GLY A 1 603 ? -3.619 -22.727 6.359 1.00 59.96 630 GLY A C 1
ATOM 4553 O O . GLY A 1 603 ? -4.226 -23.372 7.251 1.00 58.36 630 GLY A O 1
ATOM 4554 N N . ASN A 1 604 ? -2.312 -22.852 6.114 1.00 50.44 631 ASN A N 1
ATOM 4555 C CA . ASN A 1 604 ? -1.438 -23.768 6.893 1.00 51.04 631 ASN A CA 1
ATOM 4556 C C . ASN A 1 604 ? -0.570 -22.966 7.872 1.00 47.47 631 ASN A C 1
ATOM 4557 O O . ASN A 1 604 ? -0.135 -23.540 8.884 1.00 41.52 631 ASN A O 1
ATOM 4562 N N . ASP A 1 605 ? -0.359 -21.683 7.599 1.00 44.41 632 ASP A N 1
ATOM 4563 C CA . ASP A 1 605 ? 0.493 -20.781 8.409 1.00 45.04 632 ASP A CA 1
ATOM 4564 C C . ASP A 1 605 ? -0.338 -19.601 8.906 1.00 46.62 632 ASP A C 1
ATOM 4565 O O . ASP A 1 605 ? -1.375 -19.285 8.304 1.00 49.07 632 ASP A O 1
ATOM 4570 N N . VAL A 1 606 ? 0.120 -18.975 9.983 1.00 43.25 633 VAL A N 1
ATOM 4571 C CA . VAL A 1 606 ? -0.445 -17.704 10.491 1.00 42.45 633 VAL A CA 1
ATOM 4572 C C . VAL A 1 606 ? 0.667 -16.665 10.448 1.00 40.57 633 VAL A C 1
ATOM 4573 O O . VAL A 1 606 ? 1.706 -16.886 11.102 1.00 43.22 633 VAL A O 1
ATOM 4577 N N . GLY A 1 607 ? 0.438 -15.593 9.682 1.00 40.94 634 GLY A N 1
ATOM 4578 C CA . GLY A 1 607 ? 1.365 -14.454 9.550 1.00 39.55 634 GLY A CA 1
ATOM 4579 C C . GLY A 1 607 ? 1.004 -13.348 10.520 1.00 40.72 634 GLY A C 1
ATOM 4580 O O . GLY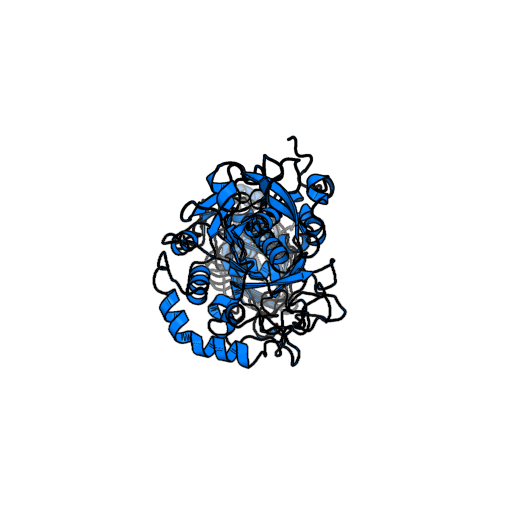 A 1 607 ? -0.154 -13.285 10.963 1.00 42.96 634 GLY A O 1
ATOM 4581 N N . LEU A 1 608 ? 1.964 -12.494 10.828 1.00 38.93 635 LEU A N 1
ATOM 4582 C CA . LEU A 1 608 ? 1.743 -11.275 11.622 1.00 43.78 635 LEU A CA 1
ATOM 4583 C C . LEU A 1 608 ? 2.407 -10.107 10.895 1.00 46.24 635 LEU A C 1
ATOM 4584 O O . LEU A 1 608 ? 3.604 -10.240 10.514 1.00 46.64 635 LEU A O 1
ATOM 4589 N N . GLY A 1 609 ? 1.671 -9.008 10.736 1.00 45.47 636 GLY A N 1
ATOM 4590 C CA . GLY A 1 609 ? 2.213 -7.742 10.208 1.00 45.24 636 GLY A CA 1
ATOM 4591 C C . GLY A 1 609 ? 2.072 -6.591 11.181 1.00 42.97 636 GLY A C 1
ATOM 4592 O O . GLY A 1 609 ? 1.042 -6.526 11.903 1.00 45.92 636 GLY A O 1
ATOM 4593 N N . ILE A 1 610 ? 3.074 -5.713 11.200 1.00 45.37 637 ILE A N 1
ATOM 4594 C CA . ILE A 1 610 ? 2.966 -4.315 11.713 1.00 48.31 637 ILE A CA 1
ATOM 4595 C C . ILE A 1 610 ? 2.484 -3.443 10.544 1.00 53.32 637 ILE A C 1
ATOM 4596 O O . ILE A 1 610 ? 3.304 -3.140 9.656 1.00 58.12 637 ILE A O 1
ATOM 4601 N N . THR A 1 611 ? 1.188 -3.128 10.497 1.00 52.54 638 THR A N 1
ATOM 4602 C CA . THR A 1 611 ? 0.528 -2.485 9.335 1.00 55.31 638 THR A CA 1
ATOM 4603 C C . THR A 1 611 ? -0.073 -1.134 9.740 1.00 59.46 638 THR A C 1
ATOM 4604 O O . THR A 1 611 ? -0.168 -0.827 10.952 1.00 53.17 638 THR A O 1
ATOM 4608 N N . ARG A 1 612 ? -0.456 -0.353 8.733 1.00 57.95 639 ARG A N 1
ATOM 4609 C CA . ARG A 1 612 ? -1.292 0.862 8.877 1.00 57.52 639 ARG A CA 1
ATOM 4610 C C . ARG A 1 612 ? -2.716 0.428 9.263 1.00 55.47 639 ARG A C 1
ATOM 4611 O O . ARG A 1 612 ? -3.004 -0.773 9.190 1.00 57.49 639 ARG A O 1
ATOM 4619 N N . THR A 1 613 ? -3.584 1.365 9.645 1.00 57.54 640 THR A N 1
ATOM 4620 C CA . THR A 1 613 ? -4.959 1.088 10.145 1.00 63.14 640 THR A CA 1
ATOM 4621 C C . THR A 1 613 ? -5.961 1.345 9.009 1.00 68.57 640 THR A C 1
ATOM 4622 O O . THR A 1 613 ? -6.654 2.369 9.048 1.00 72.64 640 THR A O 1
ATOM 4626 N N . ASP A 1 614 ? -6.002 0.423 8.038 1.00 82.89 641 ASP A N 1
ATOM 4627 C CA . ASP A 1 614 ? -6.703 0.495 6.720 1.00 77.78 641 ASP A CA 1
ATOM 4628 C C . ASP A 1 614 ? -6.413 1.809 5.987 1.00 71.81 641 ASP A C 1
ATOM 4629 O O . ASP A 1 614 ? -7.216 2.163 5.111 1.00 81.59 641 ASP A O 1
ATOM 4634 N N . ALA A 1 615 ? -5.274 2.447 6.272 1.00 67.51 642 ALA A N 1
ATOM 4635 C CA . ALA A 1 615 ? -4.858 3.756 5.716 1.00 64.06 642 ALA A CA 1
ATOM 4636 C C . ALA A 1 615 ? -3.338 3.926 5.835 1.00 67.14 642 ALA A C 1
ATOM 4637 O O . ALA A 1 615 ? -2.809 5.025 6.092 1.00 61.50 642 ALA A O 1
#

Nearest PDB structures (foldseek):
  8e7f-assembly1_A  TM=1.002E+00  e=0.000E+00  Serratia marcescens
  8axg-assembly4_DDD  TM=5.870E-01  e=1.241E-16  Fusobacterium nucleatum
  8ehe-assembly1_A  TM=6.370E-01  e=1.258E-12  Tannerella forsythia
  1r6v-assembly1_A  TM=6.146E-01  e=7.598E-13  Fervidobacterium pennivorans
  1v6c-assembly2_B  TM=5.926E-01  e=4.739E-11  Pseudoalteromonas sp. AS-11

B-factor: mean 42.77, std 11.26, range [25.14, 100.15]

Foldseek 3Di:
DPQQQEAPDLVSNCDPQAVLFVQCVLQSLSLLVNNPFQLAPAEAEEAEWPADPDPQQVPFEAEFAPPDTDWDQDPVQQIKGPFLRNFLCQQQAGAPPVDHYHHSNPNYGYYYAYNPPRAQARCLLVCLLALNAAYFAADDDFADFDAPPVGHFDADPVRHTQGDADDPVVQLVVLQVCQVVLVVQLPDRAGRPDGDPLSSVVNSLVLQHAYFYEQFQQFANHGRGNSLVNCLSVLVSLLSYEYEFAACGSAHGDRRTYWNALNLQRYAYGHFFFGKGKGWTWAFCVPDGNGPVCVVVVRIDTGIDIGTDGGSSNGRSNVSNLLSSVCVLQVQDTSSQSSQLQLQQADDYDDPARDRGGRSYYGHSNLSSLGGAELEAQVRDDPSRRSPPHRHAQEPEGALAAAQDWHPPPGSNIDGRHDPVSQEDERAHAYAYQHEYEYHHQHEYEYNYQYEHNYAYEFAAHEYEYAEEYCHEYEFEAHGEYEYQYEYQEYAFEANGEYEYHLFFHEYEHAAEYEYAANYEYEKADDPDQGIYAYEHQEYEYNAYEYFYDHTPDPHGQDPVRLVVQEFHKYWHYFHNNWYHDDYNYYDDCDQFWGWDWDGPTGTIMIGGYTPVD